Protein 3PL8 (pdb70)

B-factor: mean 14.86, std 7.84, range [4.76, 57.93]

InterPro domains:
  IPR007867 Glucose-methanol-choline oxidoreductase, C-terminal [PF05199] (546-602)
  IPR012814 Pyranose 2-oxidase [TIGR02462] (47-614)
  IPR036188 FAD/NAD(P)-binding domain superfamily [G3DSA:3.50.50.60] (44-354)
  IPR036188 FAD/NAD(P)-binding domain superfamily [G3DSA:3.50.50.60] (537-616)
  IPR036188 FAD/NAD(P)-binding domain superfamily [SSF51905] (43-612)
  IPR051473 Pyranose 2-oxidase-like [PTHR42784] (407-612)

Sequence (573 aa):
KYDVVIVGSGPIGCTYARELVGAGYKVAMFDIGEIDSGLKIGAHKKNTVEYQKNIDKFVNVIQGQLMSVSVPVNTLVVDTLSPTSWQASTFFVRNGSNPEQDPLRNLSGQAVTRVVGGMSTAWTCATPRFDREQRPLLVKDDADADDAEWDRLYTKAESYFQTGTDQFKESIRHNLVLNKLTEEYKGQRDFQQIPLAATRRSPTFVEWSSANTVFDLQNRPNTDAPEERFNLFPAVACERVVRNALNSEIESLHIHDLISGDRFEIKADVYVLTAGAVHNTQLLVNSGFGQLGRPNPANPPELLPSLGSYITEQSLVFCQTVMSTELIDSVKSDMTIRGTPGELTYSVTYTPGASTNKHPDWWNEKVKNHMMQHQEDPLPIPFEDPEPQVTTLFQPSHPWHTQIHRDAFSYGAVQQSIDSRLIVDWRFFGRTEPKEENKLWFSDKITDAYNMPQPTFDFRFPAGRTSKEAEDMMTDMCVMSAKIGGFLPGSLPQFMEPGLVLHLGGTHRMGFDEKEDNCCVNTDSRVFGFKNLFLGGCGNIPTAYGANPTLTAMSLAIKSCEYIKQNFTPSPF

Radius of gyration: 25.57 Å; Cα contacts (8 Å, |Δi|>4): 1309; chains: 1; bounding box: 67×76×64 Å

CATH classification: 3.30.1920.50

Nearest PDB structures (foldseek):
  3k4c-assembly1_A  TM=9.987E-01  e=0.000E+00  Trametes ochracea
  4mol-assembly1_A  TM=1.001E+00  e=0.000E+00  Trametes ochracea
  2f5v-assembly1_A  TM=9.980E-01  e=0.000E+00  Peniophora sp. SG
  3lsh-assembly1_B  TM=9.990E-01  e=0.000E+00  Trametes ochracea
  3fdy-assembly1_A  TM=9.974E-01  e=0.000E+00  Trametes ochracea

Structure (mmCIF, N/CA/C/O backbone):
data_3PL8
#
_entry.id   3PL8
#
_cell.length_a   101.550
_cell.length_b   101.550
_cell.length_c   127.160
_cell.angle_alpha   90.00
_cell.angle_beta   90.00
_cell.angle_gamma   90.00
#
_symmetry.space_group_name_H-M   'P 42 21 2'
#
loop_
_entity.id
_entity.type
_entity.pdbx_description
1 polymer 'Pyranose 2-oxidase'
2 non-polymer 'FLAVIN-ADENINE DINUCLEOTIDE'
3 non-polymer '2-(N-MORPHOLINO)-ETHANESULFONIC ACID'
4 non-polymer 3-deoxy-3-fluoro-beta-D-glucopyranose
5 water water
#
loop_
_atom_site.group_PDB
_atom_site.id
_atom_site.type_symbol
_atom_site.label_atom_id
_atom_site.label_alt_id
_atom_site.label_comp_id
_atom_site.label_asym_id
_atom_site.label_entity_id
_atom_site.label_seq_id
_atom_site.pdbx_PDB_ins_code
_atom_site.Cartn_x
_atom_site.Cartn_y
_atom_site.Cartn_z
_atom_site.occupancy
_atom_site.B_iso_or_equiv
_atom_site.auth_seq_id
_atom_site.auth_comp_id
_atom_site.auth_asym_id
_atom_site.auth_atom_id
_atom_site.pdbx_PDB_model_num
ATOM 1 N N . LYS A 1 46 ? 71.233 38.102 12.961 1.00 25.70 46 LYS A N 1
ATOM 2 C CA . LYS A 1 46 ? 72.467 38.944 12.903 1.00 23.51 46 LYS A CA 1
ATOM 3 C C . LYS A 1 46 ? 72.133 40.426 12.794 1.00 21.16 46 LYS A C 1
ATOM 4 O O . LYS A 1 46 ? 71.358 40.857 11.944 1.00 20.92 46 LYS A O 1
ATOM 10 N N . TYR A 1 47 ? 72.769 41.198 13.670 1.00 17.91 47 TYR A N 1
ATOM 11 C CA . TYR A 1 47 ? 72.596 42.632 13.804 1.00 15.22 47 TYR A CA 1
ATOM 12 C C . TYR A 1 47 ? 73.988 43.257 13.852 1.00 12.88 47 TYR A C 1
ATOM 13 O O . TYR A 1 47 ? 74.968 42.584 14.152 1.00 15.28 47 TYR A O 1
ATOM 22 N N . ASP A 1 48 ? 74.087 44.567 13.618 1.00 13.67 48 ASP A N 1
ATOM 23 C CA . ASP A 1 48 ? 75.358 45.276 13.813 1.00 11.85 48 ASP A CA 1
ATOM 24 C C . ASP A 1 48 ? 75.574 45.456 15.338 1.00 11.18 48 ASP A C 1
ATOM 25 O O . ASP A 1 48 ? 76.691 45.307 15.847 1.00 12.13 48 ASP A O 1
ATOM 30 N N . VAL A 1 49 ? 74.515 45.881 16.038 1.00 10.82 49 VAL A N 1
ATOM 31 C CA . VAL A 1 49 ? 74.639 46.223 17.489 1.00 11.99 49 VAL A CA 1
ATOM 32 C C . VAL A 1 49 ? 73.448 45.570 18.201 1.00 10.27 49 VAL A C 1
ATOM 33 O O . VAL A 1 49 ? 72.313 45.667 17.699 1.00 11.87 49 VAL A O 1
ATOM 37 N N . VAL A 1 50 ? 73.720 44.898 19.308 1.00 10.01 50 VAL A N 1
ATOM 38 C CA . VAL A 1 50 ? 72.654 44.426 20.237 1.00 9.79 50 VAL A CA 1
ATOM 39 C C . VAL A 1 50 ? 72.837 45.180 21.551 1.00 9.89 50 VAL A C 1
ATOM 40 O O . VAL A 1 50 ? 73.927 45.301 22.047 1.00 10.25 50 VAL A O 1
ATOM 44 N N . ILE A 1 51 ? 71.707 45.645 22.034 1.00 8.72 51 ILE A N 1
ATOM 45 C CA . ILE A 1 51 ? 71.635 46.368 23.308 1.00 8.86 51 ILE A CA 1
ATOM 46 C C . ILE A 1 51 ? 70.726 45.583 24.239 1.00 10.25 51 ILE A C 1
ATOM 47 O O . ILE A 1 51 ? 69.575 45.277 23.913 1.00 8.93 51 ILE A O 1
ATOM 52 N N . VAL A 1 52 ? 71.248 45.290 25.414 1.00 8.51 52 VAL A N 1
ATOM 53 C CA . VAL A 1 52 ? 70.472 44.619 26.457 1.00 7.78 52 VAL A CA 1
ATOM 54 C C . VAL A 1 52 ? 69.956 45.668 27.438 1.00 8.51 52 VAL A C 1
ATOM 55 O O . VAL A 1 52 ? 70.752 46.308 28.149 1.00 8.52 52 VAL A O 1
ATOM 59 N N . GLY A 1 53 ? 68.665 45.877 27.432 1.00 8.85 53 GLY A N 1
ATOM 60 C CA . GLY A 1 53 ? 67.974 46.870 28.287 1.00 9.34 53 GLY A CA 1
ATOM 61 C C . GLY A 1 53 ? 67.491 48.090 27.551 1.00 8.87 53 GLY A C 1
ATOM 62 O O . GLY A 1 53 ? 68.217 48.657 26.720 1.00 10.89 53 GLY A O 1
ATOM 63 N N . SER A 1 54 ? 66.258 48.513 27.868 1.00 9.02 54 SER A N 1
ATOM 64 C CA . SER A 1 54 ? 65.622 49.649 27.223 1.00 9.60 54 SER A CA 1
ATOM 65 C C . SER A 1 54 ? 65.385 50.807 28.189 1.00 8.85 54 SER A C 1
ATOM 66 O O . SER A 1 54 ? 64.493 51.636 27.967 1.00 10.28 54 SER A O 1
ATOM 69 N N . GLY A 1 55 ? 66.199 50.917 29.235 1.00 8.12 55 GLY A N 1
ATOM 70 C CA . GLY A 1 55 ? 66.209 52.121 30.037 1.00 7.60 55 GLY A CA 1
ATOM 71 C C . GLY A 1 55 ? 66.820 53.259 29.339 1.00 8.56 55 GLY A C 1
ATOM 72 O O . GLY A 1 55 ? 67.154 53.201 28.160 1.00 8.63 55 GLY A O 1
ATOM 73 N N . PRO A 1 56 ? 66.975 54.357 30.033 1.00 8.06 56 PRO A N 1
ATOM 74 C CA . PRO A 1 56 ? 67.485 55.578 29.412 1.00 8.24 56 PRO A CA 1
ATOM 75 C C . PRO A 1 56 ? 68.899 55.429 28.914 1.00 8.39 56 PRO A C 1
ATOM 76 O O . PRO A 1 56 ? 69.304 56.115 27.965 1.00 8.72 56 PRO A O 1
ATOM 80 N N . ILE A 1 57 ? 69.679 54.536 29.509 1.00 8.20 57 ILE A N 1
ATOM 81 C CA . ILE A 1 57 ? 71.088 54.374 29.027 1.00 8.39 57 ILE A CA 1
ATOM 82 C C . ILE A 1 57 ? 71.115 53.491 27.786 1.00 7.82 57 ILE A C 1
ATOM 83 O O . ILE A 1 57 ? 71.765 53.866 26.812 1.00 8.68 57 ILE A O 1
ATOM 88 N N . GLY A 1 58 ? 70.365 52.411 27.750 1.00 8.04 58 GLY A N 1
ATOM 89 C CA . GLY A 1 58 ? 70.246 51.672 26.495 1.00 8.53 58 GLY A CA 1
ATOM 90 C C . GLY A 1 58 ? 69.700 52.522 25.392 1.00 7.37 58 GLY A C 1
ATOM 91 O O . GLY A 1 58 ? 70.131 52.422 24.216 1.00 8.69 58 GLY A O 1
ATOM 92 N N . CYS A 1 59 ? 68.757 53.404 25.731 1.00 7.62 59 CYS A N 1
ATOM 93 C CA . CYS A 1 59 ? 68.158 54.267 24.712 1.00 8.76 59 CYS A CA 1
ATOM 94 C C . CYS A 1 59 ? 69.138 55.354 24.234 1.00 8.09 59 CYS A C 1
ATOM 95 O O . CYS A 1 59 ? 68.984 55.863 23.118 1.00 9.42 59 CYS A O 1
ATOM 98 N N . THR A 1 60 ? 70.176 55.688 25.038 1.00 7.84 60 THR A N 1
ATOM 99 C CA . THR A 1 60 ? 71.211 56.610 24.611 1.00 8.64 60 THR A CA 1
ATOM 100 C C . THR A 1 60 ? 72.028 55.919 23.507 1.00 9.02 60 THR A C 1
ATOM 101 O O . THR A 1 60 ? 72.287 56.493 22.439 1.00 10.10 60 THR A O 1
ATOM 105 N N . TYR A 1 61 ? 72.392 54.684 23.750 1.00 8.40 61 TYR A N 1
ATOM 106 C CA . TYR A 1 61 ? 73.079 53.915 22.757 1.00 9.18 61 TYR A CA 1
ATOM 107 C C . TYR A 1 61 ? 72.221 53.791 21.531 1.00 8.88 61 TYR A C 1
ATOM 108 O O . TYR A 1 61 ? 72.715 53.899 20.388 1.00 9.62 61 TYR A O 1
ATOM 117 N N . ALA A 1 62 ? 70.919 53.512 21.664 1.00 8.35 62 ALA A N 1
ATOM 118 C CA . ALA A 1 62 ? 70.080 53.377 20.480 1.00 9.20 62 ALA A CA 1
ATOM 119 C C . ALA A 1 62 ? 70.000 54.688 19.718 1.00 9.40 62 ALA A C 1
ATOM 120 O O . ALA A 1 62 ? 70.117 54.709 18.467 1.00 10.58 62 ALA A O 1
ATOM 122 N N . ARG A 1 63 ? 69.750 55.781 20.418 1.00 10.09 63 ARG A N 1
ATOM 123 C CA . ARG A 1 63 ? 69.682 57.057 19.759 1.00 11.81 63 ARG A CA 1
ATOM 124 C C . ARG A 1 63 ? 70.907 57.361 18.915 1.00 12.03 63 ARG A C 1
ATOM 125 O O . ARG A 1 63 ? 70.821 57.685 17.707 1.00 12.98 63 ARG A O 1
ATOM 133 N N . GLU A 1 64 ? 72.074 57.152 19.500 1.00 11.19 64 GLU A N 1
ATOM 134 C CA . GLU A 1 64 ? 73.312 57.473 18.829 1.00 11.45 64 GLU A CA 1
ATOM 135 C C . GLU A 1 64 ? 73.594 56.514 17.670 1.00 11.05 64 GLU A C 1
ATOM 136 O O . GLU A 1 64 ? 74.035 56.952 16.571 1.00 12.69 64 GLU A O 1
ATOM 142 N N . LEU A 1 65 ? 73.378 55.229 17.858 1.00 10.22 65 LEU A N 1
ATOM 143 C CA . LEU A 1 65 ? 73.800 54.229 16.896 1.00 10.89 65 LEU A CA 1
ATOM 144 C C . LEU A 1 65 ? 72.768 54.006 15.803 1.00 11.53 65 LEU A C 1
ATOM 145 O O . LEU A 1 65 ? 73.112 53.790 14.655 1.00 12.29 65 LEU A O 1
ATOM 150 N N . VAL A 1 66 ? 71.495 54.000 16.143 1.00 12.14 66 VAL A N 1
ATOM 151 C CA . VAL A 1 66 ? 70.447 53.967 15.125 1.00 10.42 66 VAL A CA 1
ATOM 152 C C . VAL A 1 66 ? 70.607 55.181 14.201 1.00 12.51 66 VAL A C 1
ATOM 153 O O . VAL A 1 66 ? 70.485 55.050 12.961 1.00 14.53 66 VAL A O 1
ATOM 157 N N . GLY A 1 67 ? 70.834 56.342 14.768 1.00 13.84 67 GLY A N 1
ATOM 158 C CA . GLY A 1 67 ? 70.958 57.527 13.958 1.00 14.31 67 GLY A CA 1
ATOM 159 C C . GLY A 1 67 ? 72.202 57.515 13.112 1.00 15.43 67 GLY A C 1
ATOM 160 O O . GLY A 1 67 ? 72.208 58.127 12.059 1.00 17.82 67 GLY A O 1
ATOM 161 N N . ALA A 1 68 ? 73.252 56.811 13.521 1.00 14.40 68 ALA A N 1
ATOM 162 C CA . ALA A 1 68 ? 74.488 56.694 12.737 1.00 15.14 68 ALA A CA 1
ATOM 163 C C . ALA A 1 68 ? 74.456 55.583 11.647 1.00 14.27 68 ALA A C 1
ATOM 164 O O . ALA A 1 68 ? 75.452 55.300 10.938 1.00 16.15 68 ALA A O 1
ATOM 166 N N . GLY A 1 69 ? 73.315 54.964 11.510 1.00 13.70 69 GLY A N 1
ATOM 167 C CA . GLY A 1 69 ? 73.043 53.955 10.527 1.00 13.24 69 GLY A CA 1
ATOM 168 C C . GLY A 1 69 ? 73.319 52.493 10.784 1.00 14.58 69 GLY A C 1
ATOM 169 O O . GLY A 1 69 ? 73.259 51.698 9.830 1.00 15.82 69 GLY A O 1
ATOM 170 N N . TYR A 1 70 ? 73.539 52.128 12.061 1.00 12.61 70 TYR A N 1
ATOM 171 C CA . TYR A 1 70 ? 73.727 50.743 12.425 1.00 12.73 70 TYR A CA 1
ATOM 172 C C . TYR A 1 70 ? 72.394 50.013 12.455 1.00 11.86 70 TYR A C 1
ATOM 173 O O . TYR A 1 70 ? 71.343 50.567 12.831 1.00 12.89 70 TYR A O 1
ATOM 182 N N . LYS A 1 71 ? 72.450 48.732 12.166 1.00 11.31 71 LYS A N 1
ATOM 183 C CA . LYS A 1 71 ? 71.295 47.836 12.343 1.00 11.70 71 LYS A CA 1
ATOM 184 C C . LYS A 1 71 ? 71.298 47.395 13.806 1.00 11.33 71 LYS A C 1
ATOM 185 O O . LYS A 1 71 ? 72.156 46.617 14.203 1.00 11.32 71 LYS A O 1
ATOM 191 N N . VAL A 1 72 ? 70.294 47.859 14.538 1.00 11.54 72 VAL A N 1
ATOM 192 C CA . VAL A 1 72 ? 70.285 47.712 16.009 1.00 10.58 72 VAL A CA 1
ATOM 193 C C . VAL A 1 72 ? 69.131 46.847 16.433 1.00 10.57 72 VAL A C 1
ATOM 194 O O . VAL A 1 72 ? 68.027 47.044 15.927 1.00 11.98 72 VAL A O 1
ATOM 198 N N . ALA A 1 73 ? 69.397 45.914 17.372 1.00 10.78 73 ALA A N 1
ATOM 199 C CA . ALA A 1 73 ? 68.363 45.160 18.125 1.00 11.15 73 ALA A CA 1
ATOM 200 C C . ALA A 1 73 ? 68.531 45.536 19.587 1.00 9.98 73 ALA A C 1
ATOM 201 O O . ALA A 1 73 ? 69.645 45.659 20.065 1.00 11.63 73 ALA A O 1
ATOM 203 N N . MET A 1 74 ? 67.402 45.750 20.231 1.00 9.48 74 MET A N 1
ATOM 204 C CA . MET A 1 74 ? 67.354 45.906 21.678 1.00 9.03 74 MET A CA 1
ATOM 205 C C . MET A 1 74 ? 66.429 44.885 22.288 1.00 9.90 74 MET A C 1
ATOM 206 O O . MET A 1 74 ? 65.327 44.670 21.776 1.00 10.24 74 MET A O 1
ATOM 211 N N . PHE A 1 75 ? 66.906 44.243 23.338 1.00 10.19 75 PHE A N 1
ATOM 212 C CA . PHE A 1 75 ? 66.132 43.260 24.088 1.00 9.75 75 PHE A CA 1
ATOM 213 C C . PHE A 1 75 ? 65.820 43.766 25.483 1.00 10.64 75 PHE A C 1
ATOM 214 O O . PHE A 1 75 ? 66.681 44.404 26.089 1.00 12.04 75 PHE A O 1
ATOM 222 N N . ASP A 1 76 ? 64.604 43.547 25.965 1.00 9.57 76 ASP A N 1
ATOM 223 C CA . ASP A 1 76 ? 64.312 43.856 27.358 1.00 8.82 76 ASP A CA 1
ATOM 224 C C . ASP A 1 76 ? 63.531 42.685 27.900 1.00 8.72 76 ASP A C 1
ATOM 225 O O . ASP A 1 76 ? 62.644 42.168 27.248 1.00 9.32 76 ASP A O 1
ATOM 230 N N . ILE A 1 77 ? 63.865 42.354 29.158 1.00 8.31 77 ILE A N 1
ATOM 231 C CA . ILE A 1 77 ? 63.215 41.284 29.848 1.00 8.44 77 ILE A CA 1
ATOM 232 C C . ILE A 1 77 ? 61.765 41.639 30.205 1.00 9.18 77 ILE A C 1
ATOM 233 O O . ILE A 1 77 ? 60.922 40.748 30.356 1.00 10.14 77 ILE A O 1
ATOM 238 N N . GLY A 1 78 ? 61.482 42.930 30.305 1.00 8.74 78 GLY A N 1
ATOM 239 C CA . GLY A 1 78 ? 60.163 43.414 30.569 1.00 9.86 78 GLY A CA 1
ATOM 240 C C . GLY A 1 78 ? 59.389 43.767 29.354 1.00 8.88 78 GLY A C 1
ATOM 241 O O . GLY A 1 78 ? 59.800 43.565 28.219 1.00 8.96 78 GLY A O 1
ATOM 242 N N . GLU A 1 79 ? 58.185 44.305 29.591 1.00 9.07 79 GLU A N 1
ATOM 243 C CA . GLU A 1 79 ? 57.194 44.465 28.534 1.00 9.58 79 GLU A CA 1
ATOM 244 C C . GLU A 1 79 ? 56.786 45.921 28.369 1.00 9.77 79 GLU A C 1
ATOM 245 O O . GLU A 1 79 ? 57.077 46.785 29.243 1.00 10.17 79 GLU A O 1
ATOM 251 N N . ILE A 1 80 ? 56.190 46.212 27.210 1.00 10.66 80 ILE A N 1
ATOM 252 C CA . ILE A 1 80 ? 55.683 47.551 26.947 1.00 12.42 80 ILE A CA 1
ATOM 253 C C . ILE A 1 80 ? 54.534 47.825 27.927 1.00 15.64 80 ILE A C 1
ATOM 254 O O . ILE A 1 80 ? 53.596 47.102 27.815 1.00 19.19 80 ILE A O 1
ATOM 259 N N . ASP A 1 81 ? 54.655 48.967 28.646 1.00 18.98 81 ASP A N 1
ATOM 260 C CA . ASP A 1 81 ? 53.916 49.479 29.827 1.00 19.25 81 ASP A CA 1
ATOM 261 C C . ASP A 1 81 ? 53.566 50.918 30.021 1.00 19.53 81 ASP A C 1
ATOM 262 O O . ASP A 1 81 ? 53.114 51.292 31.143 1.00 21.61 81 ASP A O 1
ATOM 267 N N . SER A 1 82 ? 53.754 51.722 29.011 1.00 20.64 82 SER A N 1
ATOM 268 C CA . SER A 1 82 ? 53.497 53.135 29.148 1.00 19.24 82 SER A CA 1
ATOM 269 C C . SER A 1 82 ? 52.503 53.734 28.173 1.00 20.78 82 SER A C 1
ATOM 270 O O . SER A 1 82 ? 52.473 54.968 28.041 1.00 24.23 82 SER A O 1
ATOM 273 N N . GLY A 1 83 ? 51.689 52.929 27.506 1.00 20.22 83 GLY A N 1
ATOM 274 C CA . GLY A 1 83 ? 50.794 53.466 26.493 1.00 19.66 83 GLY A CA 1
ATOM 275 C C . GLY A 1 83 ? 51.445 53.443 25.122 1.00 18.20 83 GLY A C 1
ATOM 276 O O . GLY A 1 83 ? 52.375 52.715 24.909 1.00 18.88 83 GLY A O 1
ATOM 277 N N . LEU A 1 84 ? 50.963 54.285 24.216 1.00 18.31 84 LEU A N 1
ATOM 278 C CA . LEU A 1 84 ? 51.472 54.217 22.838 1.00 17.83 84 LEU A CA 1
ATOM 279 C C . LEU A 1 84 ? 52.863 54.804 22.685 1.00 15.17 84 LEU A C 1
ATOM 280 O O . LEU A 1 84 ? 53.520 54.518 21.708 1.00 15.58 84 LEU A O 1
ATOM 285 N N . LYS A 1 85 ? 53.279 55.683 23.565 1.00 12.46 85 LYS A N 1
ATOM 286 C CA . LYS A 1 85 ? 54.630 56.163 23.543 1.00 12.09 85 LYS A CA 1
ATOM 287 C C . LYS A 1 85 ? 55.456 55.162 24.320 1.00 11.11 85 LYS A C 1
ATOM 288 O O . LYS A 1 85 ? 55.381 55.105 25.559 1.00 10.83 85 LYS A O 1
ATOM 294 N N . ILE A 1 86 ? 56.257 54.375 23.654 1.00 9.72 86 ILE A N 1
ATOM 295 C CA . ILE A 1 86 ? 56.917 53.216 24.238 1.00 10.28 86 ILE A CA 1
ATOM 296 C C . ILE A 1 86 ? 58.008 53.729 25.189 1.00 9.51 86 ILE A C 1
ATOM 297 O O . ILE A 1 86 ? 58.832 54.571 24.797 1.00 10.09 86 ILE A O 1
ATOM 302 N N . GLY A 1 87 ? 58.033 53.216 26.413 1.00 10.01 87 GLY A N 1
ATOM 303 C CA . GLY A 1 87 ? 59.116 53.569 27.311 1.00 8.96 87 GLY A CA 1
ATOM 304 C C . GLY A 1 87 ? 58.930 54.950 27.917 1.00 9.08 87 GLY A C 1
ATOM 305 O O . GLY A 1 87 ? 59.875 55.444 28.542 1.00 10.95 87 GLY A O 1
ATOM 306 N N . ALA A 1 88 ? 57.727 55.550 27.816 1.00 8.62 88 ALA A N 1
ATOM 307 C CA . ALA A 1 88 ? 57.485 56.906 28.311 1.00 9.32 88 ALA A CA 1
ATOM 308 C C . ALA A 1 88 ? 57.194 56.921 29.829 1.00 7.78 88 ALA A C 1
ATOM 309 O O . ALA A 1 88 ? 57.000 55.897 30.477 1.00 9.94 88 ALA A O 1
ATOM 311 N N . HIS A 1 89 ? 57.188 58.122 30.399 1.00 8.12 89 HIS A N 1
ATOM 312 C CA . HIS A 1 89 ? 56.989 58.284 31.823 1.00 7.11 89 HIS A CA 1
ATOM 313 C C . HIS A 1 89 ? 55.543 58.049 32.178 1.00 8.53 89 HIS A C 1
ATOM 314 O O . HIS A 1 89 ? 54.647 58.668 31.598 1.00 9.16 89 HIS A O 1
ATOM 321 N N . LYS A 1 90 ? 55.321 57.140 33.118 1.00 7.56 90 LYS A N 1
ATOM 322 C CA . LYS A 1 90 ? 53.971 56.790 33.488 1.00 8.32 90 LYS A CA 1
ATOM 323 C C . LYS A 1 90 ? 53.211 57.902 34.225 1.00 7.48 90 LYS A C 1
ATOM 324 O O . LYS A 1 90 ? 51.979 57.815 34.361 1.00 9.02 90 LYS A O 1
ATOM 330 N N . LYS A 1 91 ? 53.917 58.944 34.671 1.00 7.43 91 LYS A N 1
ATOM 331 C CA . LYS A 1 91 ? 53.267 60.083 35.326 1.00 10.17 91 LYS A CA 1
ATOM 332 C C . LYS A 1 91 ? 52.671 61.011 34.320 1.00 8.51 91 LYS A C 1
ATOM 333 O O . LYS A 1 91 ? 51.960 61.936 34.742 1.00 9.55 91 LYS A O 1
ATOM 339 N N . ASN A 1 92 ? 52.872 60.781 33.020 1.00 8.64 92 ASN A N 1
ATOM 340 C CA . ASN A 1 92 ? 52.400 61.730 32.020 1.00 9.70 92 ASN A CA 1
ATOM 341 C C . ASN A 1 92 ? 50.982 61.450 31.611 1.00 9.70 92 ASN A C 1
ATOM 342 O O . ASN A 1 92 ? 50.659 61.361 30.440 1.00 11.95 92 ASN A O 1
ATOM 347 N N . THR A 1 93 ? 50.140 61.169 32.555 1.00 10.93 93 THR A N 1
ATOM 348 C CA . THR A 1 93 ? 48.711 61.029 32.256 1.00 9.53 93 THR A CA 1
ATOM 349 C C . THR A 1 93 ? 47.988 62.143 32.990 1.00 10.12 93 THR A C 1
ATOM 350 O O . THR A 1 93 ? 48.400 62.599 34.068 1.00 9.71 93 THR A O 1
ATOM 354 N N . VAL A 1 94 ? 46.895 62.589 32.381 1.00 10.38 94 VAL A N 1
ATOM 355 C CA . VAL A 1 94 ? 46.084 63.627 32.998 1.00 11.35 94 VAL A CA 1
ATOM 356 C C . VAL A 1 94 ? 45.621 63.191 34.388 1.00 11.51 94 VAL A C 1
ATOM 357 O O . VAL A 1 94 ? 45.654 63.924 35.348 1.00 11.19 94 VAL A O 1
ATOM 361 N N . GLU A 1 95 ? 45.250 61.918 34.510 1.00 10.85 95 GLU A N 1
ATOM 362 C CA . GLU A 1 95 ? 44.760 61.439 35.732 1.00 12.27 95 GLU A CA 1
ATOM 363 C C . GLU A 1 95 ? 45.844 61.411 36.829 1.00 10.93 95 GLU A C 1
ATOM 364 O O . GLU A 1 95 ? 45.577 61.794 37.983 1.00 11.25 95 GLU A O 1
ATOM 370 N N . TYR A 1 96 ? 47.090 61.018 36.547 1.00 10.25 96 TYR A N 1
ATOM 371 C CA . TYR A 1 96 ? 48.066 61.038 37.609 1.00 11.73 96 TYR A CA 1
ATOM 372 C C . TYR A 1 96 ? 48.399 62.424 38.015 1.00 11.89 96 TYR A C 1
ATOM 373 O O . TYR A 1 96 ? 48.629 62.688 39.224 1.00 14.34 96 TYR A O 1
ATOM 382 N N . GLN A 1 97 ? 48.454 63.367 37.076 1.00 11.33 97 GLN A N 1
ATOM 383 C CA . GLN A 1 97 ? 48.813 64.711 37.492 1.00 12.83 97 GLN A CA 1
ATOM 384 C C . GLN A 1 97 ? 47.674 65.452 38.144 1.00 12.58 97 GLN A C 1
ATOM 385 O O . GLN A 1 97 ? 47.896 66.444 38.836 1.00 15.33 97 GLN A O 1
ATOM 391 N N . LYS A 1 98 ? 46.468 64.929 38.086 1.00 12.57 98 LYS A N 1
ATOM 392 C CA . LYS A 1 98 ? 45.413 65.410 38.982 1.00 13.57 98 LYS A CA 1
ATOM 393 C C . LYS A 1 98 ? 45.349 64.677 40.333 1.00 14.13 98 LYS A C 1
ATOM 394 O O . LYS A 1 98 ? 44.582 65.075 41.234 1.00 17.00 98 LYS A O 1
ATOM 400 N N . ASN A 1 99 ? 46.097 63.584 40.452 1.00 12.84 99 ASN A N 1
ATOM 401 C CA . ASN A 1 99 ? 46.068 62.766 41.637 1.00 15.27 99 ASN A CA 1
ATOM 402 C C . ASN A 1 99 ? 47.462 62.282 41.989 1.00 15.80 99 ASN A C 1
ATOM 403 O O . ASN A 1 99 ? 47.737 61.090 42.022 1.00 15.48 99 ASN A O 1
ATOM 408 N N . ILE A 1 100 ? 48.391 63.208 42.149 1.00 16.13 100 ILE A N 1
ATOM 409 C CA . ILE A 1 100 ? 49.770 62.848 42.157 1.00 17.24 100 ILE A CA 1
ATOM 410 C C . ILE A 1 100 ? 50.159 61.944 43.309 1.00 16.79 100 ILE A C 1
ATOM 411 O O . ILE A 1 100 ? 51.120 61.180 43.213 1.00 17.24 100 ILE A O 1
ATOM 416 N N . ASP A 1 101 ? 49.408 62.031 44.387 1.00 16.64 101 ASP A N 1
ATOM 417 C CA . ASP A 1 101 ? 49.690 61.203 45.587 1.00 16.63 101 ASP A CA 1
ATOM 418 C C . ASP A 1 101 ? 49.424 59.713 45.337 1.00 15.03 101 ASP A C 1
ATOM 419 O O . ASP A 1 101 ? 49.788 58.848 46.124 1.00 17.14 101 ASP A O 1
ATOM 424 N N . LYS A 1 102 ? 48.833 59.386 44.216 1.00 12.66 102 LYS A N 1
ATOM 425 C CA . LYS A 1 102 ? 48.582 58.026 43.853 1.00 11.69 102 LYS A CA 1
ATOM 426 C C . LYS A 1 102 ? 49.785 57.406 43.102 1.00 9.57 102 LYS A C 1
ATOM 427 O O . LYS A 1 102 ? 49.874 56.205 43.026 1.00 10.48 102 LYS A O 1
ATOM 433 N N . PHE A 1 103 ? 50.680 58.245 42.577 1.00 9.82 103 PHE A N 1
ATOM 434 C CA . PHE A 1 103 ? 51.743 57.735 41.702 1.00 9.29 103 PHE A CA 1
ATOM 435 C C . PHE A 1 103 ? 52.737 56.856 42.483 1.00 8.34 103 PHE A C 1
ATOM 436 O O . PHE A 1 103 ? 53.363 55.958 41.936 1.00 9.73 103 PHE A O 1
ATOM 444 N N . VAL A 1 104 ? 52.828 57.001 43.799 1.00 8.17 104 VAL A N 1
ATOM 445 C CA . VAL A 1 104 ? 53.668 56.120 44.613 1.00 7.55 104 VAL A CA 1
ATOM 446 C C . VAL A 1 104 ? 53.354 54.662 44.340 1.00 7.80 104 VAL A C 1
ATOM 447 O O . VAL A 1 104 ? 54.206 53.802 44.370 1.00 8.43 104 VAL A O 1
ATOM 451 N N . ASN A 1 105 ? 52.077 54.370 44.094 1.00 8.15 105 ASN A N 1
ATOM 452 C CA . ASN A 1 105 ? 51.681 52.998 43.781 1.00 9.39 105 ASN A CA 1
ATOM 453 C C . ASN A 1 105 ? 52.278 52.462 42.510 1.00 9.32 105 ASN A C 1
ATOM 454 O O . ASN A 1 105 ? 52.605 51.310 42.438 1.00 10.14 105 ASN A O 1
ATOM 459 N N . VAL A 1 106 ? 52.424 53.314 41.511 1.00 10.18 106 VAL A N 1
ATOM 460 C CA . VAL A 1 106 ? 53.081 52.885 40.315 1.00 11.14 106 VAL A CA 1
ATOM 461 C C . VAL A 1 106 ? 54.531 52.510 40.585 1.00 10.81 106 VAL A C 1
ATOM 462 O O . VAL A 1 106 ? 55.068 51.487 40.129 1.00 12.41 106 VAL A O 1
ATOM 466 N N . ILE A 1 107 ? 55.206 53.330 41.349 1.00 10.51 107 ILE A N 1
ATOM 467 C CA . ILE A 1 107 ? 56.592 53.121 41.686 1.00 9.39 107 ILE A CA 1
ATOM 468 C C . ILE A 1 107 ? 56.725 51.800 42.444 1.00 9.93 107 ILE A C 1
ATOM 469 O O . ILE A 1 107 ? 57.572 50.939 42.104 1.00 11.52 107 ILE A O 1
ATOM 474 N N . GLN A 1 108 ? 55.900 51.615 43.479 1.00 9.51 108 GLN A N 1
ATOM 475 C CA . GLN A 1 108 ? 55.998 50.393 44.299 1.00 9.97 108 GLN A CA 1
ATOM 476 C C . GLN A 1 108 ? 55.659 49.162 43.509 1.00 10.06 108 GLN A C 1
ATOM 477 O O . GLN A 1 108 ? 56.235 48.129 43.757 1.00 11.21 108 GLN A O 1
ATOM 483 N N . GLY A 1 109 ? 54.719 49.271 42.582 1.00 11.30 109 GLY A N 1
ATOM 484 C CA . GLY A 1 109 ? 54.300 48.114 41.802 1.00 12.02 109 GLY A CA 1
ATOM 485 C C . GLY A 1 109 ? 55.330 47.606 40.833 1.00 13.14 109 GLY A C 1
ATOM 486 O O . GLY A 1 109 ? 55.210 46.524 40.337 1.00 16.07 109 GLY A O 1
ATOM 487 N N . GLN A 1 110 ? 56.349 48.375 40.579 1.00 11.47 110 GLN A N 1
ATOM 488 C CA . GLN A 1 110 ? 57.390 47.919 39.626 1.00 12.10 110 GLN A CA 1
ATOM 489 C C . GLN A 1 110 ? 58.757 47.834 40.210 1.00 12.31 110 GLN A C 1
ATOM 490 O O . GLN A 1 110 ? 59.720 47.668 39.442 1.00 18.12 110 GLN A O 1
ATOM 496 N N . LEU A 1 111 ? 58.908 48.016 41.537 1.00 8.74 111 LEU A N 1
ATOM 497 C CA . LEU A 1 111 ? 60.205 47.860 42.224 1.00 9.15 111 LEU A CA 1
ATOM 498 C C . LEU A 1 111 ? 60.241 46.517 42.921 1.00 9.77 111 LEU A C 1
ATOM 499 O O . LEU A 1 111 ? 59.552 46.333 43.936 1.00 12.84 111 LEU A O 1
ATOM 504 N N . MET A 1 112 ? 61.044 45.595 42.437 1.00 7.75 112 MET A N 1
ATOM 505 C CA . MET A 1 112 ? 61.162 44.261 42.993 1.00 10.01 112 MET A CA 1
ATOM 506 C C . MET A 1 112 ? 62.451 44.177 43.813 1.00 8.39 112 MET A C 1
ATOM 507 O O . MET A 1 112 ? 63.516 44.423 43.295 1.00 9.80 112 MET A O 1
ATOM 512 N N . SER A 1 113 ? 62.355 43.812 45.072 1.00 8.70 113 SER A N 1
ATOM 513 C CA . SER A 1 113 ? 63.531 43.788 45.924 1.00 9.50 113 SER A CA 1
ATOM 514 C C . SER A 1 113 ? 64.613 42.865 45.370 1.00 9.01 113 SER A C 1
ATOM 515 O O . SER A 1 113 ? 64.321 41.748 45.020 1.00 11.15 113 SER A O 1
ATOM 518 N N . VAL A 1 114 ? 65.858 43.279 45.473 1.00 8.61 114 VAL A N 1
ATOM 519 C CA . VAL A 1 114 ? 66.980 42.507 44.981 1.00 8.23 114 VAL A CA 1
ATOM 520 C C . VAL A 1 114 ? 67.310 41.306 45.803 1.00 8.48 114 VAL A C 1
ATOM 521 O O . VAL A 1 114 ? 67.467 40.192 45.251 1.00 8.48 114 VAL A O 1
ATOM 525 N N . SER A 1 115 ? 67.413 41.502 47.116 1.00 8.77 115 SER A N 1
ATOM 526 C CA . SER A 1 115 ? 67.827 40.428 48.038 1.00 8.18 115 SER A CA 1
ATOM 527 C C . SER A 1 115 ? 67.145 40.558 49.369 1.00 7.26 115 SER A C 1
ATOM 528 O O . SER A 1 115 ? 67.343 41.552 50.056 1.00 8.26 115 SER A O 1
ATOM 531 N N . VAL A 1 116 ? 66.278 39.589 49.665 1.00 8.23 116 VAL A N 1
ATOM 532 C CA . VAL A 1 116 ? 65.470 39.596 50.869 1.00 8.60 116 VAL A CA 1
ATOM 533 C C . VAL A 1 116 ? 65.953 38.500 51.778 1.00 7.84 116 VAL A C 1
ATOM 534 O O . VAL A 1 116 ? 65.901 37.330 51.408 1.00 8.52 116 VAL A O 1
ATOM 538 N N . PRO A 1 117 ? 66.455 38.818 52.981 1.00 8.60 117 PRO A N 1
ATOM 539 C CA . PRO A 1 117 ? 66.982 37.753 53.870 1.00 8.92 117 PRO A CA 1
ATOM 540 C C . PRO A 1 117 ? 65.829 36.902 54.400 1.00 7.71 117 PRO A C 1
ATOM 541 O O . PRO A 1 117 ? 64.663 37.263 54.334 1.00 9.47 117 PRO A O 1
ATOM 545 N N . VAL A 1 118 ? 66.170 35.725 54.851 1.00 9.30 118 VAL A N 1
ATOM 546 C CA . VAL A 1 118 ? 65.209 34.827 55.485 1.00 8.46 118 VAL A CA 1
ATOM 547 C C . VAL A 1 118 ? 64.550 35.535 56.654 1.00 9.29 118 VAL A C 1
ATOM 548 O O . VAL A 1 118 ? 65.216 36.145 57.494 1.00 9.81 118 VAL A O 1
ATOM 552 N N . ASN A 1 119 ? 63.226 35.443 56.691 1.00 8.60 119 ASN A N 1
ATOM 553 C CA . ASN A 1 119 ? 62.417 36.094 57.723 1.00 10.48 119 ASN A CA 1
ATOM 554 C C . ASN A 1 119 ? 62.400 35.288 59.004 1.00 9.48 119 ASN A C 1
ATOM 555 O O . ASN A 1 119 ? 62.268 34.074 58.977 1.00 11.06 119 ASN A O 1
ATOM 560 N N . THR A 1 120 ? 62.537 35.982 60.132 1.00 9.77 120 THR A N 1
ATOM 561 C CA . THR A 1 120 ? 62.563 35.324 61.435 1.00 10.78 120 THR A CA 1
ATOM 562 C C . THR A 1 120 ? 61.562 35.957 62.402 1.00 10.15 120 THR A C 1
ATOM 563 O O . THR A 1 120 ? 61.725 35.832 63.635 1.00 11.11 120 THR A O 1
ATOM 567 N N . LEU A 1 121 ? 60.526 36.587 61.871 1.00 11.20 121 LEU A N 1
ATOM 568 C CA . LEU A 1 121 ? 59.487 37.112 62.721 1.00 12.54 121 LEU A CA 1
ATOM 569 C C . LEU A 1 121 ? 58.717 35.981 63.357 1.00 11.05 121 LEU A C 1
ATOM 570 O O . LEU A 1 121 ? 58.337 35.019 62.716 1.00 13.36 121 LEU A O 1
ATOM 575 N N . VAL A 1 122 ? 58.405 36.146 64.634 1.00 12.08 122 VAL A N 1
ATOM 576 C CA . VAL A 1 122 ? 57.666 35.116 65.380 1.00 11.87 122 VAL A CA 1
ATOM 577 C C . VAL A 1 122 ? 56.189 35.467 65.331 1.00 11.36 122 VAL A C 1
ATOM 578 O O . VAL A 1 122 ? 55.785 36.554 65.728 1.00 13.38 122 VAL A O 1
ATOM 582 N N . VAL A 1 123 ? 55.372 34.605 64.791 1.00 10.99 123 VAL A N 1
ATOM 583 C CA . VAL A 1 123 ? 53.926 34.734 64.920 1.00 11.11 123 VAL A CA 1
ATOM 584 C C . VAL A 1 123 ? 53.459 33.573 65.823 1.00 12.06 123 VAL A C 1
ATOM 585 O O . VAL A 1 123 ? 53.527 32.418 65.458 1.00 15.44 123 VAL A O 1
ATOM 589 N N . ASP A 1 124 ? 53.031 33.902 67.015 1.00 12.65 124 ASP A N 1
ATOM 590 C CA . ASP A 1 124 ? 52.648 32.855 67.970 1.00 11.69 124 ASP A CA 1
ATOM 591 C C . ASP A 1 124 ? 51.191 32.928 68.335 1.00 11.85 124 ASP A C 1
ATOM 592 O O . ASP A 1 124 ? 50.793 32.277 69.291 1.00 14.10 124 ASP A O 1
ATOM 597 N N . THR A 1 125 ? 50.389 33.644 67.542 1.00 11.20 125 THR A N 1
ATOM 598 C CA . THR A 1 125 ? 48.944 33.703 67.706 1.00 9.31 125 THR A CA 1
ATOM 599 C C . THR A 1 125 ? 48.156 32.966 66.642 1.00 8.90 125 THR A C 1
ATOM 600 O O . THR A 1 125 ? 46.971 33.207 66.490 1.00 10.45 125 THR A O 1
ATOM 604 N N . LEU A 1 126 ? 48.758 32.016 65.965 1.00 9.81 126 LEU A N 1
ATOM 605 C CA . LEU A 1 126 ? 48.025 31.149 65.095 1.00 10.08 126 LEU A CA 1
ATOM 606 C C . LEU A 1 126 ? 47.147 30.220 65.885 1.00 7.58 126 LEU A C 1
ATOM 607 O O . LEU A 1 126 ? 47.427 29.876 67.056 1.00 10.11 126 LEU A O 1
ATOM 612 N N . SER A 1 127 ? 46.041 29.774 65.293 1.00 8.48 127 SER A N 1
ATOM 613 C CA . SER A 1 127 ? 45.292 28.711 65.918 1.00 8.01 127 SER A CA 1
ATOM 614 C C . SER A 1 127 ? 46.111 27.447 66.052 1.00 7.37 127 SER A C 1
ATOM 615 O O . SER A 1 127 ? 46.898 27.099 65.134 1.00 8.42 127 SER A O 1
ATOM 618 N N . PRO A 1 128 ? 45.890 26.704 67.135 1.00 8.21 128 PRO A N 1
ATOM 619 C CA . PRO A 1 128 ? 46.535 25.405 67.285 1.00 9.28 128 PRO A CA 1
ATOM 620 C C . PRO A 1 128 ? 46.335 24.449 66.061 1.00 9.60 128 PRO A C 1
ATOM 621 O O . PRO A 1 128 ? 47.112 23.531 65.897 1.00 10.51 128 PRO A O 1
ATOM 625 N N . THR A 1 129 ? 45.272 24.615 65.282 1.00 8.59 129 THR A N 1
ATOM 626 C CA . THR A 1 129 ? 45.047 23.714 64.158 1.00 9.93 129 THR A CA 1
ATOM 627 C C . THR A 1 129 ? 45.872 24.025 62.918 1.00 9.93 129 THR A C 1
ATOM 628 O O . THR A 1 129 ? 46.026 23.170 62.106 1.00 9.09 129 THR A O 1
ATOM 632 N N . SER A 1 130 ? 46.392 25.240 62.821 1.00 8.45 130 SER A N 1
ATOM 633 C CA . SER A 1 130 ? 47.132 25.677 61.666 1.00 8.15 130 SER A CA 1
ATOM 634 C C . SER A 1 130 ? 48.500 25.029 61.606 1.00 8.97 130 SER A C 1
ATOM 635 O O . SER A 1 130 ? 49.195 24.947 62.615 1.00 9.93 130 SER A O 1
ATOM 638 N N . TRP A 1 131 ? 48.933 24.685 60.394 1.00 8.02 131 TRP A N 1
ATOM 639 C CA . TRP A 1 131 ? 50.241 24.147 60.202 1.00 8.18 131 TRP A CA 1
ATOM 640 C C . TRP A 1 131 ? 51.258 25.193 60.526 1.00 10.18 131 TRP A C 1
ATOM 641 O O . TRP A 1 131 ? 51.173 26.332 60.098 1.00 12.13 131 TRP A O 1
ATOM 652 N N . GLN A 1 132 ? 52.330 24.720 61.175 1.00 12.28 132 GLN A N 1
ATOM 653 C CA . GLN A 1 132 ? 53.532 25.477 61.216 1.00 14.91 132 GLN A CA 1
ATOM 654 C C . GLN A 1 132 ? 54.833 24.706 61.217 1.00 16.82 132 GLN A C 1
ATOM 655 O O . GLN A 1 132 ? 54.919 23.718 61.836 1.00 17.00 132 GLN A O 1
ATOM 661 N N . ALA A 1 133 ? 55.849 25.197 60.524 1.00 16.72 133 ALA A N 1
ATOM 662 C CA . ALA A 1 133 ? 57.186 24.636 60.599 1.00 15.92 133 ALA A CA 1
ATOM 663 C C . ALA A 1 133 ? 57.827 24.923 61.985 1.00 16.96 133 ALA A C 1
ATOM 664 O O . ALA A 1 133 ? 57.453 25.784 62.765 1.00 16.35 133 ALA A O 1
ATOM 666 N N . SER A 1 134 ? 58.774 24.128 62.293 1.00 15.38 134 SER A N 1
ATOM 667 C CA . SER A 1 134 ? 59.523 24.278 63.520 1.00 13.48 134 SER A CA 1
ATOM 668 C C . SER A 1 134 ? 60.781 25.109 63.389 1.00 11.74 134 SER A C 1
ATOM 669 O O . SER A 1 134 ? 61.486 25.242 64.365 1.00 12.98 134 SER A O 1
ATOM 672 N N . THR A 1 135 ? 61.050 25.658 62.202 1.00 10.32 135 THR A N 1
ATOM 673 C CA . THR A 1 135 ? 62.184 26.497 61.932 1.00 11.65 135 THR A CA 1
ATOM 674 C C . THR A 1 135 ? 61.793 27.668 61.038 1.00 10.74 135 THR A C 1
ATOM 675 O O . THR A 1 135 ? 60.716 27.663 60.437 1.00 11.71 135 THR A O 1
ATOM 679 N N . PHE A 1 136 ? 62.726 28.604 60.917 1.00 10.56 136 PHE A N 1
ATOM 680 C CA . PHE A 1 136 ? 62.597 29.708 60.005 1.00 11.71 136 PHE A CA 1
ATOM 681 C C . PHE A 1 136 ? 63.195 29.303 58.665 1.00 11.72 136 PHE A C 1
ATOM 682 O O . PHE A 1 136 ? 64.306 29.704 58.337 1.00 12.72 136 PHE A O 1
ATOM 690 N N . PHE A 1 137 ? 62.474 28.491 57.931 1.00 10.96 137 PHE A N 1
ATOM 691 C CA . PHE A 1 137 ? 62.981 27.898 56.690 1.00 10.78 137 PHE A CA 1
ATOM 692 C C . PHE A 1 137 ? 62.891 28.882 55.534 1.00 10.48 137 PHE A C 1
ATOM 693 O O . PHE A 1 137 ? 62.312 29.973 55.635 1.00 10.70 137 PHE A O 1
ATOM 701 N N . VAL A 1 138 ? 63.516 28.539 54.410 1.00 12.35 138 VAL A N 1
ATOM 702 C CA . VAL A 1 138 ? 63.606 29.483 53.303 1.00 13.94 138 VAL A CA 1
ATOM 703 C C . VAL A 1 138 ? 62.299 29.523 52.600 1.00 14.60 138 VAL A C 1
ATOM 704 O O . VAL A 1 138 ? 61.810 28.548 52.082 1.00 17.50 138 VAL A O 1
ATOM 708 N N . ARG A 1 139 ? 61.645 30.646 52.637 1.00 14.30 139 ARG A N 1
ATOM 709 C CA . ARG A 1 139 ? 60.364 30.724 52.072 1.00 15.53 139 ARG A CA 1
ATOM 710 C C . ARG A 1 139 ? 60.099 32.088 51.462 1.00 14.18 139 ARG A C 1
ATOM 711 O O . ARG A 1 139 ? 60.882 33.031 51.638 1.00 15.25 139 ARG A O 1
ATOM 719 N N . ASN A 1 140 ? 59.030 32.124 50.676 1.00 14.08 140 ASN A N 1
ATOM 720 C CA . ASN A 1 140 ? 58.515 33.311 50.053 1.00 14.79 140 ASN A CA 1
ATOM 721 C C . ASN A 1 140 ? 59.585 34.072 49.205 1.00 14.70 140 ASN A C 1
ATOM 722 O O . ASN A 1 140 ? 59.540 35.309 49.165 1.00 18.94 140 ASN A O 1
ATOM 727 N N . GLY A 1 141 ? 60.515 33.350 48.580 1.00 16.25 141 GLY A N 1
ATOM 728 C CA . GLY A 1 141 ? 61.500 33.944 47.668 1.00 16.02 141 GLY A CA 1
ATOM 729 C C . GLY A 1 141 ? 62.742 34.560 48.373 1.00 16.05 141 GLY A C 1
ATOM 730 O O . GLY A 1 141 ? 63.519 35.251 47.783 1.00 17.32 141 GLY A O 1
ATOM 731 N N . SER A 1 142 ? 62.868 34.327 49.660 1.00 12.83 142 SER A N 1
ATOM 732 C CA . SER A 1 142 ? 63.983 34.860 50.409 1.00 11.46 142 SER A CA 1
ATOM 733 C C . SER A 1 142 ? 65.280 34.173 50.011 1.00 11.12 142 SER A C 1
ATOM 734 O O . SER A 1 142 ? 65.319 33.076 49.418 1.00 10.85 142 SER A O 1
ATOM 737 N N . ASN A 1 143 ? 66.354 34.907 50.263 1.00 9.16 143 ASN A N 1
ATOM 738 C CA . ASN A 1 143 ? 67.718 34.579 49.843 1.00 8.72 143 ASN A CA 1
ATOM 739 C C . ASN A 1 143 ? 68.503 34.110 51.022 1.00 9.13 143 ASN A C 1
ATOM 740 O O . ASN A 1 143 ? 68.919 34.905 51.869 1.00 9.87 143 ASN A O 1
ATOM 745 N N . PRO A 1 144 ? 68.735 32.770 51.146 1.00 9.83 144 PRO A N 1
ATOM 746 C CA . PRO A 1 144 ? 69.410 32.327 52.357 1.00 10.04 144 PRO A CA 1
ATOM 747 C C . PRO A 1 144 ? 70.905 32.678 52.391 1.00 9.17 144 PRO A C 1
ATOM 748 O O . PRO A 1 144 ? 71.529 32.526 53.426 1.00 11.03 144 PRO A O 1
ATOM 752 N N . GLU A 1 145 ? 71.453 33.190 51.295 1.00 9.10 145 GLU A N 1
ATOM 753 C CA . GLU A 1 145 ? 72.810 33.638 51.276 1.00 9.32 145 GLU A CA 1
ATOM 754 C C . GLU A 1 145 ? 72.981 34.976 52.017 1.00 9.76 145 GLU A C 1
ATOM 755 O O . GLU A 1 145 ? 74.087 35.352 52.346 1.00 11.30 145 GLU A O 1
ATOM 761 N N . GLN A 1 146 ? 71.910 35.748 52.111 1.00 9.14 146 GLN A N 1
ATOM 762 C CA . GLN A 1 146 ? 72.006 37.137 52.497 1.00 7.95 146 GLN A CA 1
ATOM 763 C C . GLN A 1 146 ? 72.077 37.310 54.034 1.00 8.72 146 GLN A C 1
ATOM 764 O O . GLN A 1 146 ? 71.158 36.960 54.767 1.00 10.41 146 GLN A O 1
ATOM 770 N N . ASP A 1 147 ? 73.140 37.933 54.511 1.00 8.80 147 ASP A N 1
ATOM 771 C CA . ASP A 1 147 ? 73.221 38.378 55.896 1.00 9.10 147 ASP A CA 1
ATOM 772 C C . ASP A 1 147 ? 72.285 39.593 56.033 1.00 10.25 147 ASP A C 1
ATOM 773 O O . ASP A 1 147 ? 72.493 40.612 55.345 1.00 9.00 147 ASP A O 1
ATOM 778 N N . PRO A 1 148 ? 71.277 39.523 56.918 1.00 9.37 148 PRO A N 1
ATOM 779 C CA . PRO A 1 148 ? 70.392 40.635 57.015 1.00 9.29 148 PRO A CA 1
ATOM 780 C C . PRO A 1 148 ? 71.020 41.908 57.522 1.00 9.28 148 PRO A C 1
ATOM 781 O O . PRO A 1 148 ? 70.453 42.972 57.328 1.00 11.52 148 PRO A O 1
ATOM 785 N N . LEU A 1 149 ? 72.169 41.814 58.142 1.00 10.85 149 LEU A N 1
ATOM 786 C CA . LEU A 1 149 ? 72.835 42.945 58.756 1.00 10.49 149 LEU A CA 1
ATOM 787 C C . LEU A 1 149 ? 73.911 43.547 57.818 1.00 10.70 149 LEU A C 1
ATOM 788 O O . LEU A 1 149 ? 74.555 44.505 58.217 1.00 12.30 149 LEU A O 1
ATOM 793 N N . ARG A 1 150 ? 74.099 42.972 56.634 1.00 9.67 150 ARG A N 1
ATOM 794 C CA . ARG A 1 150 ? 75.055 43.532 55.668 1.00 10.03 150 ARG A CA 1
ATOM 795 C C . ARG A 1 150 ? 74.404 43.653 54.310 1.00 8.84 150 ARG A C 1
ATOM 796 O O . ARG A 1 150 ? 74.984 43.353 53.277 1.00 8.69 150 ARG A O 1
ATOM 804 N N . ASN A 1 151 ? 73.168 44.086 54.261 1.00 8.46 151 ASN A N 1
ATOM 805 C CA . ASN A 1 151 ? 72.371 44.145 53.014 1.00 8.25 151 ASN A CA 1
ATOM 806 C C . ASN A 1 151 ? 72.169 45.580 52.554 1.00 8.53 151 ASN A C 1
ATOM 807 O O . ASN A 1 151 ? 72.383 46.525 53.292 1.00 9.40 151 ASN A O 1
ATOM 812 N N . LEU A 1 152 ? 71.712 45.693 51.293 1.00 8.40 152 LEU A N 1
ATOM 813 C CA . LEU A 1 152 ? 71.044 46.889 50.814 1.00 7.81 152 LEU A CA 1
ATOM 814 C C . LEU A 1 152 ? 69.583 46.465 50.664 1.00 6.53 152 LEU A C 1
ATOM 815 O O . LEU A 1 152 ? 69.123 46.172 49.560 1.00 7.72 152 LEU A O 1
ATOM 820 N N . SER A 1 153 ? 68.886 46.428 51.787 1.00 8.12 153 SER A N 1
ATOM 821 C CA . SER A 1 153 ? 67.511 45.906 51.749 1.00 7.71 153 SER A CA 1
ATOM 822 C C . SER A 1 153 ? 66.577 46.686 50.872 1.00 7.02 153 SER A C 1
ATOM 823 O O . SER A 1 153 ? 65.600 46.142 50.387 1.00 8.96 153 SER A O 1
ATOM 826 N N . GLY A 1 154 ? 66.836 47.969 50.673 1.00 7.35 154 GLY A N 1
ATOM 827 C CA . GLY A 1 154 ? 65.998 48.812 49.829 1.00 7.35 154 GLY A CA 1
ATOM 828 C C . GLY A 1 154 ? 66.270 48.705 48.372 1.00 7.46 154 GLY A C 1
ATOM 829 O O . GLY A 1 154 ? 65.510 49.200 47.555 1.00 9.05 154 GLY A O 1
ATOM 830 N N . GLN A 1 155 ? 67.396 48.106 47.993 1.00 7.48 155 GLN A N 1
ATOM 831 C CA . GLN A 1 155 ? 67.669 47.970 46.584 1.00 7.44 155 GLN A CA 1
ATOM 832 C C . GLN A 1 155 ? 66.616 47.128 45.922 1.00 8.60 155 GLN A C 1
ATOM 833 O O . GLN A 1 155 ? 66.178 46.106 46.433 1.00 8.58 155 GLN A O 1
ATOM 839 N N . ALA A 1 156 ? 66.233 47.575 44.725 1.00 7.62 156 ALA A N 1
ATOM 840 C CA . ALA A 1 156 ? 65.178 46.977 43.927 1.00 7.56 156 ALA A CA 1
ATOM 841 C C . ALA A 1 156 ? 65.460 47.228 42.453 1.00 8.47 156 ALA A C 1
ATOM 842 O O . ALA A 1 156 ? 66.203 48.125 42.118 1.00 8.35 156 ALA A O 1
ATOM 844 N N . VAL A 1 157 ? 64.834 46.454 41.605 1.00 7.49 157 VAL A N 1
ATOM 845 C CA . VAL A 1 157 ? 64.960 46.585 40.165 1.00 8.36 157 VAL A CA 1
ATOM 846 C C . VAL A 1 157 ? 63.584 46.697 39.518 1.00 8.61 157 VAL A C 1
ATOM 847 O O . VAL A 1 157 ? 62.595 46.211 40.079 1.00 9.35 157 VAL A O 1
ATOM 851 N N . THR A 1 158 ? 63.557 47.262 38.308 1.00 10.20 158 THR A N 1
ATOM 852 C CA . THR A 1 158 ? 62.353 47.400 37.493 1.00 10.71 158 THR A CA 1
ATOM 853 C C . THR A 1 158 ? 62.529 46.683 36.183 1.00 10.98 158 THR A C 1
ATOM 854 O O . THR A 1 158 ? 63.539 46.906 35.502 1.00 14.34 158 THR A O 1
ATOM 858 N N . ARG A 1 159 ? 61.586 45.812 35.847 1.00 8.68 159 ARG A N 1
ATOM 859 C CA . ARG A 1 159 ? 61.629 45.081 34.598 1.00 9.11 159 ARG A CA 1
ATOM 860 C C . ARG A 1 159 ? 60.453 45.490 33.772 1.00 7.76 159 ARG A C 1
ATOM 861 O O . ARG A 1 159 ? 59.403 44.879 33.836 1.00 9.29 159 ARG A O 1
ATOM 869 N N . VAL A 1 160 ? 60.643 46.531 32.965 1.00 9.84 160 VAL A N 1
ATOM 870 C CA . VAL A 1 160 ? 59.588 47.136 32.119 1.00 10.39 160 VAL A CA 1
ATOM 871 C C . VAL A 1 160 ? 60.313 47.865 31.019 1.00 9.32 160 VAL A C 1
ATOM 872 O O . VAL A 1 160 ? 61.443 48.327 31.210 1.00 9.48 160 VAL A O 1
ATOM 876 N N . VAL A 1 161 ? 59.671 47.992 29.864 1.00 7.79 161 VAL A N 1
ATOM 877 C CA . VAL A 1 161 ? 60.309 48.729 28.755 1.00 9.37 161 VAL A CA 1
ATOM 878 C C . VAL A 1 161 ? 60.432 50.187 29.248 1.00 7.61 161 VAL A C 1
ATOM 879 O O . VAL A 1 161 ? 59.476 50.807 29.719 1.00 8.37 161 VAL A O 1
ATOM 883 N N . GLY A 1 162 ? 61.612 50.778 29.095 1.00 8.07 162 GLY A N 1
ATOM 884 C CA . GLY A 1 162 ? 61.944 52.082 29.625 1.00 7.80 162 GLY A CA 1
ATOM 885 C C . GLY A 1 162 ? 62.613 52.046 30.976 1.00 7.57 162 GLY A C 1
ATOM 886 O O . GLY A 1 162 ? 63.074 53.085 31.488 1.00 8.30 162 GLY A O 1
ATOM 887 N N . GLY A 1 163 ? 62.715 50.887 31.581 1.00 6.68 163 GLY A N 1
ATOM 888 C CA . GLY A 1 163 ? 63.317 50.741 32.852 1.00 7.65 163 GLY A CA 1
ATOM 889 C C . GLY A 1 163 ? 62.787 51.649 33.896 1.00 7.47 163 GLY A C 1
ATOM 890 O O . GLY A 1 163 ? 61.594 51.960 33.970 1.00 7.82 163 GLY A O 1
ATOM 891 N N . MET A 1 164 ? 63.679 52.085 34.769 1.00 7.25 164 MET A N 1
ATOM 892 C CA . MET A 1 164 ? 63.252 52.936 35.901 1.00 6.71 164 MET A CA 1
ATOM 893 C C . MET A 1 164 ? 62.853 54.324 35.453 1.00 7.30 164 MET A C 1
ATOM 894 O O . MET A 1 164 ? 62.209 55.073 36.198 1.00 8.26 164 MET A O 1
ATOM 899 N N . SER A 1 165 ? 63.124 54.704 34.203 1.00 7.73 165 SER A N 1
ATOM 900 C CA . SER A 1 165 ? 62.779 56.023 33.728 1.00 6.63 165 SER A CA 1
ATOM 901 C C . SER A 1 165 ? 61.291 56.118 33.473 1.00 7.43 165 SER A C 1
ATOM 902 O O . SER A 1 165 ? 60.804 57.193 33.153 1.00 8.91 165 SER A O 1
ATOM 905 N N . THR A 1 166 ? 60.548 55.025 33.586 1.00 7.12 166 THR A N 1
ATOM 906 C CA . THR A 1 166 ? 59.112 55.099 33.494 1.00 7.74 166 THR A CA 1
ATOM 907 C C . THR A 1 166 ? 58.509 55.675 34.778 1.00 7.23 166 THR A C 1
ATOM 908 O O . THR A 1 166 ? 57.307 55.973 34.801 1.00 8.59 166 THR A O 1
ATOM 912 N N . ALA A 1 167 ? 59.291 55.780 35.837 1.00 6.73 167 ALA A N 1
ATOM 913 C CA . ALA A 1 167 ? 58.798 56.185 37.150 1.00 7.92 167 ALA A CA 1
ATOM 914 C C . ALA A 1 167 ? 59.667 57.254 37.849 1.00 8.39 167 ALA A C 1
ATOM 915 O O . ALA A 1 167 ? 59.258 57.735 38.890 1.00 10.12 167 ALA A O 1
ATOM 917 N N . TRP A 1 168 ? 60.828 57.595 37.330 1.00 7.89 168 TRP A N 1
ATOM 918 C CA . TRP A 1 168 ? 61.785 58.408 38.057 1.00 7.63 168 TRP A CA 1
ATOM 919 C C . TRP A 1 168 ? 61.414 59.846 38.292 1.00 7.97 168 TRP A C 1
ATOM 920 O O . TRP A 1 168 ? 60.479 60.386 37.716 1.00 8.23 168 TRP A O 1
ATOM 931 N N . THR A 1 169 ? 62.179 60.505 39.137 1.00 7.43 169 THR A N 1
ATOM 932 C CA . THR A 1 169 ? 61.922 61.877 39.560 1.00 7.73 169 THR A CA 1
ATOM 933 C C . THR A 1 169 ? 62.397 62.902 38.572 1.00 8.63 169 THR A C 1
ATOM 934 O O . THR A 1 169 ? 62.000 64.045 38.639 1.00 9.48 169 THR A O 1
ATOM 938 N N . CYS A 1 170 ? 63.293 62.513 37.692 1.00 7.55 170 CYS A N 1
ATOM 939 C CA . CYS A 1 170 ? 63.783 63.359 36.569 1.00 6.96 170 CYS A CA 1
ATOM 940 C C . CYS A 1 170 ? 64.796 64.406 36.985 1.00 7.01 170 CYS A C 1
ATOM 941 O O . CYS A 1 170 ? 65.085 65.294 36.228 1.00 7.56 170 CYS A O 1
ATOM 944 N N . ALA A 1 171 ? 65.368 64.267 38.156 1.00 6.66 171 ALA A N 1
ATOM 945 C CA . ALA A 1 171 ? 66.448 65.141 38.622 1.00 7.17 171 ALA A CA 1
ATOM 946 C C . ALA A 1 171 ? 67.745 64.781 37.922 1.00 7.35 171 ALA A C 1
ATOM 947 O O . ALA A 1 171 ? 68.224 63.678 38.010 1.00 8.81 171 ALA A O 1
ATOM 949 N N . THR A 1 172 ? 68.316 65.767 37.246 1.00 6.75 172 THR A N 1
ATOM 950 C CA . THR A 1 172 ? 69.512 65.545 36.377 1.00 6.56 172 THR A CA 1
ATOM 951 C C . THR A 1 172 ? 70.586 66.607 36.605 1.00 7.54 172 THR A C 1
ATOM 952 O O . THR A 1 172 ? 70.885 67.391 35.728 1.00 8.28 172 THR A O 1
ATOM 956 N N . PRO A 1 173 ? 71.149 66.661 37.817 1.00 7.49 173 PRO A N 1
ATOM 957 C CA . PRO A 1 173 ? 72.291 67.532 38.057 1.00 7.81 173 PRO A CA 1
ATOM 958 C C . PRO A 1 173 ? 73.591 66.995 37.437 1.00 8.44 173 PRO A C 1
ATOM 959 O O . PRO A 1 173 ? 73.748 65.800 37.326 1.00 8.75 173 PRO A O 1
ATOM 963 N N . ARG A 1 174 ? 74.486 67.899 37.103 1.00 9.05 174 ARG A N 1
ATOM 964 C CA . ARG A 1 174 ? 75.862 67.523 36.813 1.00 8.78 174 ARG A CA 1
ATOM 965 C C . ARG A 1 174 ? 76.640 67.250 38.086 1.00 9.66 174 ARG A C 1
ATOM 966 O O . ARG A 1 174 ? 76.350 67.832 39.162 1.00 12.11 174 ARG A O 1
ATOM 974 N N . PHE A 1 175 ? 77.669 66.404 37.989 1.00 8.79 175 PHE A N 1
ATOM 975 C CA . PHE A 1 175 ? 78.612 66.262 39.042 1.00 9.23 175 PHE A CA 1
ATOM 976 C C . PHE A 1 175 ? 79.692 67.346 38.926 1.00 10.23 175 PHE A C 1
ATOM 977 O O . PHE A 1 175 ? 80.192 67.581 37.823 1.00 11.08 175 PHE A O 1
ATOM 985 N N . ASP A 1 176 ? 80.100 67.879 40.062 1.00 12.18 176 ASP A N 1
ATOM 986 C CA . ASP A 1 176 ? 81.292 68.696 40.111 1.00 12.46 176 ASP A CA 1
ATOM 987 C C . ASP A 1 176 ? 82.540 67.803 40.119 1.00 12.58 176 ASP A C 1
ATOM 988 O O . ASP A 1 176 ? 82.454 66.595 40.227 1.00 12.00 176 ASP A O 1
ATOM 993 N N . ARG A 1 177 ? 83.727 68.424 40.048 1.00 12.14 177 ARG A N 1
ATOM 994 C CA . ARG A 1 177 ? 84.955 67.671 39.958 1.00 12.75 177 ARG A CA 1
ATOM 995 C C . ARG A 1 177 ? 85.086 66.648 41.084 1.00 12.05 177 ARG A C 1
ATOM 996 O O . ARG A 1 177 ? 85.534 65.509 40.840 1.00 12.81 177 ARG A O 1
ATOM 1004 N N . GLU A 1 178 ? 84.734 67.048 42.300 1.00 12.84 178 GLU A N 1
ATOM 1005 C CA . GLU A 1 178 ? 85.001 66.218 43.435 1.00 13.98 178 GLU A CA 1
ATOM 1006 C C . GLU A 1 178 ? 84.235 64.862 43.383 1.00 11.90 178 GLU A C 1
ATOM 1007 O O . GLU A 1 178 ? 84.680 63.892 44.018 1.00 14.51 178 GLU A O 1
ATOM 1013 N N . GLN A 1 179 ? 83.112 64.812 42.649 1.00 11.10 179 GLN A N 1
ATOM 1014 C CA . GLN A 1 179 ? 82.261 63.624 42.571 1.00 10.49 179 GLN A CA 1
ATOM 1015 C C . GLN A 1 179 ? 82.471 62.797 41.321 1.00 11.75 179 GLN A C 1
ATOM 1016 O O . GLN A 1 179 ? 81.875 61.745 41.152 1.00 11.76 179 GLN A O 1
ATOM 1022 N N . ARG A 1 180 ? 83.258 63.303 40.384 1.00 13.23 180 ARG A N 1
ATOM 1023 C CA . ARG A 1 180 ? 83.225 62.881 38.999 1.00 15.13 180 ARG A CA 1
ATOM 1024 C C . ARG A 1 180 ? 84.471 62.096 38.622 1.00 14.12 180 ARG A C 1
ATOM 1025 O O . ARG A 1 180 ? 85.554 62.495 38.968 1.00 14.94 180 ARG A O 1
ATOM 1033 N N . PRO A 1 181 ? 84.333 61.001 37.869 1.00 15.07 181 PRO A N 1
ATOM 1034 C CA . PRO A 1 181 ? 85.552 60.315 37.398 1.00 15.59 181 PRO A CA 1
ATOM 1035 C C . PRO A 1 181 ? 86.281 61.143 36.362 1.00 14.45 181 PRO A C 1
ATOM 1036 O O . PRO A 1 181 ? 85.661 61.966 35.627 1.00 11.36 181 PRO A O 1
ATOM 1040 N N . LEU A 1 182 ? 87.582 60.969 36.326 1.00 15.70 182 LEU A N 1
ATOM 1041 C CA . LEU A 1 182 ? 88.340 61.635 35.279 1.00 15.25 182 LEU A CA 1
ATOM 1042 C C . LEU A 1 182 ? 88.149 60.969 33.942 1.00 13.93 182 LEU A C 1
ATOM 1043 O O . LEU A 1 182 ? 88.172 59.755 33.796 1.00 15.05 182 LEU A O 1
ATOM 1048 N N . LEU A 1 183 ? 88.055 61.819 32.972 1.00 12.81 183 LEU A N 1
ATOM 1049 C CA . LEU A 1 183 ? 88.131 61.415 31.583 1.00 14.07 183 LEU A CA 1
ATOM 1050 C C . LEU A 1 183 ? 89.439 61.803 30.898 1.00 17.16 183 LEU A C 1
ATOM 1051 O O . LEU A 1 183 ? 89.818 61.191 29.909 1.00 18.44 183 LEU A O 1
ATOM 1056 N N . VAL A 1 184 ? 90.080 62.808 31.424 1.00 18.43 184 VAL A N 1
ATOM 1057 C CA . VAL A 1 184 ? 91.395 63.262 30.940 1.00 19.68 184 VAL A CA 1
ATOM 1058 C C . VAL A 1 184 ? 92.308 63.289 32.141 1.00 22.68 184 VAL A C 1
ATOM 1059 O O . VAL A 1 184 ? 91.984 63.905 33.177 1.00 23.35 184 VAL A O 1
ATOM 1063 N N . LYS A 1 185 ? 93.496 62.686 32.022 1.00 25.52 185 LYS A N 1
ATOM 1064 C CA . LYS A 1 185 ? 94.366 62.721 33.180 1.00 27.69 185 LYS A CA 1
ATOM 1065 C C . LYS A 1 185 ? 95.320 63.913 33.164 1.00 27.97 185 LYS A C 1
ATOM 1066 O O . LYS A 1 185 ? 95.684 64.454 32.102 1.00 28.03 185 LYS A O 1
ATOM 1072 N N . ASP A 1 186 ? 95.593 64.414 34.358 1.00 28.46 186 ASP A N 1
ATOM 1073 C CA . ASP A 1 186 ? 96.571 65.456 34.531 1.00 29.51 186 ASP A CA 1
ATOM 1074 C C . ASP A 1 186 ? 96.329 66.677 33.650 1.00 28.91 186 ASP A C 1
ATOM 1075 O O . ASP A 1 186 ? 97.255 67.246 33.104 1.00 28.93 186 ASP A O 1
ATOM 1080 N N . ASP A 1 187 ? 95.064 67.111 33.556 1.00 26.70 187 ASP A N 1
ATOM 1081 C CA . ASP A 1 187 ? 94.710 68.340 32.849 1.00 25.16 187 ASP A CA 1
ATOM 1082 C C . ASP A 1 187 ? 93.262 68.600 33.223 1.00 23.30 187 ASP A C 1
ATOM 1083 O O . ASP A 1 187 ? 92.306 68.230 32.500 1.00 22.00 187 ASP A O 1
ATOM 1088 N N . ALA A 1 188 ? 93.108 69.251 34.351 1.00 21.55 188 ALA A N 1
ATOM 1089 C CA . ALA A 1 188 ? 91.776 69.467 34.908 1.00 21.36 188 ALA A CA 1
ATOM 1090 C C . ALA A 1 188 ? 90.898 70.346 34.027 1.00 20.34 188 ALA A C 1
ATOM 1091 O O . ALA A 1 188 ? 89.693 70.131 33.926 1.00 19.72 188 ALA A O 1
ATOM 1093 N N . ASP A 1 189 ? 91.464 71.330 33.387 1.00 20.79 189 ASP A N 1
ATOM 1094 C CA . ASP A 1 189 ? 90.671 72.151 32.489 1.00 22.12 189 ASP A CA 1
ATOM 1095 C C . ASP A 1 189 ? 90.164 71.391 31.257 1.00 19.99 189 ASP A C 1
ATOM 1096 O O . ASP A 1 189 ? 89.003 71.586 30.823 1.00 19.90 189 ASP A O 1
ATOM 1101 N N . ALA A 1 190 ? 90.978 70.504 30.701 1.00 18.00 190 ALA A N 1
ATOM 1102 C CA . ALA A 1 190 ? 90.571 69.672 29.601 1.00 16.95 190 ALA A CA 1
ATOM 1103 C C . ALA A 1 190 ? 89.512 68.661 30.060 1.00 14.13 190 ALA A C 1
ATOM 1104 O O . ALA A 1 190 ? 88.578 68.349 29.310 1.00 15.18 190 ALA A O 1
ATOM 1106 N N . ASP A 1 191 ? 89.725 68.078 31.233 1.00 14.30 191 ASP A N 1
ATOM 1107 C CA . ASP A 1 191 ? 88.708 67.184 31.795 1.00 12.95 191 ASP A CA 1
ATOM 1108 C C . ASP A 1 191 ? 87.360 67.910 31.916 1.00 13.44 191 ASP A C 1
ATOM 1109 O O . ASP A 1 191 ? 86.326 67.386 31.499 1.00 11.80 191 ASP A O 1
ATOM 1114 N N . ASP A 1 192 ? 87.388 69.118 32.441 1.00 12.70 192 ASP A N 1
ATOM 1115 C CA . ASP A 1 192 ? 86.189 69.940 32.585 1.00 12.80 192 ASP A CA 1
ATOM 1116 C C . ASP A 1 192 ? 85.513 70.154 31.239 1.00 14.55 192 ASP A C 1
ATOM 1117 O O . ASP A 1 192 ? 84.273 70.136 31.081 1.00 12.80 192 ASP A O 1
ATOM 1122 N N . ALA A 1 193 ? 86.320 70.456 30.242 1.00 13.56 193 ALA A N 1
ATOM 1123 C CA . ALA A 1 193 ? 85.791 70.735 28.917 1.00 14.36 193 ALA A CA 1
ATOM 1124 C C . ALA A 1 193 ? 85.109 69.519 28.310 1.00 14.01 193 ALA A C 1
ATOM 1125 O O . ALA A 1 193 ? 84.060 69.643 27.605 1.00 12.41 193 ALA A O 1
ATOM 1127 N N . GLU A 1 194 ? 85.730 68.360 28.477 1.00 12.76 194 GLU A N 1
ATOM 1128 C CA . GLU A 1 194 ? 85.130 67.136 27.962 1.00 12.63 194 GLU A CA 1
ATOM 1129 C C . GLU A 1 194 ? 83.805 66.827 28.636 1.00 11.99 194 GLU A C 1
ATOM 1130 O O . GLU A 1 194 ? 82.839 66.507 28.004 1.00 12.09 194 GLU A O 1
ATOM 1136 N N . TRP A 1 195 ? 83.772 66.935 29.949 1.00 10.42 195 TRP A N 1
ATOM 1137 C CA . TRP A 1 195 ? 82.504 66.690 30.685 1.00 9.50 195 TRP A CA 1
ATOM 1138 C C . TRP A 1 195 ? 81.463 67.718 30.267 1.00 10.44 195 TRP A C 1
ATOM 1139 O O . TRP A 1 195 ? 80.331 67.399 30.125 1.00 10.37 195 TRP A O 1
ATOM 1150 N N . ASP A 1 196 ? 81.872 68.966 30.040 1.00 10.71 196 ASP A N 1
ATOM 1151 C CA . ASP A 1 196 ? 80.900 69.985 29.636 1.00 11.42 196 ASP A CA 1
ATOM 1152 C C . ASP A 1 196 ? 80.280 69.606 28.307 1.00 10.80 196 ASP A C 1
ATOM 1153 O O . ASP A 1 196 ? 79.089 69.684 28.108 1.00 10.89 196 ASP A O 1
ATOM 1158 N N . ARG A 1 197 ? 81.089 69.155 27.378 1.00 10.69 197 ARG A N 1
ATOM 1159 C CA . ARG A 1 197 ? 80.582 68.785 26.074 1.00 11.56 197 ARG A CA 1
ATOM 1160 C C . ARG A 1 197 ? 79.577 67.640 26.205 1.00 10.45 197 ARG A C 1
ATOM 1161 O O . ARG A 1 197 ? 78.509 67.636 25.587 1.00 10.80 197 ARG A O 1
ATOM 1169 N N . LEU A 1 198 ? 79.940 66.643 27.006 1.00 9.07 198 LEU A N 1
ATOM 1170 C CA . LEU A 1 198 ? 79.126 65.423 27.097 1.00 8.75 198 LEU A CA 1
ATOM 1171 C C . LEU A 1 198 ? 77.828 65.732 27.867 1.00 9.01 198 LEU A C 1
ATOM 1172 O O . LEU A 1 198 ? 76.744 65.337 27.456 1.00 9.99 198 LEU A O 1
ATOM 1177 N N . TYR A 1 199 ? 77.959 66.432 28.984 1.00 8.45 199 TYR A N 1
ATOM 1178 C CA . TYR A 1 199 ? 76.744 66.801 29.751 1.00 8.29 199 TYR A CA 1
ATOM 1179 C C . TYR A 1 199 ? 75.811 67.691 28.972 1.00 9.48 199 TYR A C 1
ATOM 1180 O O . TYR A 1 199 ? 74.610 67.555 29.081 1.00 9.55 199 TYR A O 1
ATOM 1189 N N . THR A 1 200 ? 76.356 68.579 28.145 1.00 9.31 200 THR A N 1
ATOM 1190 C CA . THR A 1 200 ? 75.481 69.447 27.356 1.00 8.89 200 THR A CA 1
ATOM 1191 C C . THR A 1 200 ? 74.632 68.592 26.414 1.00 9.57 200 THR A C 1
ATOM 1192 O O . THR A 1 200 ? 73.436 68.801 26.214 1.00 10.38 200 THR A O 1
ATOM 1196 N N . LYS A 1 201 ? 75.252 67.614 25.778 1.00 10.65 201 LYS A N 1
ATOM 1197 C CA . LYS A 1 201 ? 74.524 66.752 24.895 1.00 9.93 201 LYS A CA 1
ATOM 1198 C C . LYS A 1 201 ? 73.507 65.889 25.644 1.00 10.08 201 LYS A C 1
ATOM 1199 O O . LYS A 1 201 ? 72.385 65.736 25.207 1.00 10.47 201 LYS A O 1
ATOM 1205 N N . ALA A 1 202 ? 73.906 65.381 26.813 1.00 9.68 202 ALA A N 1
ATOM 1206 C CA . ALA A 1 202 ? 72.998 64.541 27.608 1.00 8.44 202 ALA A CA 1
ATOM 1207 C C . ALA A 1 202 ? 71.786 65.354 28.044 1.00 8.01 202 ALA A C 1
ATOM 1208 O O . ALA A 1 202 ? 70.639 64.871 28.020 1.00 8.77 202 ALA A O 1
ATOM 1210 N N . GLU A 1 203 ? 72.028 66.610 28.438 1.00 7.69 203 GLU A N 1
ATOM 1211 C CA . GLU A 1 203 ? 70.921 67.491 28.834 1.00 8.70 203 GLU A CA 1
ATOM 1212 C C . GLU A 1 203 ? 69.992 67.733 27.654 1.00 9.17 203 GLU A C 1
ATOM 1213 O O . GLU A 1 203 ? 68.754 67.819 27.834 1.00 10.54 203 GLU A O 1
ATOM 1219 N N . SER A 1 204 ? 70.514 67.858 26.434 1.00 9.63 204 SER A N 1
ATOM 1220 C CA . SER A 1 204 ? 69.618 67.964 25.262 1.00 10.93 204 SER A CA 1
ATOM 1221 C C . SER A 1 204 ? 68.780 66.699 25.031 1.00 10.49 204 SER A C 1
ATOM 1222 O O . SER A 1 204 ? 67.589 66.774 24.732 1.00 12.95 204 SER A O 1
ATOM 1225 N N . TYR A 1 205 ? 69.354 65.528 25.214 1.00 9.42 205 TYR A N 1
ATOM 1226 C CA . TYR A 1 205 ? 68.643 64.296 25.046 1.00 9.41 205 TYR A CA 1
ATOM 1227 C C . TYR A 1 205 ? 67.540 64.124 26.096 1.00 9.49 205 TYR A C 1
ATOM 1228 O O . TYR A 1 205 ? 66.441 63.686 25.747 1.00 10.58 205 TYR A O 1
ATOM 1237 N N . PHE A 1 206 ? 67.804 64.468 27.327 1.00 10.15 206 PHE A N 1
ATOM 1238 C CA . PHE A 1 206 ? 66.796 64.368 28.356 1.00 9.92 206 PHE A CA 1
ATOM 1239 C C . PHE A 1 206 ? 65.842 65.555 28.394 1.00 9.63 206 PHE A C 1
ATOM 1240 O O . PHE A 1 206 ? 64.869 65.545 29.164 1.00 9.54 206 PHE A O 1
ATOM 1248 N N . GLN A 1 207 ? 66.140 66.647 27.678 1.00 9.67 207 GLN A N 1
ATOM 1249 C CA . GLN A 1 207 ? 65.374 67.911 27.787 1.00 10.45 207 GLN A CA 1
ATOM 1250 C C . GLN A 1 207 ? 65.435 68.468 29.210 1.00 9.04 207 GLN A C 1
ATOM 1251 O O . GLN A 1 207 ? 64.443 68.924 29.777 1.00 10.93 207 GLN A O 1
ATOM 1257 N N . THR A 1 208 ? 66.625 68.439 29.792 1.00 8.98 208 THR A N 1
ATOM 1258 C CA . THR A 1 208 ? 66.823 69.053 31.073 1.00 8.93 208 THR A CA 1
ATOM 1259 C C . THR A 1 208 ? 66.672 70.559 30.981 1.00 10.26 208 THR A C 1
ATOM 1260 O O . THR A 1 208 ? 67.152 71.182 30.031 1.00 13.06 208 THR A O 1
ATOM 1264 N N . GLY A 1 209 ? 66.006 71.114 31.992 1.00 9.25 209 GLY A N 1
ATOM 1265 C CA . GLY A 1 209 ? 65.867 72.536 32.194 1.00 9.25 209 GLY A CA 1
ATOM 1266 C C . GLY A 1 209 ? 65.821 72.920 33.648 1.00 8.71 209 GLY A C 1
ATOM 1267 O O . GLY A 1 209 ? 65.718 72.097 34.547 1.00 9.71 209 GLY A O 1
ATOM 1268 N N . THR A 1 210 ? 65.897 74.227 33.897 1.00 8.69 210 THR A N 1
ATOM 1269 C CA . THR A 1 210 ? 65.961 74.738 35.254 1.00 9.59 210 THR A CA 1
ATOM 1270 C C . THR A 1 210 ? 64.959 75.836 35.551 1.00 10.27 210 THR A C 1
ATOM 1271 O O . THR A 1 210 ? 65.085 76.486 36.541 1.00 11.27 210 THR A O 1
ATOM 1275 N N . ASP A 1 211 ? 63.908 75.930 34.756 1.00 11.25 211 ASP A N 1
ATOM 1276 C CA . ASP A 1 211 ? 62.877 76.971 34.829 1.00 12.57 211 ASP A CA 1
ATOM 1277 C C . ASP A 1 211 ? 61.456 76.546 34.800 1.00 9.41 211 ASP A C 1
ATOM 1278 O O . ASP A 1 211 ? 60.546 77.386 34.839 1.00 10.34 211 ASP A O 1
ATOM 1283 N N . GLN A 1 212 ? 61.187 75.253 34.784 1.00 10.04 212 GLN A N 1
ATOM 1284 C CA . GLN A 1 212 ? 59.797 74.767 34.645 1.00 9.47 212 GLN A CA 1
ATOM 1285 C C . GLN A 1 212 ? 58.922 75.112 35.841 1.00 9.04 212 GLN A C 1
ATOM 1286 O O . GLN A 1 212 ? 57.696 75.044 35.742 1.00 10.09 212 GLN A O 1
ATOM 1292 N N . PHE A 1 213 ? 59.512 75.405 37.008 1.00 8.50 213 PHE A N 1
ATOM 1293 C CA . PHE A 1 213 ? 58.771 75.710 38.211 1.00 8.78 213 PHE A CA 1
ATOM 1294 C C . PHE A 1 213 ? 58.823 77.173 38.586 1.00 8.54 213 PHE A C 1
ATOM 1295 O O . PHE A 1 213 ? 58.452 77.541 39.724 1.00 9.36 213 PHE A O 1
ATOM 1303 N N . LYS A 1 214 ? 59.286 78.038 37.685 1.00 9.67 214 LYS A N 1
ATOM 1304 C CA . LYS A 1 214 ? 59.521 79.426 38.028 1.00 10.61 214 LYS A CA 1
ATOM 1305 C C . LYS A 1 214 ? 58.277 80.203 38.387 1.00 10.63 214 LYS A C 1
ATOM 1306 O O . LYS A 1 214 ? 58.393 81.194 39.111 1.00 11.74 214 LYS A O 1
ATOM 1312 N N . GLU A 1 215 ? 57.098 79.740 37.997 1.00 10.50 215 GLU A N 1
ATOM 1313 C CA . GLU A 1 215 ? 55.864 80.429 38.344 1.00 13.42 215 GLU A CA 1
ATOM 1314 C C . GLU A 1 215 ? 55.158 79.866 39.578 1.00 12.90 215 GLU A C 1
ATOM 1315 O O . GLU A 1 215 ? 54.053 80.288 39.897 1.00 17.50 215 GLU A O 1
ATOM 1321 N N . SER A 1 216 ? 55.802 78.984 40.326 1.00 11.44 216 SER A N 1
ATOM 1322 C CA . SER A 1 216 ? 55.236 78.463 41.551 1.00 10.76 216 SER A CA 1
ATOM 1323 C C . SER A 1 216 ? 55.482 79.383 42.744 1.00 10.43 216 SER A C 1
ATOM 1324 O O . SER A 1 216 ? 56.616 79.732 43.063 1.00 10.75 216 SER A O 1
ATOM 1327 N N . ILE A 1 217 ? 54.415 79.748 43.445 1.00 9.48 217 ILE A N 1
ATOM 1328 C CA . ILE A 1 217 ? 54.584 80.483 44.675 1.00 9.23 217 ILE A CA 1
ATOM 1329 C C . ILE A 1 217 ? 55.339 79.717 45.742 1.00 9.92 217 ILE A C 1
ATOM 1330 O O . ILE A 1 217 ? 56.268 80.214 46.340 1.00 10.86 217 ILE A O 1
ATOM 1335 N N . ARG A 1 218 ? 54.950 78.472 45.942 1.00 10.37 218 ARG A N 1
ATOM 1336 C CA . ARG A 1 218 ? 55.586 77.641 46.906 1.00 10.87 218 ARG A CA 1
ATOM 1337 C C . ARG A 1 218 ? 57.086 77.490 46.650 1.00 10.23 218 ARG A C 1
ATOM 1338 O O . ARG A 1 218 ? 57.920 77.565 47.553 1.00 9.47 218 ARG A O 1
ATOM 1346 N N . HIS A 1 219 ? 57.410 77.226 45.400 1.00 9.50 219 HIS A N 1
ATOM 1347 C CA . HIS A 1 219 ? 58.784 77.048 44.993 1.00 10.03 219 HIS A CA 1
ATOM 1348 C C . HIS A 1 219 ? 59.612 78.293 45.322 1.00 9.28 219 HIS A C 1
ATOM 1349 O O . HIS A 1 219 ? 60.668 78.214 45.912 1.00 8.51 219 HIS A O 1
ATOM 1356 N N . ASN A 1 220 ? 59.129 79.448 44.899 1.00 9.81 220 ASN A N 1
ATOM 1357 C CA . ASN A 1 220 ? 59.849 80.673 45.097 1.00 9.03 220 ASN A CA 1
ATOM 1358 C C . ASN A 1 220 ? 59.891 81.094 46.558 1.00 8.09 220 ASN A C 1
ATOM 1359 O O . ASN A 1 220 ? 60.892 81.652 47.024 1.00 9.16 220 ASN A O 1
ATOM 1364 N N . LEU A 1 221 ? 58.830 80.784 47.282 1.00 9.33 221 LEU A N 1
ATOM 1365 C CA . LEU A 1 221 ? 58.808 81.080 48.717 1.00 9.27 221 LEU A CA 1
ATOM 1366 C C . LEU A 1 221 ? 59.979 80.393 49.427 1.00 9.85 221 LEU A C 1
ATOM 1367 O O . LEU A 1 221 ? 60.710 81.001 50.184 1.00 10.48 221 LEU A O 1
ATOM 1372 N N . VAL A 1 222 ? 60.173 79.100 49.149 1.00 8.74 222 VAL A N 1
ATOM 1373 C CA . VAL A 1 222 ? 61.215 78.306 49.765 1.00 9.90 222 VAL A CA 1
ATOM 1374 C C . VAL A 1 222 ? 62.581 78.763 49.243 1.00 9.34 222 VAL A C 1
ATOM 1375 O O . VAL A 1 222 ? 63.517 78.996 49.981 1.00 9.60 222 VAL A O 1
ATOM 1379 N N . LEU A 1 223 ? 62.701 78.889 47.921 1.00 8.98 223 LEU A N 1
ATOM 1380 C CA . LEU A 1 223 ? 63.964 79.257 47.299 1.00 10.31 223 LEU A CA 1
ATOM 1381 C C . LEU A 1 223 ? 64.483 80.566 47.869 1.00 9.56 223 LEU A C 1
ATOM 1382 O O . LEU A 1 223 ? 65.675 80.681 48.240 1.00 11.59 223 LEU A O 1
ATOM 1387 N N . ASN A 1 224 ? 63.612 81.559 47.926 1.00 10.04 224 ASN A N 1
ATOM 1388 C CA . ASN A 1 224 ? 64.034 82.840 48.348 1.00 10.48 224 ASN A CA 1
ATOM 1389 C C . ASN A 1 224 ? 64.394 82.920 49.810 1.00 9.14 224 ASN A C 1
ATOM 1390 O O . ASN A 1 224 ? 65.326 83.616 50.235 1.00 11.24 224 ASN A O 1
ATOM 1395 N N . LYS A 1 225 ? 63.654 82.189 50.648 1.00 8.87 225 LYS A N 1
ATOM 1396 C CA . LYS A 1 225 ? 63.962 82.162 52.040 1.00 8.71 225 LYS A CA 1
ATOM 1397 C C . LYS A 1 225 ? 65.345 81.507 52.270 1.00 9.46 225 LYS A C 1
ATOM 1398 O O . LYS A 1 225 ? 66.131 82.045 53.074 1.00 9.92 225 LYS A O 1
ATOM 1404 N N . LEU A 1 226 ? 65.628 80.398 51.598 1.00 7.84 226 LEU A N 1
ATOM 1405 C CA . LEU A 1 226 ? 66.894 79.774 51.797 1.00 9.24 226 LEU A CA 1
ATOM 1406 C C . LEU A 1 226 ? 68.039 80.634 51.288 1.00 9.62 226 LEU A C 1
ATOM 1407 O O . LEU A 1 226 ? 69.105 80.740 51.930 1.00 9.34 226 LEU A O 1
ATOM 1412 N N . THR A 1 227 ? 67.818 81.310 50.172 1.00 10.69 227 THR A N 1
ATOM 1413 C CA . THR A 1 227 ? 68.850 82.192 49.638 1.00 10.84 227 THR A CA 1
ATOM 1414 C C . THR A 1 227 ? 69.142 83.278 50.637 1.00 10.86 227 THR A C 1
ATOM 1415 O O . THR A 1 227 ? 70.303 83.558 50.897 1.00 13.01 227 THR A O 1
ATOM 1419 N N . GLU A 1 228 ? 68.117 83.865 51.215 1.00 12.40 228 GLU A N 1
ATOM 1420 C CA . GLU A 1 228 ? 68.341 84.918 52.207 1.00 13.77 228 GLU A CA 1
ATOM 1421 C C . GLU A 1 228 ? 69.049 84.450 53.460 1.00 14.59 228 GLU A C 1
ATOM 1422 O O . GLU A 1 228 ? 69.980 85.074 53.901 1.00 17.18 228 GLU A O 1
ATOM 1428 N N . GLU A 1 229 ? 68.646 83.295 53.988 1.00 13.85 229 GLU A N 1
ATOM 1429 C CA . GLU A 1 229 ? 69.196 82.778 55.226 1.00 14.53 229 GLU A CA 1
ATOM 1430 C C . GLU A 1 229 ? 70.661 82.373 55.090 1.00 15.74 229 GLU A C 1
ATOM 1431 O O . GLU A 1 229 ? 71.385 82.398 56.118 1.00 18.24 229 GLU A O 1
ATOM 1437 N N . TYR A 1 230 ? 71.084 81.965 53.933 1.00 14.61 230 TYR A N 1
ATOM 1438 C CA . TYR A 1 230 ? 72.449 81.490 53.746 1.00 15.71 230 TYR A CA 1
ATOM 1439 C C . TYR A 1 230 ? 73.230 82.443 52.897 1.00 19.87 230 TYR A C 1
ATOM 1440 O O . TYR A 1 230 ? 74.140 81.943 52.100 1.00 21.76 230 TYR A O 1
ATOM 1449 N N . LYS A 1 231 ? 72.895 83.722 53.085 1.00 20.78 231 LYS A N 1
ATOM 1450 C CA . LYS A 1 231 ? 73.328 84.823 52.299 1.00 25.37 231 LYS A CA 1
ATOM 1451 C C . LYS A 1 231 ? 74.729 84.673 52.073 1.00 25.55 231 LYS A C 1
ATOM 1452 O O . LYS A 1 231 ? 75.573 84.812 52.956 1.00 28.99 231 LYS A O 1
ATOM 1458 N N . GLY A 1 232 ? 74.946 84.287 50.853 1.00 25.04 232 GLY A N 1
ATOM 1459 C CA . GLY A 1 232 ? 76.240 84.164 50.367 1.00 24.75 232 GLY A CA 1
ATOM 1460 C C . GLY A 1 232 ? 76.876 82.826 50.515 1.00 23.18 232 GLY A C 1
ATOM 1461 O O . GLY A 1 232 ? 77.565 82.430 49.569 1.00 24.86 232 GLY A O 1
ATOM 1462 N N . GLN A 1 233 ? 76.702 82.184 51.695 1.00 20.66 233 GLN A N 1
ATOM 1463 C CA . GLN A 1 233 ? 77.419 80.951 52.162 1.00 19.28 233 GLN A CA 1
ATOM 1464 C C . GLN A 1 233 ? 77.114 79.765 51.260 1.00 16.84 233 GLN A C 1
ATOM 1465 O O . GLN A 1 233 ? 77.958 78.922 51.049 1.00 15.59 233 GLN A O 1
ATOM 1471 N N . ARG A 1 234 ? 75.877 79.696 50.784 1.00 13.64 234 ARG A N 1
ATOM 1472 C CA . ARG A 1 234 ? 75.434 78.617 49.906 1.00 13.06 234 ARG A CA 1
ATOM 1473 C C . ARG A 1 234 ? 74.502 79.205 48.885 1.00 12.70 234 ARG A C 1
ATOM 1474 O O . ARG A 1 234 ? 73.790 80.189 49.161 1.00 14.90 234 ARG A O 1
ATOM 1482 N N . ASP A 1 235 ? 74.517 78.602 47.715 1.00 12.09 235 ASP A N 1
ATOM 1483 C CA . ASP A 1 235 ? 73.665 78.974 46.613 1.00 13.79 235 ASP A CA 1
ATOM 1484 C C . ASP A 1 235 ? 72.546 77.967 46.394 1.00 10.08 235 ASP A C 1
ATOM 1485 O O . ASP A 1 235 ? 72.780 76.752 46.451 1.00 10.76 235 ASP A O 1
ATOM 1490 N N . PHE A 1 236 ? 71.337 78.484 46.156 1.00 9.72 236 PHE A N 1
ATOM 1491 C CA . PHE A 1 236 ? 70.158 77.652 45.874 1.00 10.09 236 PHE A CA 1
ATOM 1492 C C . PHE A 1 236 ? 69.613 77.942 44.487 1.00 9.33 236 PHE A C 1
ATOM 1493 O O . PHE A 1 236 ? 69.765 79.076 43.963 1.00 11.67 236 PHE A O 1
ATOM 1501 N N . GLN A 1 237 ? 69.046 76.920 43.854 1.00 8.79 237 GLN A N 1
ATOM 1502 C CA . GLN A 1 237 ? 68.552 77.011 42.499 1.00 8.30 237 GLN A CA 1
ATOM 1503 C C . GLN A 1 237 ? 67.448 75.989 42.318 1.00 8.16 237 GLN A C 1
ATOM 1504 O O . GLN A 1 237 ? 67.235 75.173 43.184 1.00 8.79 237 GLN A O 1
ATOM 1510 N N . GLN A 1 238 ? 66.743 76.006 41.196 1.00 7.48 238 GLN A N 1
ATOM 1511 C CA . GLN A 1 238 ? 65.856 74.933 40.884 1.00 6.67 238 GLN A CA 1
ATOM 1512 C C . GLN A 1 238 ? 66.656 73.658 40.642 1.00 7.79 238 GLN A C 1
ATOM 1513 O O . GLN A 1 238 ? 67.721 73.678 39.991 1.00 8.79 238 GLN A O 1
ATOM 1519 N N . ILE A 1 239 ? 66.124 72.521 41.102 1.00 7.40 239 ILE A N 1
ATOM 1520 C CA . ILE A 1 239 ? 66.667 71.261 40.701 1.00 7.41 239 ILE A CA 1
ATOM 1521 C C . ILE A 1 239 ? 66.612 71.199 39.170 1.00 8.12 239 ILE A C 1
ATOM 1522 O O . ILE A 1 239 ? 65.572 71.438 38.568 1.00 8.25 239 ILE A O 1
ATOM 1527 N N . PRO A 1 240 ? 67.713 70.782 38.516 1.00 8.06 240 PRO A N 1
ATOM 1528 C CA . PRO A 1 240 ? 67.619 70.562 37.081 1.00 7.40 240 PRO A CA 1
ATOM 1529 C C . PRO A 1 240 ? 66.747 69.374 36.799 1.00 6.96 240 PRO A C 1
ATOM 1530 O O . PRO A 1 240 ? 66.988 68.290 37.361 1.00 8.15 240 PRO A O 1
ATOM 1534 N N . LEU A 1 241 ? 65.749 69.535 35.937 1.00 7.25 241 LEU A N 1
ATOM 1535 C CA . LEU A 1 241 ? 64.750 68.514 35.732 1.00 6.42 241 LEU A CA 1
ATOM 1536 C C . LEU A 1 241 ? 64.628 68.195 34.261 1.00 6.89 241 LEU A C 1
ATOM 1537 O O . LEU A 1 241 ? 64.520 69.098 33.432 1.00 8.31 241 LEU A O 1
ATOM 1542 N N . ALA A 1 242 ? 64.569 66.908 33.952 1.00 6.43 242 ALA A N 1
ATOM 1543 C CA . ALA A 1 242 ? 64.363 66.435 32.590 1.00 6.47 242 ALA A CA 1
ATOM 1544 C C . ALA A 1 242 ? 62.834 66.409 32.394 1.00 7.31 242 ALA A C 1
ATOM 1545 O O . ALA A 1 242 ? 62.127 65.443 32.771 1.00 7.21 242 ALA A O 1
ATOM 1547 N N . ALA A 1 243 ? 62.318 67.517 31.870 1.00 6.94 243 ALA A N 1
ATOM 1548 C CA . ALA A 1 243 ? 60.902 67.767 31.828 1.00 8.49 243 ALA A CA 1
ATOM 1549 C C . ALA A 1 243 ? 60.619 68.983 30.976 1.00 8.76 243 ALA A C 1
ATOM 1550 O O . ALA A 1 243 ? 61.424 69.908 30.904 1.00 9.82 243 ALA A O 1
ATOM 1552 N N . THR A 1 244 ? 59.422 68.998 30.418 1.00 9.76 244 THR A N 1
ATOM 1553 C CA . THR A 1 244 ? 58.956 70.160 29.650 1.00 10.06 244 THR A CA 1
ATOM 1554 C C . THR A 1 244 ? 57.553 70.466 30.121 1.00 10.82 244 THR A C 1
ATOM 1555 O O . THR A 1 244 ? 56.666 69.603 30.051 1.00 11.48 244 THR A O 1
ATOM 1559 N N . ARG A 1 245 ? 57.358 71.692 30.594 1.00 10.78 245 ARG A N 1
ATOM 1560 C CA . ARG A 1 245 ? 56.013 72.105 31.040 1.00 11.91 245 ARG A CA 1
ATOM 1561 C C . ARG A 1 245 ? 55.126 72.311 29.819 1.00 13.66 245 ARG A C 1
ATOM 1562 O O . ARG A 1 245 ? 55.533 72.954 28.844 1.00 16.51 245 ARG A O 1
ATOM 1570 N N . ARG A 1 246 ? 53.950 71.704 29.867 1.00 14.11 246 ARG A N 1
ATOM 1571 C CA . ARG A 1 246 ? 53.011 71.909 28.830 1.00 14.76 246 ARG A CA 1
ATOM 1572 C C . ARG A 1 246 ? 51.878 72.911 29.174 1.00 14.06 246 ARG A C 1
ATOM 1573 O O . ARG A 1 246 ? 51.327 73.517 28.260 1.00 16.69 246 ARG A O 1
ATOM 1581 N N . SER A 1 247 ? 51.546 73.063 30.433 1.00 13.20 247 SER A N 1
ATOM 1582 C CA . SER A 1 247 ? 50.531 74.017 30.853 1.00 14.66 247 SER A CA 1
ATOM 1583 C C . SER A 1 247 ? 50.813 74.248 32.352 1.00 13.35 247 SER A C 1
ATOM 1584 O O . SER A 1 247 ? 51.615 73.563 32.983 1.00 12.72 247 SER A O 1
ATOM 1587 N N . PRO A 1 248 ? 50.059 75.155 32.998 1.00 15.14 248 PRO A N 1
ATOM 1588 C CA . PRO A 1 248 ? 50.277 75.449 34.360 1.00 16.25 248 PRO A CA 1
ATOM 1589 C C . PRO A 1 248 ? 49.978 74.249 35.243 1.00 15.48 248 PRO A C 1
ATOM 1590 O O . PRO A 1 248 ? 50.395 74.245 36.438 1.00 17.46 248 PRO A O 1
ATOM 1594 N N . THR A 1 249 ? 49.252 73.252 34.708 1.00 14.68 249 THR A N 1
ATOM 1595 C CA . THR A 1 249 ? 48.894 72.075 35.511 1.00 15.88 249 THR A CA 1
ATOM 1596 C C . THR A 1 249 ? 49.404 70.754 34.943 1.00 15.34 249 THR A C 1
ATOM 1597 O O . THR A 1 249 ? 48.992 69.708 35.373 1.00 17.29 249 THR A O 1
ATOM 1601 N N . PHE A 1 250 ? 50.278 70.797 33.958 1.00 12.57 250 PHE A N 1
ATOM 1602 C CA . PHE A 1 250 ? 50.751 69.561 33.359 1.00 12.51 250 PHE A CA 1
ATOM 1603 C C . PHE A 1 250 ? 52.219 69.688 32.917 1.00 11.55 250 PHE A C 1
ATOM 1604 O O . PHE A 1 250 ? 52.574 70.604 32.191 1.00 10.84 250 PHE A O 1
ATOM 1612 N N . VAL A 1 251 ? 53.027 68.726 33.366 1.00 10.39 251 VAL A N 1
ATOM 1613 C CA . VAL A 1 251 ? 54.428 68.662 32.993 1.00 10.62 251 VAL A CA 1
ATOM 1614 C C . VAL A 1 251 ? 54.659 67.348 32.287 1.00 9.91 251 VAL A C 1
ATOM 1615 O O . VAL A 1 251 ? 54.272 66.274 32.818 1.00 11.25 251 VAL A O 1
ATOM 1619 N N . GLU A 1 252 ? 55.283 67.415 31.106 1.00 9.68 252 GLU A N 1
ATOM 1620 C CA . GLU A 1 252 ? 55.652 66.217 30.386 1.00 8.75 252 GLU A CA 1
ATOM 1621 C C . GLU A 1 252 ? 57.043 65.808 30.881 1.00 8.60 252 GLU A C 1
ATOM 1622 O O . GLU A 1 252 ? 58.067 66.371 30.486 1.00 9.61 252 GLU A O 1
ATOM 1628 N N . TRP A 1 253 ? 57.070 64.858 31.818 1.00 6.71 253 TRP A N 1
ATOM 1629 C CA . TRP A 1 253 ? 58.314 64.422 32.387 1.00 8.09 253 TRP A CA 1
ATOM 1630 C C . TRP A 1 253 ? 59.046 63.564 31.373 1.00 7.02 253 TRP A C 1
ATOM 1631 O O . TRP A 1 253 ? 58.432 62.753 30.672 1.00 7.44 253 TRP A O 1
ATOM 1642 N N . SER A 1 254 ? 60.353 63.684 31.350 1.00 7.30 254 SER A N 1
ATOM 1643 C CA . SER A 1 254 ? 61.172 62.904 30.390 1.00 7.59 254 SER A CA 1
ATOM 1644 C C . SER A 1 254 ? 61.373 61.474 30.842 1.00 8.05 254 SER A C 1
ATOM 1645 O O . SER A 1 254 ? 61.176 61.142 32.009 1.00 8.30 254 SER A O 1
ATOM 1648 N N . SER A 1 255 ? 61.851 60.655 29.916 1.00 7.53 255 SER A N 1
ATOM 1649 C CA . SER A 1 255 ? 62.039 59.252 30.132 1.00 8.23 255 SER A CA 1
ATOM 1650 C C . SER A 1 255 ? 62.946 58.704 29.016 1.00 8.26 255 SER A C 1
ATOM 1651 O O . SER A 1 255 ? 63.373 59.441 28.132 1.00 8.33 255 SER A O 1
ATOM 1654 N N . ALA A 1 256 ? 63.134 57.402 29.022 1.00 7.75 256 ALA A N 1
ATOM 1655 C CA . ALA A 1 256 ? 63.776 56.731 27.903 1.00 8.52 256 ALA A CA 1
ATOM 1656 C C . ALA A 1 256 ? 63.163 57.145 26.598 1.00 8.08 256 ALA A C 1
ATOM 1657 O O . ALA A 1 256 ? 63.885 57.367 25.638 1.00 8.77 256 ALA A O 1
ATOM 1659 N N . ASN A 1 257 ? 61.835 57.242 26.534 1.00 7.92 257 ASN A N 1
ATOM 1660 C CA . ASN A 1 257 ? 61.152 57.566 25.304 1.00 9.32 257 ASN A CA 1
ATOM 1661 C C . ASN A 1 257 ? 61.578 58.945 24.723 1.00 8.66 257 ASN A C 1
ATOM 1662 O O . ASN A 1 257 ? 61.647 59.165 23.496 1.00 9.55 257 ASN A O 1
ATOM 1667 N N . THR A 1 258 ? 61.923 59.852 25.594 1.00 9.05 258 THR A N 1
ATOM 1668 C CA . THR A 1 258 ? 62.363 61.158 25.164 1.00 8.84 258 THR A CA 1
ATOM 1669 C C . THR A 1 258 ? 63.720 61.072 24.484 1.00 8.63 258 THR A C 1
ATOM 1670 O O . THR A 1 258 ? 63.985 61.789 23.542 1.00 9.95 258 THR A O 1
ATOM 1674 N N . VAL A 1 259 ? 64.568 60.183 24.998 1.00 8.87 259 VAL A N 1
ATOM 1675 C CA . VAL A 1 259 ? 65.893 59.927 24.426 1.00 8.54 259 VAL A CA 1
ATOM 1676 C C . VAL A 1 259 ? 65.790 59.230 23.075 1.00 8.03 259 VAL A C 1
ATOM 1677 O O . VAL A 1 259 ? 66.424 59.647 22.122 1.00 10.81 259 VAL A O 1
ATOM 1681 N N . PHE A 1 260 ? 64.947 58.228 23.003 1.00 8.82 260 PHE A N 1
ATOM 1682 C CA . PHE A 1 260 ? 64.723 57.454 21.786 1.00 9.97 260 PHE A CA 1
ATOM 1683 C C . PHE A 1 260 ? 63.331 56.890 21.863 1.00 10.38 260 PHE A C 1
ATOM 1684 O O . PHE A 1 260 ? 62.977 56.199 22.804 1.00 9.93 260 PHE A O 1
ATOM 1692 N N . ASP A 1 261 ? 62.553 57.080 20.807 1.00 10.89 261 ASP A N 1
ATOM 1693 C CA . ASP A 1 261 ? 61.138 56.710 20.926 1.00 10.20 261 ASP A CA 1
ATOM 1694 C C . ASP A 1 261 ? 60.797 55.218 20.850 1.00 10.60 261 ASP A C 1
ATOM 1695 O O . ASP A 1 261 ? 59.629 54.841 21.056 1.00 11.71 261 ASP A O 1
ATOM 1700 N N . LEU A 1 262 ? 61.781 54.393 20.558 1.00 10.13 262 LEU A N 1
ATOM 1701 C CA . LEU A 1 262 ? 61.673 52.970 20.658 1.00 10.78 262 LEU A CA 1
ATOM 1702 C C . LEU A 1 262 ? 60.759 52.325 19.631 1.00 11.29 262 LEU A C 1
ATOM 1703 O O . LEU A 1 262 ? 60.481 51.128 19.722 1.00 12.37 262 LEU A O 1
ATOM 1708 N N . GLN A 1 263 ? 60.362 53.073 18.622 1.00 12.43 263 GLN A N 1
ATOM 1709 C CA . GLN A 1 263 ? 59.556 52.529 17.516 1.00 12.18 263 GLN A CA 1
ATOM 1710 C C . GLN A 1 263 ? 60.438 51.770 16.553 1.00 12.36 263 GLN A C 1
ATOM 1711 O O . GLN A 1 263 ? 61.568 52.183 16.268 1.00 11.91 263 GLN A O 1
ATOM 1717 N N . ASN A 1 264 ? 59.944 50.661 16.042 1.00 12.32 264 ASN A N 1
ATOM 1718 C CA . ASN A 1 264 ? 60.731 49.881 15.130 1.00 11.97 264 ASN A CA 1
ATOM 1719 C C . ASN A 1 264 ? 60.978 50.721 13.873 1.00 12.88 264 ASN A C 1
ATOM 1720 O O . ASN A 1 264 ? 60.114 51.534 13.441 1.00 15.97 264 ASN A O 1
ATOM 1725 N N . ARG A 1 265 ? 62.146 50.524 13.282 1.00 13.51 265 ARG A N 1
ATOM 1726 C CA . ARG A 1 265 ? 62.556 51.255 12.047 1.00 13.63 265 ARG A CA 1
ATOM 1727 C C . ARG A 1 265 ? 63.118 50.227 11.099 1.00 15.21 265 ARG A C 1
ATOM 1728 O O . ARG A 1 265 ? 63.715 49.274 11.519 1.00 14.33 265 ARG A O 1
ATOM 1736 N N . PRO A 1 266 ? 62.919 50.436 9.773 1.00 16.33 266 PRO A N 1
ATOM 1737 C CA . PRO A 1 266 ? 62.455 51.655 9.120 1.00 17.78 266 PRO A CA 1
ATOM 1738 C C . PRO A 1 266 ? 60.997 51.973 9.352 1.00 18.78 266 PRO A C 1
ATOM 1739 O O . PRO A 1 266 ? 60.183 51.066 9.538 1.00 19.91 266 PRO A O 1
ATOM 1743 N N . ASN A 1 267 ? 60.684 53.267 9.397 1.00 18.96 267 ASN A N 1
ATOM 1744 C CA . ASN A 1 267 ? 59.310 53.677 9.416 1.00 21.06 267 ASN A CA 1
ATOM 1745 C C . ASN A 1 267 ? 59.207 54.970 8.625 1.00 22.31 267 ASN A C 1
ATOM 1746 O O . ASN A 1 267 ? 60.212 55.505 8.127 1.00 22.12 267 ASN A O 1
ATOM 1751 N N . THR A 1 268 ? 57.999 55.490 8.507 1.00 24.22 268 THR A N 1
ATOM 1752 C CA . THR A 1 268 ? 57.793 56.689 7.713 1.00 26.69 268 THR A CA 1
ATOM 1753 C C . THR A 1 268 ? 58.617 57.881 8.081 1.00 27.32 268 THR A C 1
ATOM 1754 O O . THR A 1 268 ? 59.048 58.620 7.178 1.00 27.90 268 THR A O 1
ATOM 1758 N N . ASP A 1 269 ? 58.875 58.104 9.363 1.00 28.01 269 ASP A N 1
ATOM 1759 C CA . ASP A 1 269 ? 59.642 59.287 9.742 1.00 28.87 269 ASP A CA 1
ATOM 1760 C C . ASP A 1 269 ? 61.163 59.023 9.766 1.00 27.88 269 ASP A C 1
ATOM 1761 O O . ASP A 1 269 ? 61.955 59.959 9.772 1.00 28.42 269 ASP A O 1
ATOM 1766 N N . ALA A 1 270 ? 61.556 57.741 9.730 1.00 25.75 270 ALA A N 1
ATOM 1767 C CA . ALA A 1 270 ? 62.970 57.385 9.634 1.00 24.37 270 ALA A CA 1
ATOM 1768 C C . ALA A 1 270 ? 63.179 56.226 8.659 1.00 22.45 270 ALA A C 1
ATOM 1769 O O . ALA A 1 270 ? 63.421 55.091 9.033 1.00 22.12 270 ALA A O 1
ATOM 1771 N N . PRO A 1 271 ? 63.068 56.492 7.358 1.00 23.51 271 PRO A N 1
ATOM 1772 C CA . PRO A 1 271 ? 62.957 55.407 6.418 1.00 23.06 271 PRO A CA 1
ATOM 1773 C C . PRO A 1 271 ? 64.274 54.693 6.131 1.00 21.51 271 PRO A C 1
ATOM 1774 O O . PRO A 1 271 ? 64.273 53.605 5.576 1.00 23.30 271 PRO A O 1
ATOM 1778 N N . GLU A 1 272 ? 65.390 55.278 6.553 1.00 21.43 272 GLU A N 1
ATOM 1779 C CA . GLU A 1 272 ? 66.710 54.668 6.320 1.00 21.82 272 GLU A CA 1
ATOM 1780 C C . GLU A 1 272 ? 67.384 54.118 7.596 1.00 20.23 272 GLU A C 1
ATOM 1781 O O . GLU A 1 272 ? 68.539 53.786 7.571 1.00 20.92 272 GLU A O 1
ATOM 1787 N N . GLU A 1 273 ? 66.645 54.126 8.692 1.00 17.58 273 GLU A N 1
ATOM 1788 C CA . GLU A 1 273 ? 67.122 53.650 10.014 1.00 15.98 273 GLU A CA 1
ATOM 1789 C C . GLU A 1 273 ? 66.629 52.227 10.251 1.00 14.98 273 GLU A C 1
ATOM 1790 O O . GLU A 1 273 ? 65.609 51.793 9.713 1.00 14.80 273 GLU A O 1
ATOM 1796 N N . ARG A 1 274 ? 67.374 51.485 11.062 1.00 13.43 274 ARG A N 1
ATOM 1797 C CA . ARG A 1 274 ? 67.058 50.103 11.342 1.00 13.60 274 ARG A CA 1
ATOM 1798 C C . ARG A 1 274 ? 67.143 49.831 12.852 1.00 12.45 274 ARG A C 1
ATOM 1799 O O . ARG A 1 274 ? 68.215 49.868 13.462 1.00 12.75 274 ARG A O 1
ATOM 1807 N N . PHE A 1 275 ? 66.011 49.548 13.452 1.00 11.51 275 PHE A N 1
ATOM 1808 C CA . PHE A 1 275 ? 65.920 49.267 14.897 1.00 11.10 275 PHE A CA 1
ATOM 1809 C C . PHE A 1 275 ? 64.764 48.301 15.126 1.00 11.44 275 PHE A C 1
ATOM 1810 O O . PHE A 1 275 ? 63.682 48.479 14.593 1.00 11.52 275 PHE A O 1
ATOM 1818 N N . ASN A 1 276 ? 64.968 47.295 15.964 1.00 11.20 276 ASN A N 1
ATOM 1819 C CA . ASN A 1 276 ? 63.896 46.482 16.458 1.00 11.42 276 ASN A CA 1
ATOM 1820 C C . ASN A 1 276 ? 64.063 46.353 17.975 1.00 11.23 276 ASN A C 1
ATOM 1821 O O . ASN A 1 276 ? 65.173 46.037 18.464 1.00 12.37 276 ASN A O 1
ATOM 1826 N N . LEU A 1 277 ? 62.932 46.467 18.681 1.00 11.44 277 LEU A N 1
ATOM 1827 C CA . LEU A 1 277 ? 62.837 46.231 20.105 1.00 11.48 277 LEU A CA 1
ATOM 1828 C C . LEU A 1 277 ? 62.115 44.910 20.286 1.00 11.47 277 LEU A C 1
ATOM 1829 O O . LEU A 1 277 ? 61.071 44.667 19.674 1.00 12.57 277 LEU A O 1
ATOM 1834 N N . PHE A 1 278 ? 62.688 44.047 21.097 1.00 9.52 278 PHE A N 1
ATOM 1835 C CA . PHE A 1 278 ? 62.126 42.763 21.421 1.00 9.83 278 PHE A CA 1
ATOM 1836 C C . PHE A 1 278 ? 61.886 42.730 22.959 1.00 9.33 278 PHE A C 1
ATOM 1837 O O . PHE A 1 278 ? 62.776 42.389 23.739 1.00 10.33 278 PHE A O 1
ATOM 1845 N N . PRO A 1 279 ? 60.666 43.037 23.406 1.00 10.78 279 PRO A N 1
ATOM 1846 C CA . PRO A 1 279 ? 60.315 42.916 24.819 1.00 10.79 279 PRO A CA 1
ATOM 1847 C C . PRO A 1 279 ? 60.087 41.478 25.227 1.00 10.80 279 PRO A C 1
ATOM 1848 O O . PRO A 1 279 ? 59.929 40.588 24.372 1.00 11.60 279 PRO A O 1
ATOM 1852 N N . ALA A 1 280 ? 60.017 41.233 26.538 1.00 10.16 280 ALA A N 1
ATOM 1853 C CA . ALA A 1 280 ? 59.840 39.905 27.096 1.00 10.76 280 ALA A CA 1
ATOM 1854 C C . ALA A 1 280 ? 60.891 38.920 26.617 1.00 10.52 280 ALA A C 1
ATOM 1855 O O . ALA A 1 280 ? 60.599 37.761 26.373 1.00 11.34 280 ALA A O 1
ATOM 1857 N N . VAL A 1 281 ? 62.141 39.381 26.585 1.00 11.02 281 VAL A N 1
ATOM 1858 C CA . VAL A 1 281 ? 63.285 38.549 26.233 1.00 11.68 281 VAL A CA 1
ATOM 1859 C C . VAL A 1 281 ? 64.352 38.700 27.335 1.00 12.31 281 VAL A C 1
ATOM 1860 O O . VAL A 1 281 ? 64.925 39.791 27.520 1.00 12.08 281 VAL A O 1
ATOM 1864 N N . ALA A 1 282 ? 64.582 37.647 28.102 1.00 11.33 282 ALA A N 1
ATOM 1865 C CA . ALA A 1 282 ? 65.608 37.609 29.138 1.00 11.86 282 ALA A CA 1
ATOM 1866 C C . ALA A 1 282 ? 66.932 37.347 28.475 1.00 9.75 282 ALA A C 1
ATOM 1867 O O . ALA A 1 282 ? 67.139 36.268 27.929 1.00 13.87 282 ALA A O 1
ATOM 1869 N N . CYS A 1 283 ? 67.871 38.256 28.549 1.00 10.69 283 CYS A N 1
ATOM 1870 C CA . CYS A 1 283 ? 69.239 37.965 28.095 1.00 10.02 283 CYS A CA 1
ATOM 1871 C C . CYS A 1 283 ? 69.994 37.281 29.241 1.00 12.06 283 CYS A C 1
ATOM 1872 O O . CYS A 1 283 ? 70.006 37.749 30.383 1.00 12.41 283 CYS A O 1
ATOM 1875 N N . GLU A 1 284 ? 70.667 36.188 28.939 1.00 11.14 284 GLU A N 1
ATOM 1876 C CA . GLU A 1 284 ? 71.237 35.366 29.952 1.00 11.80 284 GLU A CA 1
ATOM 1877 C C . GLU A 1 284 ? 72.738 35.293 29.991 1.00 12.23 284 GLU A C 1
ATOM 1878 O O . GLU A 1 284 ? 73.304 35.214 31.085 1.00 13.48 284 GLU A O 1
ATOM 1884 N N . ARG A 1 285 ? 73.376 35.380 28.837 1.00 12.57 285 ARG A N 1
ATOM 1885 C CA . ARG A 1 285 ? 74.821 35.151 28.784 1.00 14.24 285 ARG A CA 1
ATOM 1886 C C . ARG A 1 285 ? 75.372 35.838 27.548 1.00 13.20 285 ARG A C 1
ATOM 1887 O O . ARG A 1 285 ? 74.733 35.840 26.509 1.00 14.92 285 ARG A O 1
ATOM 1895 N N . VAL A 1 286 ? 76.578 36.423 27.656 1.00 10.94 286 VAL A N 1
ATOM 1896 C CA . VAL A 1 286 ? 77.364 36.721 26.481 1.00 11.84 286 VAL A CA 1
ATOM 1897 C C . VAL A 1 286 ? 78.430 35.652 26.342 1.00 12.52 286 VAL A C 1
ATOM 1898 O O . VAL A 1 286 ? 78.983 35.206 27.317 1.00 14.12 286 VAL A O 1
ATOM 1902 N N . VAL A 1 287 ? 78.662 35.177 25.137 1.00 11.57 287 VAL A N 1
ATOM 1903 C CA . VAL A 1 287 ? 79.616 34.123 24.908 1.00 11.08 287 VAL A CA 1
ATOM 1904 C C . VAL A 1 287 ? 80.994 34.709 24.540 1.00 10.33 287 VAL A C 1
ATOM 1905 O O . VAL A 1 287 ? 81.122 35.385 23.559 1.00 11.44 287 VAL A O 1
ATOM 1909 N N . ARG A 1 288 ? 81.981 34.376 25.343 1.00 10.54 288 ARG A N 1
ATOM 1910 C CA . ARG A 1 288 ? 83.366 34.798 25.076 1.00 10.80 288 ARG A CA 1
ATOM 1911 C C . ARG A 1 288 ? 84.059 33.867 24.097 1.00 11.16 288 ARG A C 1
ATOM 1912 O O . ARG A 1 288 ? 83.877 32.663 24.173 1.00 11.97 288 ARG A O 1
ATOM 1920 N N . ASN A 1 289 ? 84.863 34.390 23.203 1.00 9.90 289 ASN A N 1
ATOM 1921 C CA . ASN A 1 289 ? 85.783 33.530 22.497 1.00 9.58 289 ASN A CA 1
ATOM 1922 C C . ASN A 1 289 ? 86.892 33.010 23.436 1.00 9.91 289 ASN A C 1
ATOM 1923 O O . ASN A 1 289 ? 86.995 33.407 24.585 1.00 10.95 289 ASN A O 1
ATOM 1928 N N . ALA A 1 290 ? 87.662 32.024 22.997 1.00 10.63 290 ALA A N 1
ATOM 1929 C CA . ALA A 1 290 ? 88.631 31.381 23.882 1.00 11.59 290 ALA A CA 1
ATOM 1930 C C . ALA A 1 290 ? 89.745 32.343 24.236 1.00 10.99 290 ALA A C 1
ATOM 1931 O O . ALA A 1 290 ? 90.306 32.227 25.314 1.00 11.83 290 ALA A O 1
ATOM 1933 N N . LEU A 1 291 ? 90.008 33.304 23.342 1.00 11.07 291 LEU A N 1
ATOM 1934 C CA . LEU A 1 291 ? 91.019 34.319 23.606 1.00 12.18 291 LEU A CA 1
ATOM 1935 C C . LEU A 1 291 ? 90.591 35.308 24.670 1.00 11.31 291 LEU A C 1
ATOM 1936 O O . LEU A 1 291 ? 91.412 36.141 25.133 1.00 13.51 291 LEU A O 1
ATOM 1941 N N . ASN A 1 292 ? 89.305 35.328 25.022 1.00 10.82 292 ASN A N 1
ATOM 1942 C CA . ASN A 1 292 ? 88.821 36.422 25.868 1.00 11.98 292 ASN A CA 1
ATOM 1943 C C . ASN A 1 292 ? 89.115 37.782 25.301 1.00 11.88 292 ASN A C 1
ATOM 1944 O O . ASN A 1 292 ? 89.530 38.697 26.006 1.00 13.60 292 ASN A O 1
ATOM 1949 N N . SER A 1 293 ? 88.951 37.869 24.005 1.00 10.02 293 SER A N 1
ATOM 1950 C CA . SER A 1 293 ? 89.116 39.126 23.269 1.00 11.33 293 SER A CA 1
ATOM 1951 C C . SER A 1 293 ? 87.898 39.619 22.535 1.00 11.10 293 SER A C 1
ATOM 1952 O O . SER A 1 293 ? 87.923 40.743 22.020 1.00 13.13 293 SER A O 1
ATOM 1955 N N . GLU A 1 294 ? 86.836 38.837 22.459 1.00 10.60 294 GLU A N 1
ATOM 1956 C CA . GLU A 1 294 ? 85.668 39.184 21.692 1.00 11.72 294 GLU A CA 1
ATOM 1957 C C . GLU A 1 294 ? 84.472 38.411 22.209 1.00 11.11 294 GLU A C 1
ATOM 1958 O O . GLU A 1 294 ? 84.603 37.282 22.662 1.00 13.32 294 GLU A O 1
ATOM 1964 N N . ILE A 1 295 ? 83.308 39.011 22.142 1.00 10.94 295 ILE A N 1
ATOM 1965 C CA . ILE A 1 295 ? 82.077 38.333 22.392 1.00 9.80 295 ILE A CA 1
ATOM 1966 C C . ILE A 1 295 ? 81.535 37.878 21.020 1.00 10.98 295 ILE A C 1
ATOM 1967 O O . ILE A 1 295 ? 81.549 38.599 20.016 1.00 11.45 295 ILE A O 1
ATOM 1972 N N . GLU A 1 296 ? 81.069 36.617 21.008 1.00 11.58 296 GLU A N 1
ATOM 1973 C CA . GLU A 1 296 ? 80.609 35.947 19.779 1.00 12.33 296 GLU A CA 1
ATOM 1974 C C . GLU A 1 296 ? 79.122 35.763 19.662 1.00 11.72 296 GLU A C 1
ATOM 1975 O O . GLU A 1 296 ? 78.643 35.498 18.558 1.00 13.10 296 GLU A O 1
ATOM 1981 N N . SER A 1 297 ? 78.377 35.844 20.774 1.00 12.53 297 SER A N 1
ATOM 1982 C CA . SER A 1 297 ? 76.920 35.755 20.670 1.00 12.46 297 SER A CA 1
ATOM 1983 C C . SER A 1 297 ? 76.334 36.187 22.011 1.00 10.51 297 SER A C 1
ATOM 1984 O O . SER A 1 297 ? 77.017 36.255 23.083 1.00 11.93 297 SER A O 1
ATOM 1987 N N . LEU A 1 298 ? 75.033 36.455 21.951 1.00 11.41 298 LEU A N 1
ATOM 1988 C CA . LEU A 1 298 ? 74.210 36.724 23.127 1.00 12.07 298 LEU A CA 1
ATOM 1989 C C . LEU A 1 298 ? 73.150 35.612 23.211 1.00 12.00 298 LEU A C 1
ATOM 1990 O O . LEU A 1 298 ? 72.369 35.460 22.283 1.00 12.98 298 LEU A O 1
ATOM 1995 N N . HIS A 1 299 ? 73.100 34.915 24.362 1.00 12.04 299 HIS A N 1
ATOM 1996 C CA . HIS A 1 299 ? 72.113 33.892 24.584 1.00 12.17 299 HIS A CA 1
ATOM 1997 C C . HIS A 1 299 ? 70.886 34.535 25.229 1.00 11.99 299 HIS A C 1
ATOM 1998 O O . HIS A 1 299 ? 70.990 35.200 26.263 1.00 13.06 299 HIS A O 1
ATOM 2005 N N . ILE A 1 300 ? 69.738 34.307 24.629 1.00 13.13 300 ILE A N 1
ATOM 2006 C CA . ILE A 1 300 ? 68.479 34.876 25.062 1.00 13.28 300 ILE A CA 1
ATOM 2007 C C . ILE A 1 300 ? 67.429 33.799 25.341 1.00 12.72 300 ILE A C 1
ATOM 2008 O O . ILE A 1 300 ? 67.459 32.673 24.814 1.00 13.55 300 ILE A O 1
ATOM 2013 N N . HIS A 1 301 ? 66.436 34.171 26.117 1.00 12.12 301 HIS A N 1
ATOM 2014 C CA . HIS A 1 301 ? 65.309 33.314 26.447 1.00 12.78 301 HIS A CA 1
ATOM 2015 C C . HIS A 1 301 ? 64.054 34.108 26.156 1.00 13.24 301 HIS A C 1
ATOM 2016 O O . HIS A 1 301 ? 63.795 35.123 26.834 1.00 13.01 301 HIS A O 1
ATOM 2023 N N . ASP A 1 302 ? 63.283 33.696 25.150 1.00 13.92 302 ASP A N 1
ATOM 2024 C CA . ASP A 1 302 ? 62.038 34.384 24.869 1.00 15.12 302 ASP A CA 1
ATOM 2025 C C . ASP A 1 302 ? 60.994 33.925 25.857 1.00 14.99 302 ASP A C 1
ATOM 2026 O O . ASP A 1 302 ? 60.639 32.733 25.922 1.00 17.88 302 ASP A O 1
ATOM 2031 N N . LEU A 1 303 ? 60.488 34.845 26.665 1.00 14.38 303 LEU A N 1
ATOM 2032 C CA . LEU A 1 303 ? 59.651 34.480 27.783 1.00 15.71 303 LEU A CA 1
ATOM 2033 C C . LEU A 1 303 ? 58.216 34.120 27.371 1.00 18.88 303 LEU A C 1
ATOM 2034 O O . LEU A 1 303 ? 57.505 33.555 28.184 1.00 21.31 303 LEU A O 1
ATOM 2039 N N . ILE A 1 304 ? 57.786 34.521 26.207 1.00 21.15 304 ILE A N 1
ATOM 2040 C CA . ILE A 1 304 ? 56.427 34.218 25.765 1.00 23.13 304 ILE A CA 1
ATOM 2041 C C . ILE A 1 304 ? 56.436 32.786 25.180 1.00 24.99 304 ILE A C 1
ATOM 2042 O O . ILE A 1 304 ? 55.682 31.944 25.661 1.00 25.17 304 ILE A O 1
ATOM 2047 N N . SER A 1 305 ? 57.285 32.528 24.171 1.00 24.92 305 SER A N 1
ATOM 2048 C CA . SER A 1 305 ? 57.359 31.196 23.530 1.00 26.06 305 SER A CA 1
ATOM 2049 C C . SER A 1 305 ? 58.121 30.170 24.365 1.00 26.61 305 SER A C 1
ATOM 2050 O O . SER A 1 305 ? 57.990 28.946 24.153 1.00 28.07 305 SER A O 1
ATOM 2053 N N . GLY A 1 306 ? 58.936 30.646 25.311 1.00 25.60 306 GLY A N 1
ATOM 2054 C CA . GLY A 1 306 ? 59.693 29.789 26.149 1.00 26.04 306 GLY A CA 1
ATOM 2055 C C . GLY A 1 306 ? 60.992 29.324 25.510 1.00 25.50 306 GLY A C 1
ATOM 2056 O O . GLY A 1 306 ? 61.805 28.688 26.172 1.00 27.18 306 GLY A O 1
ATOM 2057 N N . ASP A 1 307 ? 61.231 29.693 24.270 1.00 24.55 307 ASP A N 1
ATOM 2058 C CA . ASP A 1 307 ? 62.369 29.192 23.588 1.00 26.52 307 ASP A CA 1
ATOM 2059 C C . ASP A 1 307 ? 63.665 29.973 23.851 1.00 24.91 307 ASP A C 1
ATOM 2060 O O . ASP A 1 307 ? 63.636 31.208 24.034 1.00 23.07 307 ASP A O 1
ATOM 2065 N N . ARG A 1 308 ? 64.792 29.269 23.780 1.00 23.50 308 ARG A N 1
ATOM 2066 C CA . ARG A 1 308 ? 66.092 29.892 23.910 1.00 23.95 308 ARG A CA 1
ATOM 2067 C C . ARG A 1 308 ? 66.763 29.983 22.548 1.00 24.48 308 ARG A C 1
ATOM 2068 O O . ARG A 1 308 ? 66.678 29.022 21.708 1.00 24.97 308 ARG A O 1
ATOM 2076 N N . PHE A 1 309 ? 67.389 31.134 22.283 1.00 24.27 309 PHE A N 1
ATOM 2077 C CA . PHE A 1 309 ? 68.115 31.393 21.046 1.00 25.66 309 PHE A CA 1
ATOM 2078 C C . PHE A 1 309 ? 69.468 32.060 21.283 1.00 23.99 309 PHE A C 1
ATOM 2079 O O . PHE A 1 309 ? 69.757 32.535 22.358 1.00 20.94 309 PHE A O 1
ATOM 2087 N N . GLU A 1 310 ? 70.288 32.110 20.245 1.00 24.17 310 GLU A N 1
ATOM 2088 C CA . GLU A 1 310 ? 71.546 32.843 20.205 1.00 24.82 310 GLU A CA 1
ATOM 2089 C C . GLU A 1 310 ? 71.323 34.046 19.256 1.00 23.29 310 GLU A C 1
ATOM 2090 O O . GLU A 1 310 ? 70.560 33.957 18.265 1.00 24.29 310 GLU A O 1
ATOM 2096 N N . ILE A 1 311 ? 71.953 35.187 19.541 1.00 18.80 311 ILE A N 1
ATOM 2097 C CA . ILE A 1 311 ? 71.845 36.353 18.653 1.00 17.79 311 ILE A CA 1
ATOM 2098 C C . ILE A 1 311 ? 73.263 36.773 18.366 1.00 16.36 311 ILE A C 1
ATOM 2099 O O . ILE A 1 311 ? 74.054 36.866 19.278 1.00 14.94 311 ILE A O 1
ATOM 2104 N N . LYS A 1 312 ? 73.578 37.045 17.097 1.00 16.84 312 LYS A N 1
ATOM 2105 C CA . LYS A 1 312 ? 74.880 37.500 16.683 1.00 15.41 312 LYS A CA 1
ATOM 2106 C C . LYS A 1 312 ? 74.876 38.965 16.380 1.00 15.05 312 LYS A C 1
ATOM 2107 O O . LYS A 1 312 ? 73.933 39.460 15.764 1.00 15.52 312 LYS A O 1
ATOM 2113 N N . ALA A 1 313 ? 75.893 39.660 16.867 1.00 13.41 313 ALA A N 1
ATOM 2114 C CA . ALA A 1 313 ? 76.125 41.062 16.527 1.00 13.29 313 ALA A CA 1
ATOM 2115 C C . ALA A 1 313 ? 77.588 41.380 16.390 1.00 13.42 313 ALA A C 1
ATOM 2116 O O . ALA A 1 313 ? 78.436 40.607 16.810 1.00 14.42 313 ALA A O 1
ATOM 2118 N N . ASP A 1 314 ? 77.893 42.515 15.769 1.00 12.50 314 ASP A N 1
ATOM 2119 C CA . ASP A 1 314 ? 79.251 43.012 15.793 1.00 12.71 314 ASP A CA 1
ATOM 2120 C C . ASP A 1 314 ? 79.658 43.616 17.129 1.00 11.12 314 ASP A C 1
ATOM 2121 O O . ASP A 1 314 ? 80.834 43.521 17.549 1.00 12.53 314 ASP A O 1
ATOM 2126 N N . VAL A 1 315 ? 78.697 44.294 17.787 1.00 11.40 315 VAL A N 1
ATOM 2127 C CA . VAL A 1 315 ? 78.956 45.066 19.021 1.00 10.14 315 VAL A CA 1
ATOM 2128 C C . VAL A 1 315 ? 77.847 44.672 19.977 1.00 8.76 315 VAL A C 1
ATOM 2129 O O . VAL A 1 315 ? 76.669 44.615 19.621 1.00 9.89 315 VAL A O 1
ATOM 2133 N N . TYR A 1 316 ? 78.233 44.435 21.236 1.00 9.09 316 TYR A N 1
ATOM 2134 C CA . TYR A 1 316 ? 77.322 44.071 22.306 1.00 9.54 316 TYR A CA 1
ATOM 2135 C C . TYR A 1 316 ? 77.397 45.148 23.374 1.00 8.27 316 TYR A C 1
ATOM 2136 O O . TYR A 1 316 ? 78.446 45.448 23.895 1.00 9.50 316 TYR A O 1
ATOM 2145 N N . VAL A 1 317 ? 76.214 45.633 23.769 1.00 7.96 317 VAL A N 1
ATOM 2146 C CA . VAL A 1 317 ? 76.092 46.709 24.730 1.00 9.19 317 VAL A CA 1
ATOM 2147 C C . VAL A 1 317 ? 75.196 46.221 25.878 1.00 7.48 317 VAL A C 1
ATOM 2148 O O . VAL A 1 317 ? 74.059 45.845 25.644 1.00 8.66 317 VAL A O 1
ATOM 2152 N N . LEU A 1 318 ? 75.691 46.226 27.117 1.00 7.77 318 LEU A N 1
ATOM 2153 C CA . LEU A 1 318 ? 74.899 45.798 28.281 1.00 7.98 318 LEU A CA 1
ATOM 2154 C C . LEU A 1 318 ? 74.495 47.046 29.055 1.00 6.91 318 LEU A C 1
ATOM 2155 O O . LEU A 1 318 ? 75.341 47.711 29.662 1.00 7.13 318 LEU A O 1
ATOM 2160 N N . THR A 1 319 ? 73.187 47.275 29.085 1.00 7.06 319 THR A N 1
ATOM 2161 C CA . THR A 1 319 ? 72.578 48.405 29.780 1.00 6.88 319 THR A CA 1
ATOM 2162 C C . THR A 1 319 ? 71.384 47.905 30.584 1.00 6.89 319 THR A C 1
ATOM 2163 O O . THR A 1 319 ? 70.275 48.435 30.516 1.00 7.62 319 THR A O 1
ATOM 2167 N N . ALA A 1 320 ? 71.626 46.830 31.367 1.00 6.86 320 ALA A N 1
ATOM 2168 C CA . ALA A 1 320 ? 70.567 46.192 32.154 1.00 7.31 320 ALA A CA 1
ATOM 2169 C C . ALA A 1 320 ? 70.466 46.711 33.573 1.00 8.00 320 ALA A C 1
ATOM 2170 O O . ALA A 1 320 ? 69.708 46.137 34.380 1.00 8.41 320 ALA A O 1
ATOM 2172 N N . GLY A 1 321 ? 71.175 47.774 33.843 1.00 7.76 321 GLY A N 1
ATOM 2173 C CA . GLY A 1 321 ? 71.178 48.291 35.199 1.00 7.62 321 GLY A CA 1
ATOM 2174 C C . GLY A 1 321 ? 72.365 47.797 36.029 1.00 8.22 321 GLY A C 1
ATOM 2175 O O . GLY A 1 321 ? 73.029 46.830 35.667 1.00 8.74 321 GLY A O 1
ATOM 2176 N N . ALA A 1 322 ? 72.666 48.496 37.105 1.00 7.46 322 ALA A N 1
ATOM 2177 C CA . ALA A 1 322 ? 73.863 48.185 37.857 1.00 9.53 322 ALA A CA 1
ATOM 2178 C C . ALA A 1 322 ? 73.856 46.821 38.467 1.00 9.00 322 ALA A C 1
ATOM 2179 O O . ALA A 1 322 ? 74.934 46.262 38.625 1.00 11.80 322 ALA A O 1
ATOM 2181 N N . VAL A 1 323 ? 72.714 46.272 38.863 1.00 8.06 323 VAL A N 1
ATOM 2182 C CA . VAL A 1 323 ? 72.649 44.904 39.333 1.00 7.43 323 VAL A CA 1
ATOM 2183 C C . VAL A 1 323 ? 72.718 43.880 38.231 1.00 8.31 323 VAL A C 1
ATOM 2184 O O . VAL A 1 323 ? 73.500 42.940 38.267 1.00 8.90 323 VAL A O 1
ATOM 2188 N N . HIS A 1 324 ? 71.840 44.048 37.255 1.00 7.25 324 HIS A N 1
ATOM 2189 C CA . HIS A 1 324 ? 71.646 43.011 36.246 1.00 7.45 324 HIS A CA 1
ATOM 2190 C C . HIS A 1 324 ? 72.766 42.968 35.205 1.00 7.09 324 HIS A C 1
ATOM 2191 O O . HIS A 1 324 ? 73.018 41.918 34.670 1.00 8.46 324 HIS A O 1
ATOM 2198 N N . ASN A 1 325 ? 73.480 44.078 34.979 1.00 7.18 325 ASN A N 1
ATOM 2199 C CA . ASN A 1 325 ? 74.708 44.013 34.127 1.00 7.23 325 ASN A CA 1
ATOM 2200 C C . ASN A 1 325 ? 75.673 43.062 34.773 1.00 7.59 325 ASN A C 1
ATOM 2201 O O . ASN A 1 325 ? 76.304 42.224 34.165 1.00 9.21 325 ASN A O 1
ATOM 2206 N N . THR A 1 326 ? 75.821 43.225 36.093 1.00 7.77 326 THR A N 1
ATOM 2207 C CA . THR A 1 326 ? 76.816 42.439 36.857 1.00 8.08 326 THR A CA 1
ATOM 2208 C C . THR A 1 326 ? 76.404 40.981 36.819 1.00 8.01 326 THR A C 1
ATOM 2209 O O . THR A 1 326 ? 77.211 40.086 36.641 1.00 8.55 326 THR A O 1
ATOM 2213 N N . GLN A 1 327 ? 75.105 40.715 36.985 1.00 6.98 327 GLN A N 1
ATOM 2214 C CA . GLN A 1 327 ? 74.591 39.324 36.975 1.00 6.43 327 GLN A CA 1
ATOM 2215 C C . GLN A 1 327 ? 74.872 38.686 35.627 1.00 8.33 327 GLN A C 1
ATOM 2216 O O . GLN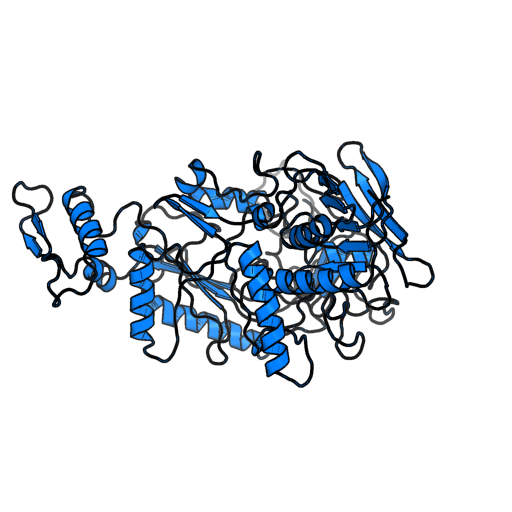 A 1 327 ? 75.284 37.541 35.545 1.00 8.76 327 GLN A O 1
ATOM 2222 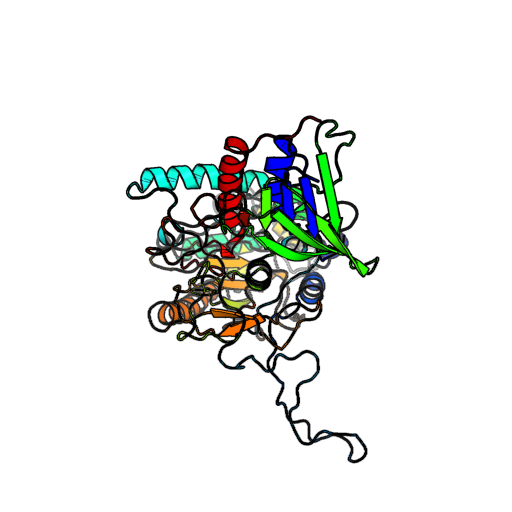N N . LEU A 1 328 ? 74.586 39.385 34.565 1.00 8.06 328 LEU A N 1
ATOM 2223 C CA . LEU A 1 328 ? 74.788 38.834 33.245 1.00 8.36 328 LEU A CA 1
ATOM 2224 C C . LEU A 1 328 ? 76.275 38.505 33.017 1.00 8.11 328 LEU A C 1
ATOM 2225 O O . LEU A 1 328 ? 76.625 37.443 32.506 1.00 9.51 328 LEU A O 1
ATOM 2230 N N . LEU A 1 329 ? 77.168 39.405 33.392 1.00 8.17 329 LEU A N 1
ATOM 2231 C CA . LEU A 1 329 ? 78.579 39.191 33.255 1.00 8.05 329 LEU A CA 1
ATOM 2232 C C . LEU A 1 329 ? 79.044 38.001 34.102 1.00 8.61 329 LEU A C 1
ATOM 2233 O O . LEU A 1 329 ? 79.808 37.169 33.559 1.00 9.61 329 LEU A O 1
ATOM 2238 N N . VAL A 1 330 ? 78.612 37.914 35.357 1.00 8.40 330 VAL A N 1
ATOM 2239 C CA . VAL A 1 330 ? 79.063 36.807 36.162 1.00 9.52 330 VAL A CA 1
ATOM 2240 C C . VAL A 1 330 ? 78.523 35.489 35.590 1.00 9.74 330 VAL A C 1
ATOM 2241 O O . VAL A 1 330 ? 79.198 34.476 35.636 1.00 10.96 330 VAL A O 1
ATOM 2245 N N . ASN A 1 331 ? 77.306 35.512 35.047 1.00 9.01 331 ASN A N 1
ATOM 2246 C CA . ASN A 1 331 ? 76.734 34.307 34.456 1.00 9.86 331 ASN A CA 1
ATOM 2247 C C . ASN A 1 331 ? 77.497 33.905 33.156 1.00 11.13 331 ASN A C 1
ATOM 2248 O O . ASN A 1 331 ? 77.229 32.876 32.560 1.00 12.91 331 ASN A O 1
ATOM 2253 N N . SER A 1 332 ? 78.355 34.799 32.676 1.00 11.39 332 SER A N 1
ATOM 2254 C CA . SER A 1 332 ? 79.033 34.636 31.421 1.00 11.17 332 SER A CA 1
ATOM 2255 C C . SER A 1 332 ? 80.501 34.302 31.637 1.00 12.20 332 SER A C 1
ATOM 2256 O O . SER A 1 332 ? 81.249 34.269 30.670 1.00 14.28 332 SER A O 1
ATOM 2259 N N . GLY A 1 333 ? 80.934 34.188 32.879 1.00 11.37 333 GLY A N 1
ATOM 2260 C CA . GLY A 1 333 ? 82.287 33.825 33.199 1.00 11.96 333 GLY A CA 1
ATOM 2261 C C . GLY A 1 333 ? 83.253 34.939 33.575 1.00 10.94 333 GLY A C 1
ATOM 2262 O O . GLY A 1 333 ? 84.456 34.735 33.660 1.00 13.90 333 GLY A O 1
ATOM 2263 N N . PHE A 1 334 ? 82.730 36.154 33.737 1.00 9.99 334 PHE A N 1
ATOM 2264 C CA . PHE A 1 334 ? 83.498 37.255 34.243 1.00 11.04 334 PHE A CA 1
ATOM 2265 C C . PHE A 1 334 ? 83.437 37.298 35.781 1.00 12.45 334 PHE A C 1
ATOM 2266 O O . PHE A 1 334 ? 82.444 36.871 36.383 1.00 12.20 334 PHE A O 1
ATOM 2274 N N . GLY A 1 335 ? 84.455 37.851 36.447 1.00 12.58 335 GLY A N 1
ATOM 2275 C CA . GLY A 1 335 ? 84.435 37.869 37.907 1.00 13.55 335 GLY A CA 1
ATOM 2276 C C . GLY A 1 335 ? 84.353 36.472 38.462 1.00 14.81 335 GLY A C 1
ATOM 2277 O O . GLY A 1 335 ? 84.887 35.507 37.931 1.00 15.08 335 GLY A O 1
ATOM 2278 N N . GLN A 1 336 ? 83.707 36.358 39.626 1.00 16.53 336 GLN A N 1
ATOM 2279 C CA . GLN A 1 336 ? 83.695 35.083 40.351 1.00 17.82 336 GLN A CA 1
ATOM 2280 C C . GLN A 1 336 ? 82.241 34.796 40.769 1.00 17.13 336 GLN A C 1
ATOM 2281 O O . GLN A 1 336 ? 81.620 35.625 41.365 1.00 18.73 336 GLN A O 1
ATOM 2287 N N . LEU A 1 337 ? 81.728 33.636 40.430 1.00 15.21 337 LEU A N 1
ATOM 2288 C CA . LEU A 1 337 ? 80.444 33.148 40.877 1.00 16.41 337 LEU A CA 1
ATOM 2289 C C . LEU A 1 337 ? 80.536 32.603 42.273 1.00 15.89 337 LEU A C 1
ATOM 2290 O O . LEU A 1 337 ? 81.496 31.988 42.649 1.00 16.55 337 LEU A O 1
ATOM 2295 N N . GLY A 1 338 ? 79.533 32.877 43.074 1.00 14.59 338 GLY A N 1
ATOM 2296 C CA . GLY A 1 338 ? 79.447 32.328 44.357 1.00 12.47 338 GLY A CA 1
ATOM 2297 C C . GLY A 1 338 ? 80.023 33.247 45.425 1.00 12.55 338 GLY A C 1
ATOM 2298 O O . GLY A 1 338 ? 80.462 34.372 45.141 1.00 13.62 338 GLY A O 1
ATOM 2299 N N . ARG A 1 339 ? 80.033 32.781 46.687 1.00 14.38 339 ARG A N 1
ATOM 2300 C CA . ARG A 1 339 ? 80.453 33.558 47.820 1.00 17.01 339 ARG A CA 1
ATOM 2301 C C . ARG A 1 339 ? 81.901 33.931 47.573 1.00 15.57 339 ARG A C 1
ATOM 2302 O O . ARG A 1 339 ? 82.720 33.094 47.189 1.00 18.15 339 ARG A O 1
ATOM 2310 N N . PRO A 1 340 ? 82.277 35.162 47.794 1.00 17.64 340 PRO A N 1
ATOM 2311 C CA . PRO A 1 340 ? 83.654 35.535 47.534 1.00 20.19 340 PRO A CA 1
ATOM 2312 C C . PRO A 1 340 ? 84.680 34.636 48.236 1.00 23.77 340 PRO A C 1
ATOM 2313 O O . PRO A 1 340 ? 84.474 34.246 49.360 1.00 24.15 340 PRO A O 1
ATOM 2317 N N . ASN A 1 341 ? 85.772 34.367 47.533 1.00 26.96 341 ASN A N 1
ATOM 2318 C CA . ASN A 1 341 ? 86.814 33.464 48.014 1.00 30.10 341 ASN A CA 1
ATOM 2319 C C . ASN A 1 341 ? 88.131 33.858 47.395 1.00 32.28 341 ASN A C 1
ATOM 2320 O O . ASN A 1 341 ? 88.417 33.539 46.222 1.00 32.64 341 ASN A O 1
ATOM 2325 N N . PRO A 1 342 ? 88.904 34.614 48.160 1.00 35.53 342 PRO A N 1
ATOM 2326 C CA . PRO A 1 342 ? 90.280 35.002 47.880 1.00 37.39 342 PRO A CA 1
ATOM 2327 C C . PRO A 1 342 ? 91.290 33.857 47.671 1.00 39.06 342 PRO A C 1
ATOM 2328 O O . PRO A 1 342 ? 92.471 34.135 47.432 1.00 40.49 342 PRO A O 1
ATOM 2332 N N . ALA A 1 343 ? 90.870 32.602 47.788 1.00 39.97 343 ALA A N 1
ATOM 2333 C CA . ALA A 1 343 ? 91.759 31.469 47.473 1.00 41.03 343 ALA A CA 1
ATOM 2334 C C . ALA A 1 343 ? 91.396 30.904 46.106 1.00 41.63 343 ALA A C 1
ATOM 2335 O O . ALA A 1 343 ? 91.598 29.713 45.803 1.00 43.05 343 ALA A O 1
ATOM 2337 N N . ASN A 1 344 ? 90.831 31.763 45.276 1.00 41.38 344 ASN A N 1
ATOM 2338 C CA . ASN A 1 344 ? 90.311 31.331 43.999 1.00 41.69 344 ASN A CA 1
ATOM 2339 C C . ASN A 1 344 ? 90.021 32.568 43.184 1.00 40.70 344 ASN A C 1
ATOM 2340 O O . ASN A 1 344 ? 88.868 32.870 42.896 1.00 41.90 344 ASN A O 1
ATOM 2345 N N . PRO A 1 345 ? 91.068 33.317 42.846 1.00 39.05 345 PRO A N 1
ATOM 2346 C CA . PRO A 1 345 ? 90.751 34.645 42.310 1.00 37.81 345 PRO A CA 1
ATOM 2347 C C . PRO A 1 345 ? 90.332 34.528 40.848 1.00 35.44 345 PRO A C 1
ATOM 2348 O O . PRO A 1 345 ? 90.752 33.598 40.138 1.00 35.51 345 PRO A O 1
ATOM 2352 N N . PRO A 1 346 ? 89.444 35.414 40.414 1.00 32.44 346 PRO A N 1
ATOM 2353 C CA . PRO A 1 346 ? 88.840 35.293 39.108 1.00 30.78 346 PRO A CA 1
ATOM 2354 C C . PRO A 1 346 ? 89.859 35.404 37.991 1.00 27.72 346 PRO A C 1
ATOM 2355 O O . PRO A 1 346 ? 90.819 36.137 38.101 1.00 27.53 346 PRO A O 1
ATOM 2359 N N . GLU A 1 347 ? 89.602 34.772 36.870 1.00 26.72 347 GLU A N 1
ATOM 2360 C CA . GLU A 1 347 ? 90.504 34.938 35.755 1.00 25.69 347 GLU A CA 1
ATOM 2361 C C . GLU A 1 347 ? 90.255 36.267 34.987 1.00 22.45 347 GLU A C 1
ATOM 2362 O O . GLU A 1 347 ? 91.171 36.813 34.391 1.00 22.10 347 GLU A O 1
ATOM 2368 N N . LEU A 1 348 ? 89.027 36.759 35.002 1.00 15.33 348 LEU A N 1
ATOM 2369 C CA . LEU A 1 348 ? 88.655 37.951 34.242 1.00 13.80 348 LEU A CA 1
ATOM 2370 C C . LEU A 1 348 ? 87.952 38.935 35.165 1.00 13.47 348 LEU A C 1
ATOM 2371 O O . LEU A 1 348 ? 87.145 38.515 35.998 1.00 13.18 348 LEU A O 1
ATOM 2376 N N . LEU A 1 349 ? 88.269 40.197 35.008 1.00 11.99 349 LEU A N 1
ATOM 2377 C CA . LEU A 1 349 ? 87.587 41.308 35.698 1.00 12.87 349 LEU A CA 1
ATOM 2378 C C . LEU A 1 349 ? 87.507 41.073 37.199 1.00 12.78 349 LEU A C 1
ATOM 2379 O O . LEU A 1 349 ? 86.436 41.013 37.791 1.00 11.96 349 LEU A O 1
ATOM 2384 N N . PRO A 1 350 ? 88.656 40.962 37.845 1.00 13.01 350 PRO A N 1
ATOM 2385 C CA . PRO A 1 350 ? 88.597 40.670 39.258 1.00 13.73 350 PRO A CA 1
ATOM 2386 C C . PRO A 1 350 ? 87.914 41.732 40.122 1.00 12.35 350 PRO A C 1
ATOM 2387 O O . PRO A 1 350 ? 87.511 41.398 41.218 1.00 14.56 350 PRO A O 1
ATOM 2391 N N . SER A 1 351 ? 87.789 42.961 39.682 1.00 11.89 351 SER A N 1
ATOM 2392 C CA . SER A 1 351 ? 87.084 43.978 40.468 1.00 11.49 351 SER A CA 1
ATOM 2393 C C . SER A 1 351 ? 85.593 44.050 40.212 1.00 11.12 351 SER A C 1
ATOM 2394 O O . SER A 1 351 ? 84.918 44.867 40.796 1.00 12.01 351 SER A O 1
ATOM 2397 N N . LEU A 1 352 ? 85.071 43.201 39.367 1.00 9.46 352 LEU A N 1
ATOM 2398 C CA . LEU A 1 352 ? 83.628 43.173 39.050 1.00 9.10 352 LEU A CA 1
ATOM 2399 C C . LEU A 1 352 ? 82.869 42.868 40.314 1.00 10.05 352 LEU A C 1
ATOM 2400 O O . LEU A 1 352 ? 83.132 41.858 40.971 1.00 10.14 352 LEU A O 1
ATOM 2405 N N . GLY A 1 353 ? 81.880 43.682 40.616 1.00 8.96 353 GLY A N 1
ATOM 2406 C CA . GLY A 1 353 ? 81.077 43.464 41.843 1.00 9.55 353 GLY A CA 1
ATOM 2407 C C . GLY A 1 353 ? 81.719 43.853 43.133 1.00 9.68 353 GLY A C 1
ATOM 2408 O O . GLY A 1 353 ? 81.164 43.599 44.194 1.00 11.67 353 GLY A O 1
ATOM 2409 N N . SER A 1 354 ? 82.908 44.450 43.102 1.00 8.86 354 SER A N 1
ATOM 2410 C CA . SER A 1 354 ? 83.500 45.020 44.292 1.00 9.24 354 SER A CA 1
ATOM 2411 C C . SER A 1 354 ? 83.529 46.532 44.190 1.00 8.10 354 SER A C 1
ATOM 2412 O O . SER A 1 354 ? 83.334 47.065 43.106 1.00 8.79 354 SER A O 1
ATOM 2415 N N . TYR A 1 355 ? 83.824 47.212 45.287 1.00 7.97 355 TYR A N 1
ATOM 2416 C CA . TYR A 1 355 ? 83.868 48.670 45.335 1.00 8.26 355 TYR A CA 1
ATOM 2417 C C . TYR A 1 355 ? 82.499 49.267 45.085 1.00 9.02 355 TYR A C 1
ATOM 2418 O O . TYR A 1 355 ? 82.368 50.417 44.628 1.00 9.47 355 TYR A O 1
ATOM 2427 N N . ILE A 1 356 ? 81.454 48.536 45.373 1.00 7.93 356 ILE A N 1
ATOM 2428 C CA . ILE A 1 356 ? 80.125 49.053 45.137 1.00 8.02 356 ILE A CA 1
ATOM 2429 C C . ILE A 1 356 ? 79.854 50.223 46.055 1.00 7.88 356 ILE A C 1
ATOM 2430 O O . ILE A 1 356 ? 80.266 50.248 47.211 1.00 8.60 356 ILE A O 1
ATOM 2435 N N . THR A 1 357 ? 79.104 51.186 45.542 1.00 8.05 357 THR A N 1
ATOM 2436 C CA . THR A 1 357 ? 78.679 52.333 46.297 1.00 8.88 357 THR A CA 1
ATOM 2437 C C . THR A 1 357 ? 77.193 52.458 46.250 1.00 7.77 357 THR A C 1
ATOM 2438 O O . THR A 1 357 ? 76.571 52.162 45.254 1.00 10.50 357 THR A O 1
ATOM 2442 N N . GLU A 1 358 ? 76.637 52.861 47.396 1.00 8.30 358 GLU A N 1
ATOM 2443 C CA . GLU A 1 358 ? 75.281 53.289 47.475 1.00 8.91 358 GLU A CA 1
ATOM 2444 C C . GLU A 1 358 ? 75.275 54.484 48.411 1.00 9.16 358 GLU A C 1
ATOM 2445 O O . GLU A 1 358 ? 76.022 54.498 49.372 1.00 9.25 358 GLU A O 1
ATOM 2451 N N . GLN A 1 359 ? 74.421 55.439 48.125 1.00 9.04 359 GLN A N 1
ATOM 2452 C CA . GLN A 1 359 ? 74.326 56.674 48.906 1.00 8.89 359 GLN A CA 1
ATOM 2453 C C . GLN A 1 359 ? 73.533 56.523 50.127 1.00 8.21 359 GLN A C 1
ATOM 2454 O O . GLN A 1 359 ? 72.545 55.834 50.131 1.00 9.87 359 GLN A O 1
ATOM 2460 N N . SER A 1 360 ? 73.955 57.171 51.194 1.00 7.21 360 SER A N 1
ATOM 2461 C CA . SER A 1 360 ? 73.081 57.376 52.356 1.00 7.51 360 SER A CA 1
ATOM 2462 C C . SER A 1 360 ? 71.989 58.380 51.999 1.00 7.05 360 SER A C 1
ATOM 2463 O O . SER A 1 360 ? 72.280 59.361 51.314 1.00 8.16 360 SER A O 1
ATOM 2466 N N . LEU A 1 361 ? 70.782 58.171 52.501 1.00 6.39 361 LEU A N 1
ATOM 2467 C CA . LEU A 1 361 ? 69.648 59.056 52.220 1.00 6.56 361 LEU A CA 1
ATOM 2468 C C . LEU A 1 361 ? 69.000 59.374 53.550 1.00 6.10 361 LEU A C 1
ATOM 2469 O O . LEU A 1 361 ? 68.575 58.490 54.273 1.00 6.83 361 LEU A O 1
ATOM 2474 N N . VAL A 1 362 ? 68.864 60.669 53.804 1.00 6.19 362 VAL A N 1
ATOM 2475 C CA . VAL A 1 362 ? 68.070 61.142 54.939 1.00 5.39 362 VAL A CA 1
ATOM 2476 C C . VAL A 1 362 ? 66.873 61.935 54.393 1.00 5.90 362 VAL A C 1
ATOM 2477 O O . VAL A 1 362 ? 66.930 62.550 53.313 1.00 7.31 362 VAL A O 1
ATOM 2481 N N . PHE A 1 363 ? 65.770 61.861 55.150 1.00 5.87 363 PHE A N 1
ATOM 2482 C CA . PHE A 1 363 ? 64.453 62.390 54.704 1.00 6.24 363 PHE A CA 1
ATOM 2483 C C . PHE A 1 363 ? 63.691 62.957 55.853 1.00 6.22 363 PHE A C 1
ATOM 2484 O O . PHE A 1 363 ? 63.750 62.444 56.981 1.00 6.34 363 PHE A O 1
ATOM 2492 N N . CYS A 1 364 ? 62.971 64.029 55.581 1.00 5.85 364 CYS A N 1
ATOM 2493 C CA . CYS A 1 364 ? 61.883 64.468 56.418 1.00 6.03 364 CYS A CA 1
ATOM 2494 C C . CYS A 1 364 ? 60.898 65.243 55.619 1.00 5.86 364 CYS A C 1
ATOM 2495 O O . CYS A 1 364 ? 61.163 65.527 54.437 1.00 6.74 364 CYS A O 1
ATOM 2498 N N . GLN A 1 365 ? 59.750 65.583 56.178 1.00 5.85 365 GLN A N 1
ATOM 2499 C CA . GLN A 1 365 ? 58.884 66.611 55.607 1.00 6.27 365 GLN A CA 1
ATOM 2500 C C . GLN A 1 365 ? 58.667 67.680 56.631 1.00 5.58 365 GLN A C 1
ATOM 2501 O O . GLN A 1 365 ? 58.765 67.429 57.868 1.00 6.75 365 GLN A O 1
ATOM 2507 N N . THR A 1 366 ? 58.390 68.886 56.165 1.00 6.93 366 THR A N 1
ATOM 2508 C CA . THR A 1 366 ? 58.064 70.019 57.027 1.00 6.84 366 THR A CA 1
ATOM 2509 C C . THR A 1 366 ? 56.708 70.637 56.689 1.00 6.20 366 THR A C 1
ATOM 2510 O O . THR A 1 366 ? 56.196 70.487 55.559 1.00 7.45 366 THR A O 1
ATOM 2514 N N . VAL A 1 367 ? 56.185 71.382 57.640 1.00 6.84 367 VAL A N 1
ATOM 2515 C CA . VAL A 1 367 ? 54.969 72.172 57.510 1.00 7.17 367 VAL A CA 1
ATOM 2516 C C . VAL A 1 367 ? 55.377 73.632 57.542 1.00 7.48 367 VAL A C 1
ATOM 2517 O O . VAL A 1 367 ? 55.946 74.106 58.496 1.00 7.92 367 VAL A O 1
ATOM 2521 N N . MET A 1 368 ? 55.068 74.347 56.470 1.00 6.67 368 MET A N 1
ATOM 2522 C CA . MET A 1 368 ? 55.529 75.728 56.273 1.00 7.12 368 MET A CA 1
ATOM 2523 C C . MET A 1 368 ? 55.261 76.601 57.485 1.00 7.41 368 MET A C 1
ATOM 2524 O O . MET A 1 368 ? 54.157 76.591 58.047 1.00 7.40 368 MET A O 1
ATOM 2529 N N . SER A 1 369 ? 56.190 77.482 57.779 1.00 7.29 369 SER A N 1
ATOM 2530 C CA . SER A 1 369 ? 56.052 78.335 58.941 1.00 7.70 369 SER A CA 1
ATOM 2531 C C . SER A 1 369 ? 54.973 79.418 58.701 1.00 7.89 369 SER A C 1
ATOM 2532 O O . SER A 1 369 ? 54.689 79.873 57.583 1.00 7.68 369 SER A O 1
ATOM 2535 N N . THR A 1 370 ? 54.384 79.832 59.794 1.00 7.54 370 THR A N 1
ATOM 2536 C CA . THR A 1 370 ? 53.471 80.965 59.801 1.00 9.84 370 THR A CA 1
ATOM 2537 C C . THR A 1 370 ? 54.102 82.192 59.182 1.00 9.49 370 THR A C 1
ATOM 2538 O O . THR A 1 370 ? 53.465 82.883 58.415 1.00 10.09 370 THR A O 1
ATOM 2542 N N . GLU A 1 371 ? 55.371 82.468 59.492 1.00 9.36 371 GLU A N 1
ATOM 2543 C CA . GLU A 1 371 ? 56.011 83.672 59.003 1.00 12.32 371 GLU A CA 1
ATOM 2544 C C . GLU A 1 371 ? 56.049 83.603 57.442 1.00 10.38 371 GLU A C 1
ATOM 2545 O O . GLU A 1 371 ? 55.779 84.576 56.769 1.00 10.89 371 GLU A O 1
ATOM 2551 N N . LEU A 1 372 ? 56.353 82.460 56.854 1.00 9.67 372 LEU A N 1
ATOM 2552 C CA . LEU A 1 372 ? 56.447 82.311 55.422 1.00 9.37 372 LEU A CA 1
ATOM 2553 C C . LEU A 1 372 ? 55.076 82.443 54.796 1.00 9.51 372 LEU A C 1
ATOM 2554 O O . LEU A 1 372 ? 54.925 83.102 53.780 1.00 9.38 372 LEU A O 1
ATOM 2559 N N . ILE A 1 373 ? 54.075 81.793 55.378 1.00 8.19 373 ILE A N 1
ATOM 2560 C CA . ILE A 1 373 ? 52.720 81.884 54.816 1.00 8.94 373 ILE A CA 1
ATOM 2561 C C . ILE A 1 373 ? 52.244 83.360 54.829 1.00 11.59 373 ILE A C 1
ATOM 2562 O O . ILE A 1 373 ? 51.701 83.840 53.848 1.00 10.80 373 ILE A O 1
ATOM 2567 N N . ASP A 1 374 ? 52.475 84.064 55.930 1.00 9.84 374 ASP A N 1
ATOM 2568 C CA . ASP A 1 374 ? 52.081 85.443 56.022 1.00 11.38 374 ASP A CA 1
ATOM 2569 C C . ASP A 1 374 ? 52.805 86.256 54.970 1.00 11.51 374 ASP A C 1
ATOM 2570 O O . ASP A 1 374 ? 52.219 87.180 54.355 1.00 12.25 374 ASP A O 1
ATOM 2575 N N . SER A 1 375 ? 54.048 85.921 54.684 1.00 9.12 375 SER A N 1
ATOM 2576 C CA . SER A 1 375 ? 54.808 86.704 53.709 1.00 10.45 375 SER A CA 1
ATOM 2577 C C . SER A 1 375 ? 54.207 86.626 52.281 1.00 9.71 375 SER A C 1
ATOM 2578 O O . SER A 1 375 ? 54.363 87.577 51.541 1.00 11.76 375 SER A O 1
ATOM 2581 N N . VAL A 1 376 ? 53.476 85.569 51.925 1.00 9.76 376 VAL A N 1
ATOM 2582 C CA . VAL A 1 376 ? 52.911 85.412 50.605 1.00 10.10 376 VAL A CA 1
ATOM 2583 C C . VAL A 1 376 ? 52.004 86.593 50.295 1.00 10.85 376 VAL A C 1
ATOM 2584 O O . VAL A 1 376 ? 51.960 87.031 49.172 1.00 11.41 376 VAL A O 1
ATOM 2588 N N . LYS A 1 377 ? 51.297 87.061 51.317 1.00 11.78 377 LYS A N 1
ATOM 2589 C CA . LYS A 1 377 ? 50.265 88.061 51.199 1.00 13.31 377 LYS A CA 1
ATOM 2590 C C . LYS A 1 377 ? 50.704 89.385 51.773 1.00 13.85 377 LYS A C 1
ATOM 2591 O O . LYS A 1 377 ? 49.877 90.266 51.997 1.00 14.66 377 LYS A O 1
ATOM 2597 N N . SER A 1 378 ? 52.004 89.627 51.832 1.00 14.26 378 SER A N 1
ATOM 2598 C CA . SER A 1 378 ? 52.525 90.831 52.458 1.00 16.13 378 SER A CA 1
ATOM 2599 C C . SER A 1 378 ? 52.141 92.100 51.708 1.00 16.57 378 SER A C 1
ATOM 2600 O O . SER A 1 378 ? 52.080 93.153 52.384 1.00 20.75 378 SER A O 1
ATOM 2603 N N . ASP A 1 379 ? 51.981 92.032 50.362 1.00 16.84 379 ASP A N 1
ATOM 2604 C CA . ASP A 1 379 ? 51.639 93.201 49.552 1.00 17.17 379 ASP A CA 1
ATOM 2605 C C . ASP A 1 379 ? 50.128 93.519 49.582 1.00 18.32 379 ASP A C 1
ATOM 2606 O O . ASP A 1 379 ? 49.723 94.559 49.058 1.00 21.15 379 ASP A O 1
ATOM 2611 N N . MET A 1 380 ? 49.330 92.703 50.244 1.00 18.37 380 MET A N 1
ATOM 2612 C CA . MET A 1 380 ? 47.836 92.893 50.241 1.00 18.83 380 MET A CA 1
ATOM 2613 C C . MET A 1 380 ? 47.331 93.819 51.325 1.00 20.93 380 MET A C 1
ATOM 2614 O O . MET A 1 380 ? 47.782 93.776 52.428 1.00 21.73 380 MET A O 1
ATOM 2619 N N . THR A 1 381 ? 46.330 94.647 50.988 1.00 22.50 381 THR A N 1
ATOM 2620 C CA . THR A 1 381 ? 45.527 95.301 51.964 1.00 23.23 381 THR A CA 1
ATOM 2621 C C . THR A 1 381 ? 44.217 94.574 52.076 1.00 20.75 381 THR A C 1
ATOM 2622 O O . THR A 1 381 ? 43.551 94.288 51.077 1.00 21.06 381 THR A O 1
ATOM 2626 N N . ILE A 1 382 ? 43.831 94.269 53.278 1.00 22.89 382 ILE A N 1
ATOM 2627 C CA . ILE A 1 382 ? 42.640 93.524 53.528 1.00 24.70 382 ILE A CA 1
ATOM 2628 C C . ILE A 1 382 ? 41.697 94.341 54.351 1.00 25.02 382 ILE A C 1
ATOM 2629 O O . ILE A 1 382 ? 42.105 95.000 55.334 1.00 26.85 382 ILE A O 1
ATOM 2634 N N . ARG A 1 383 ? 40.450 94.397 53.883 1.00 24.11 383 ARG A N 1
ATOM 2635 C CA . ARG A 1 383 ? 39.403 95.136 54.531 1.00 24.59 383 ARG A CA 1
ATOM 2636 C C . ARG A 1 383 ? 38.255 94.170 54.670 1.00 23.79 383 ARG A C 1
ATOM 2637 O O . ARG A 1 383 ? 37.970 93.381 53.768 1.00 21.65 383 ARG A O 1
ATOM 2645 N N . GLY A 1 384 ? 37.549 94.244 55.788 1.00 25.47 384 GLY A N 1
ATOM 2646 C CA . GLY A 1 384 ? 36.398 93.417 56.063 1.00 25.52 384 GLY A CA 1
ATOM 2647 C C . GLY A 1 384 ? 36.829 92.045 56.516 1.00 26.39 384 GLY A C 1
ATOM 2648 O O . GLY A 1 384 ? 38.011 91.825 56.675 1.00 27.38 384 GLY A O 1
ATOM 2649 N N . THR A 1 385 ? 35.852 91.157 56.663 1.00 27.15 385 THR A N 1
ATOM 2650 C CA . THR A 1 385 ? 36.006 89.745 57.057 1.00 27.63 385 THR A CA 1
ATOM 2651 C C . THR A 1 385 ? 35.534 88.836 55.937 1.00 26.59 385 THR A C 1
ATOM 2652 O O . THR A 1 385 ? 34.565 89.123 55.234 1.00 25.90 385 THR A O 1
ATOM 2656 N N . PRO A 1 386 ? 36.302 87.794 55.691 1.00 25.31 386 PRO A N 1
ATOM 2657 C CA . PRO A 1 386 ? 35.976 86.876 54.617 1.00 24.64 386 PRO A CA 1
ATOM 2658 C C . PRO A 1 386 ? 34.545 86.442 54.675 1.00 24.56 386 PRO A C 1
ATOM 2659 O O . PRO A 1 386 ? 33.991 86.228 55.775 1.00 24.04 386 PRO A O 1
ATOM 2663 N N . GLY A 1 387 ? 33.947 86.323 53.500 1.00 24.64 387 GLY A N 1
ATOM 2664 C CA . GLY A 1 387 ? 32.566 85.939 53.369 1.00 25.85 387 GLY A CA 1
ATOM 2665 C C . GLY A 1 387 ? 31.568 87.077 53.511 1.00 26.02 387 GLY A C 1
ATOM 2666 O O . GLY A 1 387 ? 30.374 86.836 53.349 1.00 27.21 387 GLY A O 1
ATOM 2667 N N . GLU A 1 388 ? 32.009 88.286 53.821 1.00 25.29 388 GLU A N 1
ATOM 2668 C CA . GLU A 1 388 ? 31.045 89.421 53.916 1.00 26.21 388 GLU A CA 1
ATOM 2669 C C . GLU A 1 388 ? 31.101 90.278 52.653 1.00 25.73 388 GLU A C 1
ATOM 2670 O O . GLU A 1 388 ? 32.069 90.181 51.889 1.00 24.36 388 GLU A O 1
ATOM 2676 N N . LEU A 1 389 ? 30.102 91.165 52.522 1.00 24.63 389 LEU A N 1
ATOM 2677 C CA . LEU A 1 389 ? 29.871 91.943 51.307 1.00 24.37 389 LEU A CA 1
ATOM 2678 C C . LEU A 1 389 ? 30.999 92.889 51.074 1.00 22.98 389 LEU A C 1
ATOM 2679 O O . LEU A 1 389 ? 31.313 93.254 49.933 1.00 22.27 389 LEU A O 1
ATOM 2684 N N . THR A 1 390 ? 31.596 93.321 52.163 1.00 21.34 390 THR A N 1
ATOM 2685 C CA . THR A 1 390 ? 32.557 94.369 52.121 1.00 21.14 390 THR A CA 1
ATOM 2686 C C . THR A 1 390 ? 33.984 93.823 52.024 1.00 19.14 390 THR A C 1
ATOM 2687 O O . THR A 1 390 ? 34.919 94.586 51.896 1.00 19.48 390 THR A O 1
ATOM 2691 N N . TYR A 1 391 ? 34.145 92.507 52.032 1.00 17.02 391 TYR A N 1
ATOM 2692 C CA . TYR A 1 391 ? 35.527 91.966 52.016 1.00 15.52 391 TYR A CA 1
ATOM 2693 C C . TYR A 1 391 ? 36.246 92.335 50.742 1.00 14.12 391 TYR A C 1
ATOM 2694 O O . TYR A 1 391 ? 35.764 92.161 49.633 1.00 14.40 391 TYR A O 1
ATOM 2703 N N . SER A 1 392 ? 37.460 92.774 50.916 1.00 14.63 392 SER A N 1
ATOM 2704 C CA . SER A 1 392 ? 38.280 93.263 49.868 1.00 14.80 392 SER A CA 1
ATOM 2705 C C . SER A 1 392 ? 39.745 92.962 50.109 1.00 14.97 392 SER A C 1
ATOM 2706 O O . SER A 1 392 ? 40.253 93.287 51.170 1.00 16.99 392 SER A O 1
ATOM 2709 N N . VAL A 1 393 ? 40.361 92.351 49.108 1.00 14.45 393 VAL A N 1
ATOM 2710 C CA . VAL A 1 393 ? 41.786 92.084 49.140 1.00 14.65 393 VAL A CA 1
ATOM 2711 C C . VAL A 1 393 ? 42.341 92.761 47.939 1.00 14.20 393 VAL A C 1
ATOM 2712 O O . VAL A 1 393 ? 41.964 92.465 46.808 1.00 15.23 393 VAL A O 1
ATOM 2716 N N . THR A 1 394 ? 43.223 93.738 48.148 1.00 16.89 394 THR A N 1
ATOM 2717 C CA . THR A 1 394 ? 43.730 94.514 47.059 1.00 16.59 394 THR A CA 1
ATOM 2718 C C . THR A 1 394 ? 45.237 94.664 47.150 1.00 17.39 394 THR A C 1
ATOM 2719 O O . THR A 1 394 ? 45.773 94.563 48.226 1.00 17.85 394 THR A O 1
ATOM 2723 N N . TYR A 1 395 ? 45.863 94.918 46.030 1.00 16.50 395 TYR A N 1
ATOM 2724 C CA . TYR A 1 395 ? 47.267 95.313 46.056 1.00 19.15 395 TYR A CA 1
ATOM 2725 C C . TYR A 1 395 ? 47.406 96.443 45.136 1.00 21.99 395 TYR A C 1
ATOM 2726 O O . TYR A 1 395 ? 46.606 96.632 44.153 1.00 21.83 395 TYR A O 1
ATOM 2735 N N . THR A 1 396 ? 48.437 97.242 45.448 1.00 23.16 396 THR A N 1
ATOM 2736 C CA . THR A 1 396 ? 48.739 98.338 44.585 1.00 24.97 396 THR A CA 1
ATOM 2737 C C . THR A 1 396 ? 49.744 97.898 43.599 1.00 24.24 396 THR A C 1
ATOM 2738 O O . THR A 1 396 ? 50.923 97.679 43.926 1.00 23.16 396 THR A O 1
ATOM 2742 N N . PRO A 1 397 ? 49.304 97.700 42.395 1.00 21.98 397 PRO A N 1
ATOM 2743 C CA . PRO A 1 397 ? 50.301 97.195 41.550 1.00 22.26 397 PRO A CA 1
ATOM 2744 C C . PRO A 1 397 ? 51.396 98.249 41.261 1.00 24.67 397 PRO A C 1
ATOM 2745 O O . PRO A 1 397 ? 51.098 99.476 41.249 1.00 24.62 397 PRO A O 1
ATOM 2749 N N . GLY A 1 398 ? 52.637 97.762 41.093 1.00 25.58 398 GLY A N 1
ATOM 2750 C CA . GLY A 1 398 ? 53.854 98.562 40.872 1.00 24.51 398 GLY A CA 1
ATOM 2751 C C . GLY A 1 398 ? 54.333 99.395 42.049 1.00 26.07 398 GLY A C 1
ATOM 2752 O O . GLY A 1 398 ? 55.255 100.199 41.915 1.00 27.97 398 GLY A O 1
ATOM 2753 N N . ALA A 1 399 ? 53.703 99.318 43.191 1.00 25.93 399 ALA A N 1
ATOM 2754 C CA . ALA A 1 399 ? 54.228 100.036 44.339 1.00 29.39 399 ALA A CA 1
ATOM 2755 C C . ALA A 1 399 ? 55.579 99.441 44.697 1.00 31.05 399 ALA A C 1
ATOM 2756 O O . ALA A 1 399 ? 55.659 98.259 44.935 1.00 32.34 399 ALA A O 1
ATOM 2758 N N . SER A 1 400 ? 56.696 100.156 44.737 1.00 33.22 400 SER A N 1
ATOM 2759 C CA . SER A 1 400 ? 57.816 99.283 45.069 1.00 32.65 400 SER A CA 1
ATOM 2760 C C . SER A 1 400 ? 58.126 99.293 46.561 1.00 33.08 400 SER A C 1
ATOM 2761 O O . SER A 1 400 ? 59.206 98.894 46.946 1.00 33.97 400 SER A O 1
ATOM 2764 N N . THR A 1 401 ? 57.164 99.687 47.400 1.00 32.09 401 THR A N 1
ATOM 2765 C CA . THR A 1 401 ? 57.156 99.090 48.763 1.00 32.19 401 THR A CA 1
ATOM 2766 C C . THR A 1 401 ? 56.753 97.595 48.727 1.00 30.69 401 THR A C 1
ATOM 2767 O O . THR A 1 401 ? 56.820 96.894 49.766 1.00 30.14 401 THR A O 1
ATOM 2771 N N . ASN A 1 402 ? 56.318 97.123 47.557 1.00 28.21 402 ASN A N 1
ATOM 2772 C CA . ASN A 1 402 ? 55.864 95.717 47.402 1.00 26.15 402 ASN A CA 1
ATOM 2773 C C . ASN A 1 402 ? 57.012 94.738 47.323 1.00 26.18 402 ASN A C 1
ATOM 2774 O O . ASN A 1 402 ? 58.006 94.984 46.684 1.00 27.06 402 ASN A O 1
ATOM 2779 N N . LYS A 1 403 ? 56.822 93.582 47.897 1.00 24.63 403 LYS A N 1
ATOM 2780 C CA . LYS A 1 403 ? 57.887 92.540 47.887 1.00 23.59 403 LYS A CA 1
ATOM 2781 C C . LYS A 1 403 ? 57.850 91.588 46.680 1.00 22.18 403 LYS A C 1
ATOM 2782 O O . LYS A 1 403 ? 58.820 90.897 46.341 1.00 22.89 403 LYS A O 1
ATOM 2788 N N . HIS A 1 404 ? 56.703 91.446 46.045 1.00 18.93 404 HIS A N 1
ATOM 2789 C CA . HIS A 1 404 ? 56.547 90.463 45.040 1.00 17.79 404 HIS A CA 1
ATOM 2790 C C . HIS A 1 404 ? 56.184 91.041 43.706 1.00 18.89 404 HIS A C 1
ATOM 2791 O O . HIS A 1 404 ? 55.615 92.131 43.691 1.00 20.12 404 HIS A O 1
ATOM 2798 N N . PRO A 1 405 ? 56.384 90.280 42.660 1.00 18.82 405 PRO A N 1
ATOM 2799 C CA . PRO A 1 405 ? 55.975 90.789 41.367 1.00 21.16 405 PRO A CA 1
ATOM 2800 C C . PRO A 1 405 ? 54.460 90.886 41.299 1.00 21.21 405 PRO A C 1
ATOM 2801 O O . PRO A 1 405 ? 53.743 90.192 42.050 1.00 20.19 405 PRO A O 1
ATOM 2805 N N . ASP A 1 406 ? 53.993 91.675 40.333 1.00 21.19 406 ASP A N 1
ATOM 2806 C CA . ASP A 1 406 ? 52.543 91.801 40.099 1.00 21.52 406 ASP A CA 1
ATOM 2807 C C . ASP A 1 406 ? 51.874 90.414 39.806 1.00 21.51 406 ASP A C 1
ATOM 2808 O O . ASP A 1 406 ? 50.783 90.143 40.356 1.00 21.01 406 ASP A O 1
ATOM 2813 N N . TRP A 1 407 ? 52.450 89.504 39.000 1.00 19.50 407 TRP A N 1
ATOM 2814 C CA . TRP A 1 407 ? 51.867 88.183 38.695 1.00 20.16 407 TRP A CA 1
ATOM 2815 C C . TRP A 1 407 ? 51.568 87.341 39.976 1.00 17.51 407 TRP A C 1
ATOM 2816 O O . TRP A 1 407 ? 50.602 86.548 40.025 1.00 18.33 407 TRP A O 1
ATOM 2827 N N . TRP A 1 408 ? 52.505 87.382 40.893 1.00 16.81 408 TRP A N 1
ATOM 2828 C CA . TRP A 1 408 ? 52.323 86.705 42.182 1.00 14.50 408 TRP A CA 1
ATOM 2829 C C . TRP A 1 408 ? 51.166 87.319 42.908 1.00 13.28 408 TRP A C 1
ATOM 2830 O O . TRP A 1 408 ? 50.270 86.605 43.387 1.00 11.82 408 TRP A O 1
ATOM 2841 N N . ASN A 1 409 ? 51.199 88.616 43.100 1.00 13.64 409 ASN A N 1
ATOM 2842 C CA . ASN A 1 409 ? 50.132 89.291 43.807 1.00 13.61 409 ASN A CA 1
ATOM 2843 C C . ASN A 1 409 ? 48.764 89.073 43.107 1.00 13.20 409 ASN A C 1
ATOM 2844 O O . ASN A 1 409 ? 47.745 88.914 43.765 1.00 12.31 409 ASN A O 1
ATOM 2849 N N . GLU A 1 410 ? 48.708 89.027 41.801 1.00 13.84 410 GLU A N 1
ATOM 2850 C CA . GLU A 1 410 ? 47.438 88.762 41.154 1.00 14.97 410 GLU A CA 1
ATOM 2851 C C . GLU A 1 410 ? 46.892 87.363 41.483 1.00 13.84 410 GLU A C 1
ATOM 2852 O O . GLU A 1 410 ? 45.730 87.204 41.758 1.00 14.72 410 GLU A O 1
ATOM 2858 N N . LYS A 1 411 ? 47.759 86.356 41.507 1.00 13.84 411 LYS A N 1
ATOM 2859 C CA . LYS A 1 411 ? 47.381 85.008 41.870 1.00 12.80 411 LYS A CA 1
ATOM 2860 C C . LYS A 1 411 ? 46.863 84.974 43.273 1.00 11.67 411 LYS A C 1
ATOM 2861 O O . LYS A 1 411 ? 45.862 84.310 43.540 1.00 11.29 411 LYS A O 1
ATOM 2867 N N . VAL A 1 412 ? 47.576 85.609 44.188 1.00 10.46 412 VAL A N 1
ATOM 2868 C CA . VAL A 1 412 ? 47.161 85.588 45.559 1.00 10.06 412 VAL A CA 1
ATOM 2869 C C . VAL A 1 412 ? 45.823 86.317 45.789 1.00 10.57 412 VAL A C 1
ATOM 2870 O O . VAL A 1 412 ? 44.950 85.813 46.451 1.00 10.57 412 VAL A O 1
ATOM 2874 N N . LYS A 1 413 ? 45.728 87.517 45.234 1.00 10.73 413 LYS A N 1
ATOM 2875 C CA . LYS A 1 413 ? 44.492 88.300 45.356 1.00 12.29 413 LYS A CA 1
ATOM 2876 C C . LYS A 1 413 ? 43.301 87.468 44.845 1.00 12.11 413 LYS A C 1
ATOM 2877 O O . LYS A 1 413 ? 42.251 87.419 45.463 1.00 12.26 413 LYS A O 1
ATOM 2883 N N . ASN A 1 414 ? 43.422 86.904 43.667 1.00 12.18 414 ASN A N 1
ATOM 2884 C CA . ASN A 1 414 ? 42.330 86.182 43.117 1.00 12.86 414 ASN A CA 1
ATOM 2885 C C . ASN A 1 414 ? 41.977 84.948 43.930 1.00 12.02 414 ASN A C 1
ATOM 2886 O O . ASN A 1 414 ? 40.811 84.632 44.117 1.00 12.37 414 ASN A O 1
ATOM 2891 N N . HIS A 1 415 ? 42.977 84.225 44.429 1.00 11.30 415 HIS A N 1
ATOM 2892 C CA . HIS A 1 415 ? 42.680 83.101 45.312 1.00 10.53 415 HIS A CA 1
ATOM 2893 C C . HIS A 1 415 ? 41.928 83.547 46.576 1.00 10.24 415 HIS A C 1
ATOM 2894 O O . HIS A 1 415 ? 40.911 82.949 46.933 1.00 10.92 415 HIS A O 1
ATOM 2901 N N . MET A 1 416 ? 42.390 84.639 47.179 1.00 10.02 416 MET A N 1
ATOM 2902 C CA . MET A 1 416 ? 41.794 85.125 48.370 1.00 10.57 416 MET A CA 1
ATOM 2903 C C . MET A 1 416 ? 40.376 85.639 48.177 1.00 11.49 416 MET A C 1
ATOM 2904 O O . MET A 1 416 ? 39.536 85.469 49.086 1.00 12.61 416 MET A O 1
ATOM 2909 N N . MET A 1 417 ? 40.106 86.196 46.998 1.00 11.14 417 MET A N 1
ATOM 2910 C CA . MET A 1 417 ? 38.771 86.747 46.763 1.00 11.49 417 MET A CA 1
ATOM 2911 C C . MET A 1 417 ? 37.834 85.678 46.289 1.00 11.70 417 MET A C 1
ATOM 2912 O O . MET A 1 417 ? 36.642 85.749 46.571 1.00 13.95 417 MET A O 1
ATOM 2917 N N . GLN A 1 418 ? 38.325 84.720 45.517 1.00 12.16 418 GLN A N 1
ATOM 2918 C CA . GLN A 1 418 ? 37.464 83.719 44.944 1.00 13.56 418 GLN A CA 1
ATOM 2919 C C . GLN A 1 418 ? 37.197 82.555 45.873 1.00 13.29 418 GLN A C 1
ATOM 2920 O O . GLN A 1 418 ? 36.275 81.769 45.640 1.00 16.10 418 GLN A O 1
ATOM 2926 N N . HIS A 1 419 ? 38.030 82.380 46.898 1.00 13.01 419 HIS A N 1
ATOM 2927 C CA . HIS A 1 419 ? 37.907 81.272 47.829 1.00 11.70 419 HIS A CA 1
ATOM 2928 C C . HIS A 1 419 ? 38.013 81.799 49.227 1.00 12.40 419 HIS A C 1
ATOM 2929 O O . HIS A 1 419 ? 38.946 81.537 49.987 1.00 14.91 419 HIS A O 1
ATOM 2936 N N . GLN A 1 420 ? 36.998 82.540 49.604 1.00 13.27 420 GLN A N 1
ATOM 2937 C CA . GLN A 1 420 ? 36.976 83.173 50.896 1.00 14.41 420 GLN A CA 1
ATOM 2938 C C . GLN A 1 420 ? 36.847 82.248 52.078 1.00 15.24 420 GLN A C 1
ATOM 2939 O O . GLN A 1 420 ? 37.109 82.674 53.189 1.00 17.41 420 GLN A O 1
ATOM 2945 N N . GLU A 1 421 ? 36.451 81.008 51.848 1.00 15.07 421 GLU A N 1
ATOM 2946 C CA . GLU A 1 421 ? 36.386 80.001 52.904 1.00 16.51 421 GLU A CA 1
ATOM 2947 C C . GLU A 1 421 ? 37.742 79.304 53.131 1.00 15.26 421 GLU A C 1
ATOM 2948 O O . GLU A 1 421 ? 37.848 78.463 54.015 1.00 16.45 421 GLU A O 1
ATOM 2954 N N . ASP A 1 422 ? 38.740 79.635 52.323 1.00 12.87 422 ASP A N 1
ATOM 2955 C CA . ASP A 1 422 ? 40.056 79.030 52.446 1.00 11.36 422 ASP A CA 1
ATOM 2956 C C . ASP A 1 422 ? 40.977 79.927 53.231 1.00 11.29 422 ASP A C 1
ATOM 2957 O O . ASP A 1 422 ? 41.077 81.123 52.910 1.00 12.39 422 ASP A O 1
ATOM 2962 N N . PRO A 1 423 ? 41.685 79.393 54.209 1.00 10.72 423 PRO A N 1
ATOM 2963 C CA . PRO A 1 423 ? 42.473 80.258 55.044 1.00 11.03 423 PRO A CA 1
ATOM 2964 C C . PRO A 1 423 ? 43.898 80.540 54.533 1.00 9.97 423 PRO A C 1
ATOM 2965 O O . PRO A 1 423 ? 44.610 81.282 55.207 1.00 12.14 423 PRO A O 1
ATOM 2969 N N . LEU A 1 424 ? 44.314 79.934 53.426 1.00 11.00 424 LEU A N 1
ATOM 2970 C CA . LEU A 1 424 ? 45.674 80.126 52.968 1.00 11.44 424 LEU A CA 1
ATOM 2971 C C . LEU A 1 424 ? 45.721 81.032 51.792 1.00 11.78 424 LEU A C 1
ATOM 2972 O O . LEU A 1 424 ? 44.752 81.094 50.987 1.00 14.32 424 LEU A O 1
ATOM 2977 N N . PRO A 1 425 ? 46.847 81.735 51.586 1.00 11.13 425 PRO A N 1
ATOM 2978 C CA . PRO A 1 425 ? 46.955 82.646 50.441 1.00 11.03 425 PRO A CA 1
ATOM 2979 C C . PRO A 1 425 ? 47.528 81.991 49.196 1.00 12.81 425 PRO A C 1
ATOM 2980 O O . PRO A 1 425 ? 47.686 82.637 48.141 1.00 13.73 425 PRO A O 1
ATOM 2984 N N . ILE A 1 426 ? 47.888 80.707 49.297 1.00 10.97 426 ILE A N 1
ATOM 2985 C CA . ILE A 1 426 ? 48.479 80.019 48.143 1.00 10.98 426 ILE A CA 1
ATOM 2986 C C . ILE A 1 426 ? 47.377 79.367 47.270 1.00 11.29 426 ILE A C 1
ATOM 2987 O O . ILE A 1 426 ? 46.501 78.665 47.735 1.00 11.09 426 ILE A O 1
ATOM 2992 N N . PRO A 1 427 ? 47.441 79.637 45.960 1.00 10.34 427 PRO A N 1
ATOM 2993 C CA . PRO A 1 427 ? 46.420 79.089 45.064 1.00 11.62 427 PRO A CA 1
ATOM 2994 C C . PRO A 1 427 ? 46.378 77.563 45.117 1.00 11.67 427 PRO A C 1
ATOM 2995 O O . PRO A 1 427 ? 47.410 76.934 45.294 1.00 12.37 427 PRO A O 1
ATOM 2999 N N . PHE A 1 428 ? 45.233 76.970 44.869 1.00 12.84 428 PHE A N 1
ATOM 3000 C CA . PHE A 1 428 ? 45.094 75.555 44.951 1.00 14.78 428 PHE A CA 1
ATOM 3001 C C . PHE A 1 428 ? 45.954 74.776 43.986 1.00 16.70 428 PHE A C 1
ATOM 3002 O O . PHE A 1 428 ? 46.420 73.717 44.390 1.00 18.98 428 PHE A O 1
ATOM 3010 N N . GLU A 1 429 ? 46.150 75.262 42.787 1.00 17.04 429 GLU A N 1
ATOM 3011 C CA . GLU A 1 429 ? 46.906 74.449 41.770 1.00 18.04 429 GLU A CA 1
ATOM 3012 C C . GLU A 1 429 ? 48.379 74.890 41.716 1.00 17.08 429 GLU A C 1
ATOM 3013 O O . GLU A 1 429 ? 49.067 74.629 40.774 1.00 17.22 429 GLU A O 1
ATOM 3019 N N . ASP A 1 430 ? 48.860 75.523 42.781 1.00 14.45 430 ASP A N 1
ATOM 3020 C CA . ASP A 1 430 ? 50.240 76.034 42.716 1.00 13.03 430 ASP A CA 1
ATOM 3021 C C . ASP A 1 430 ? 51.183 74.833 42.654 1.00 12.27 430 ASP A C 1
ATOM 3022 O O . ASP A 1 430 ? 51.082 73.962 43.496 1.00 13.35 430 ASP A O 1
ATOM 3027 N N . PRO A 1 431 ? 52.127 74.827 41.700 1.00 13.05 431 PRO A N 1
ATOM 3028 C CA . PRO A 1 431 ? 53.047 73.676 41.647 1.00 13.17 431 PRO A CA 1
ATOM 3029 C C . PRO A 1 431 ? 53.977 73.543 42.828 1.00 12.50 431 PRO A C 1
ATOM 3030 O O . PRO A 1 431 ? 54.186 74.494 43.606 1.00 12.30 431 PRO A O 1
ATOM 3034 N N . GLU A 1 432 ? 54.526 72.351 42.992 1.00 12.38 432 GLU A N 1
ATOM 3035 C CA . GLU A 1 432 ? 55.415 72.083 44.139 1.00 11.47 432 GLU A CA 1
ATOM 3036 C C . GLU A 1 432 ? 56.799 72.762 44.085 1.00 9.72 432 GLU A C 1
ATOM 3037 O O . GLU A 1 432 ? 57.264 73.059 42.985 1.00 10.25 432 GLU A O 1
ATOM 3043 N N . PRO A 1 433 ? 57.417 72.956 45.256 1.00 9.59 433 PRO A N 1
ATOM 3044 C CA . PRO A 1 433 ? 58.824 73.389 45.214 1.00 8.76 433 PRO A CA 1
ATOM 3045 C C . PRO A 1 433 ? 59.713 72.346 44.550 1.00 7.96 433 PRO A C 1
ATOM 3046 O O . PRO A 1 433 ? 59.451 71.141 44.625 1.00 7.77 433 PRO A O 1
ATOM 3050 N N . GLN A 1 434 ? 60.803 72.848 43.938 1.00 7.58 434 GLN A N 1
ATOM 3051 C CA . GLN A 1 434 ? 61.828 72.023 43.283 1.00 6.06 434 GLN A CA 1
ATOM 3052 C C . GLN A 1 434 ? 63.197 72.674 43.479 1.00 6.34 434 GLN A C 1
ATOM 3053 O O . GLN A 1 434 ? 63.796 73.185 42.557 1.00 7.42 434 GLN A O 1
ATOM 3059 N N . VAL A 1 435 ? 63.698 72.660 44.704 1.00 6.35 435 VAL A N 1
ATOM 3060 C CA . VAL A 1 435 ? 64.844 73.429 45.112 1.00 7.26 435 VAL A CA 1
ATOM 3061 C C . VAL A 1 435 ? 66.033 72.565 45.529 1.00 7.22 435 VAL A C 1
ATOM 3062 O O . VAL A 1 435 ? 65.859 71.482 46.066 1.00 6.75 435 VAL A O 1
ATOM 3066 N N . THR A 1 436 ? 67.230 73.020 45.185 1.00 7.72 436 THR A N 1
ATOM 3067 C CA . THR A 1 436 ? 68.472 72.386 45.582 1.00 6.96 436 THR A CA 1
ATOM 3068 C C . THR A 1 436 ? 69.522 73.394 45.948 1.00 7.75 436 THR A C 1
ATOM 3069 O O . THR A 1 436 ? 69.572 74.480 45.377 1.00 7.76 436 THR A O 1
ATOM 3073 N N . THR A 1 437 ? 70.376 73.021 46.888 1.00 7.99 437 THR A N 1
ATOM 3074 C CA . THR A 1 437 ? 71.744 73.562 46.931 1.00 8.00 437 THR A CA 1
ATOM 3075 C C . THR A 1 437 ? 72.637 72.384 46.571 1.00 8.30 437 THR A C 1
ATOM 3076 O O . THR A 1 437 ? 72.666 71.368 47.298 1.00 8.99 437 THR A O 1
ATOM 3080 N N . LEU A 1 438 ? 73.350 72.490 45.431 1.00 8.74 438 LEU A N 1
ATOM 3081 C CA . LEU A 1 438 ? 74.188 71.403 44.989 1.00 8.14 438 LEU A CA 1
ATOM 3082 C C . LEU A 1 438 ? 75.421 71.148 45.868 1.00 8.80 438 LEU A C 1
ATOM 3083 O O . LEU A 1 438 ? 75.916 72.008 46.605 1.00 9.45 438 LEU A O 1
ATOM 3088 N N . PHE A 1 439 ? 75.848 69.911 45.861 1.00 8.06 439 PHE A N 1
ATOM 3089 C CA . PHE A 1 439 ? 77.038 69.442 46.533 1.00 9.96 439 PHE A CA 1
ATOM 3090 C C . PHE A 1 439 ? 78.199 70.425 46.419 1.00 9.91 439 PHE A C 1
ATOM 3091 O O . PHE A 1 439 ? 78.520 70.855 45.344 1.00 10.37 439 PHE A O 1
ATOM 3099 N N . GLN A 1 440 ? 78.848 70.729 47.534 1.00 9.79 440 GLN A N 1
ATOM 3100 C CA . GLN A 1 440 ? 80.079 71.486 47.553 1.00 11.29 440 GLN A CA 1
ATOM 3101 C C . GLN A 1 440 ? 80.976 70.866 48.620 1.00 13.07 440 GLN A C 1
ATOM 3102 O O . GLN A 1 440 ? 80.532 70.210 49.520 1.00 12.18 440 GLN A O 1
ATOM 3108 N N . PRO A 1 441 ? 82.275 71.156 48.563 1.00 15.43 441 PRO A N 1
ATOM 3109 C CA . PRO A 1 441 ? 83.190 70.618 49.560 1.00 16.46 441 PRO A CA 1
ATOM 3110 C C . PRO A 1 441 ? 82.778 70.897 51.001 1.00 16.59 441 PRO A C 1
ATOM 3111 O O . PRO A 1 441 ? 82.959 70.038 51.861 1.00 20.30 441 PRO A O 1
ATOM 3115 N N . SER A 1 442 ? 82.215 72.067 51.290 1.00 18.27 442 SER A N 1
ATOM 3116 C CA . SER A 1 442 ? 81.789 72.428 52.662 1.00 19.89 442 SER A CA 1
ATOM 3117 C C . SER A 1 442 ? 80.393 71.830 53.054 1.00 18.03 442 SER A C 1
ATOM 3118 O O . SER A 1 442 ? 79.943 71.926 54.241 1.00 20.66 442 SER A O 1
ATOM 3121 N N . HIS A 1 443 ? 79.703 71.231 52.071 1.00 13.85 443 HIS A N 1
ATOM 3122 C CA . HIS A 1 443 ? 78.422 70.535 52.321 1.00 12.23 443 HIS A CA 1
ATOM 3123 C C . HIS A 1 443 ? 78.357 69.426 51.286 1.00 9.88 443 HIS A C 1
ATOM 3124 O O . HIS A 1 443 ? 77.646 69.531 50.295 1.00 9.85 443 HIS A O 1
ATOM 3131 N N . PRO A 1 444 ? 79.115 68.356 51.530 1.00 9.75 444 PRO A N 1
ATOM 3132 C CA . PRO A 1 444 ? 79.337 67.332 50.518 1.00 10.10 444 PRO A CA 1
ATOM 3133 C C . PRO A 1 444 ? 78.206 66.320 50.435 1.00 9.42 444 PRO A C 1
ATOM 3134 O O . PRO A 1 444 ? 78.389 65.095 50.611 1.00 11.12 444 PRO A O 1
ATOM 3138 N N . TRP A 1 445 ? 77.033 66.847 50.108 1.00 7.89 445 TRP A N 1
ATOM 3139 C CA . TRP A 1 445 ? 75.843 66.036 49.875 1.00 7.85 445 TRP A CA 1
ATOM 3140 C C . TRP A 1 445 ? 74.995 66.742 48.846 1.00 8.06 445 TRP A C 1
ATOM 3141 O O . TRP A 1 445 ? 75.009 67.969 48.757 1.00 8.80 445 TRP A O 1
ATOM 3152 N N . HIS A 1 446 ? 74.198 65.998 48.124 1.00 7.29 446 HIS A N 1
ATOM 3153 C CA . HIS A 1 446 ? 73.198 66.583 47.277 1.00 7.29 446 HIS A CA 1
ATOM 3154 C C . HIS A 1 446 ? 71.959 66.818 48.099 1.00 6.98 446 HIS A C 1
ATOM 3155 O O . HIS A 1 446 ? 71.736 66.153 49.119 1.00 7.94 446 HIS A O 1
ATOM 3162 N N . THR A 1 447 ? 71.174 67.820 47.736 1.00 6.80 447 THR A N 1
ATOM 3163 C CA . THR A 1 447 ? 69.925 68.133 48.447 1.00 7.42 447 THR A CA 1
ATOM 3164 C C . THR A 1 447 ? 68.772 68.324 47.502 1.00 7.22 447 THR A C 1
ATOM 3165 O O . THR A 1 447 ? 68.942 68.838 46.381 1.00 8.45 447 THR A O 1
ATOM 3169 N N . GLN A 1 448 ? 67.584 67.921 47.922 1.00 6.23 448 GLN A N 1
ATOM 3170 C CA . GLN A 1 448 ? 66.365 68.199 47.210 1.00 6.81 448 GLN A CA 1
ATOM 3171 C C . GLN A 1 448 ? 65.324 68.624 48.227 1.00 6.78 448 GLN A C 1
ATOM 3172 O O . GLN A 1 448 ? 65.122 67.937 49.230 1.00 6.86 448 GLN A O 1
ATOM 3178 N N . ILE A 1 449 ? 64.696 69.743 47.934 1.00 6.08 449 ILE A N 1
ATOM 3179 C CA . ILE A 1 449 ? 63.730 70.438 48.808 1.00 6.33 449 ILE A CA 1
ATOM 3180 C C . ILE A 1 449 ? 62.522 70.633 47.922 1.00 6.67 449 ILE A C 1
ATOM 3181 O O . ILE A 1 449 ? 62.522 71.507 47.020 1.00 7.68 449 ILE A O 1
ATOM 3186 N N . HIS A 1 450 ? 61.554 69.709 47.987 1.00 6.75 450 HIS A N 1
ATOM 3187 C CA . HIS A 1 450 ? 60.710 69.459 46.841 1.00 7.77 450 HIS A CA 1
ATOM 3188 C C . HIS A 1 450 ? 59.469 68.684 47.246 1.00 7.77 450 HIS A C 1
ATOM 3189 O O . HIS A 1 450 ? 59.214 68.486 48.441 1.00 8.16 450 HIS A O 1
ATOM 3196 N N . ARG A 1 451 ? 58.723 68.191 46.291 1.00 8.53 451 ARG A N 1
ATOM 3197 C CA . ARG A 1 451 ? 57.704 67.171 46.518 1.00 10.37 451 ARG A CA 1
ATOM 3198 C C . ARG A 1 451 ? 57.917 66.058 45.554 1.00 11.31 451 ARG A C 1
ATOM 3199 O O . ARG A 1 451 ? 57.915 66.317 44.353 1.00 16.46 451 ARG A O 1
ATOM 3207 N N . ASP A 1 452 ? 58.248 64.889 46.105 1.00 10.80 452 ASP A N 1
ATOM 3208 C CA . ASP A 1 452 ? 58.532 63.706 45.267 1.00 10.24 452 ASP A CA 1
ATOM 3209 C C . ASP A 1 452 ? 57.298 62.813 45.253 1.00 10.85 452 ASP A C 1
ATOM 3210 O O . ASP A 1 452 ? 56.676 62.628 46.317 1.00 11.66 452 ASP A O 1
ATOM 3215 N N . ALA A 1 453 ? 57.034 62.176 44.150 1.00 10.29 453 ALA A N 1
ATOM 3216 C CA . ALA A 1 453 ? 55.966 61.220 44.092 1.00 11.40 453 ALA A CA 1
ATOM 3217 C C . ALA A 1 453 ? 56.247 59.957 44.856 1.00 12.37 453 ALA A C 1
ATOM 3218 O O . ALA A 1 453 ? 55.298 59.255 45.173 1.00 13.45 453 ALA A O 1
ATOM 3220 N N . PHE A 1 454 ? 57.494 59.625 45.162 1.00 10.17 454 PHE A N 1
ATOM 3221 C CA . PHE A 1 454 ? 57.833 58.425 45.994 1.00 9.99 454 PHE A CA 1
ATOM 3222 C C . PHE A 1 454 ? 57.682 58.773 47.444 1.00 10.71 454 PHE A C 1
ATOM 3223 O O . PHE A 1 454 ? 58.660 59.072 48.148 1.00 12.93 454 PHE A O 1
ATOM 3231 N N . SER A 1 455 ? 56.457 58.731 47.933 1.00 11.55 455 SER A N 1
ATOM 3232 C CA . SER A 1 455 ? 56.266 58.825 49.384 1.00 11.88 455 SER A CA 1
ATOM 3233 C C . SER A 1 455 ? 56.630 57.563 50.126 1.00 12.19 455 SER A C 1
ATOM 3234 O O . SER A 1 455 ? 56.653 56.501 49.564 1.00 14.23 455 SER A O 1
ATOM 3237 N N . TYR A 1 456 ? 57.028 57.667 51.380 1.00 13.85 456 TYR A N 1
ATOM 3238 C CA . TYR A 1 456 ? 57.564 56.497 52.118 1.00 15.44 456 TYR A CA 1
ATOM 3239 C C . TYR A 1 456 ? 56.663 55.963 53.222 1.00 19.13 456 TYR A C 1
ATOM 3240 O O . TYR A 1 456 ? 56.933 54.906 53.809 1.00 22.34 456 TYR A O 1
ATOM 3249 N N . GLY A 1 457 ? 55.635 56.708 53.510 1.00 20.45 457 GLY A N 1
ATOM 3250 C CA . GLY A 1 457 ? 54.677 56.327 54.570 1.00 22.44 457 GLY A CA 1
ATOM 3251 C C . GLY A 1 457 ? 53.268 56.586 54.065 1.00 23.27 457 GLY A C 1
ATOM 3252 O O . GLY A 1 457 ? 53.092 57.124 52.996 1.00 22.97 457 GLY A O 1
ATOM 3253 N N . ALA A 1 458 ? 52.249 56.269 54.888 1.00 23.54 458 ALA A N 1
ATOM 3254 C CA . ALA A 1 458 ? 50.874 56.503 54.496 1.00 24.88 458 ALA A CA 1
ATOM 3255 C C . ALA A 1 458 ? 50.785 57.963 54.260 1.00 24.76 458 ALA A C 1
ATOM 3256 O O . ALA A 1 458 ? 51.372 58.714 55.027 1.00 25.04 458 ALA A O 1
ATOM 3258 N N . VAL A 1 459 ? 50.086 58.408 53.213 1.00 25.31 459 VAL A N 1
ATOM 3259 C CA . VAL A 1 459 ? 50.043 59.834 52.997 1.00 26.68 459 VAL A CA 1
ATOM 3260 C C . VAL A 1 459 ? 49.034 60.456 53.975 1.00 26.44 459 VAL A C 1
ATOM 3261 O O . VAL A 1 459 ? 47.894 60.027 54.090 1.00 27.76 459 VAL A O 1
ATOM 3265 N N . GLN A 1 460 ? 49.489 61.445 54.714 1.00 25.28 460 GLN A N 1
ATOM 3266 C CA . GLN A 1 460 ? 48.673 62.064 55.742 1.00 24.77 460 GLN A CA 1
ATOM 3267 C C . GLN A 1 460 ? 47.671 62.961 55.015 1.00 24.02 460 GLN A C 1
ATOM 3268 O O . GLN A 1 460 ? 47.955 63.484 53.964 1.00 25.72 460 GLN A O 1
ATOM 3274 N N . GLN A 1 461 ? 46.500 63.155 55.600 1.00 21.38 461 GLN A N 1
ATOM 3275 C CA . GLN A 1 461 ? 45.470 63.943 54.990 1.00 21.43 461 GLN A CA 1
ATOM 3276 C C . GLN A 1 461 ? 45.029 65.147 55.806 1.00 18.68 461 GLN A C 1
ATOM 3277 O O . GLN A 1 461 ? 44.237 65.968 55.332 1.00 19.20 461 GLN A O 1
ATOM 3283 N N . SER A 1 462 ? 45.504 65.239 57.024 1.00 13.36 462 SER A N 1
ATOM 3284 C CA . SER A 1 462 ? 44.992 66.265 57.914 1.00 13.51 462 SER A CA 1
ATOM 3285 C C . SER A 1 462 ? 45.604 67.637 57.676 1.00 12.42 462 SER A C 1
ATOM 3286 O O . SER A 1 462 ? 44.952 68.646 57.944 1.00 13.22 462 SER A O 1
ATOM 3289 N N . ILE A 1 463 ? 46.848 67.693 57.223 1.00 10.07 463 ILE A N 1
ATOM 3290 C CA . ILE A 1 463 ? 47.525 68.963 57.005 1.00 11.29 463 ILE A CA 1
ATOM 3291 C C . ILE A 1 463 ? 47.452 69.313 55.511 1.00 10.28 463 ILE A C 1
ATOM 3292 O O . ILE A 1 463 ? 47.668 68.484 54.639 1.00 10.39 463 ILE A O 1
ATOM 3297 N N . ASP A 1 464 ? 47.088 70.535 55.221 1.00 8.60 464 ASP A N 1
ATOM 3298 C CA . ASP A 1 464 ? 46.946 70.955 53.862 1.00 7.84 464 ASP A CA 1
ATOM 3299 C C . ASP A 1 464 ? 48.206 70.716 53.058 1.00 8.23 464 ASP A C 1
ATOM 3300 O O . ASP A 1 464 ? 49.317 71.126 53.477 1.00 8.61 464 ASP A O 1
ATOM 3305 N N . SER A 1 465 ? 48.038 70.085 51.900 1.00 8.15 465 SER A N 1
ATOM 3306 C CA . SER A 1 465 ? 49.185 69.754 51.083 1.00 11.73 465 SER A CA 1
ATOM 3307 C C . SER A 1 465 ? 50.049 70.956 50.635 1.00 9.22 465 SER A C 1
ATOM 3308 O O . SER A 1 465 ? 51.269 70.817 50.423 1.00 9.30 465 SER A O 1
ATOM 3311 N N . ARG A 1 466 ? 49.452 72.118 50.516 1.00 8.69 466 ARG A N 1
ATOM 3312 C CA . ARG A 1 466 ? 50.192 73.307 50.114 1.00 8.09 466 ARG A CA 1
ATOM 3313 C C . ARG A 1 466 ? 51.281 73.677 51.118 1.00 8.39 466 ARG A C 1
ATOM 3314 O O . ARG A 1 466 ? 52.191 74.407 50.779 1.00 8.98 466 ARG A O 1
ATOM 3322 N N . LEU A 1 467 ? 51.146 73.224 52.364 1.00 7.22 467 LEU A N 1
ATOM 3323 C CA . LEU A 1 467 ? 52.089 73.540 53.415 1.00 6.46 467 LEU A CA 1
ATOM 3324 C C . LEU A 1 467 ? 53.310 72.619 53.429 1.00 7.33 467 LEU A C 1
ATOM 3325 O O . LEU A 1 467 ? 54.304 72.892 54.173 1.00 7.88 467 LEU A O 1
ATOM 3330 N N . ILE A 1 468 ? 53.251 71.495 52.745 1.00 6.64 468 ILE A N 1
ATOM 3331 C CA . ILE A 1 468 ? 54.201 70.430 52.966 1.00 7.11 468 ILE A CA 1
ATOM 3332 C C . ILE A 1 468 ? 55.381 70.522 52.015 1.00 7.16 468 ILE A C 1
ATOM 3333 O O . ILE A 1 468 ? 55.179 70.767 50.793 1.00 8.91 468 ILE A O 1
ATOM 3338 N N . VAL A 1 469 ? 56.582 70.329 52.511 1.00 6.38 469 VAL A N 1
ATOM 3339 C CA . VAL A 1 469 ? 57.807 70.283 51.720 1.00 6.52 469 VAL A CA 1
ATOM 3340 C C . VAL A 1 469 ? 58.604 69.058 52.135 1.00 6.20 469 VAL A C 1
ATOM 3341 O O . VAL A 1 469 ? 58.703 68.758 53.332 1.00 7.04 469 VAL A O 1
ATOM 3345 N N . ASP A 1 470 ? 59.117 68.332 51.162 1.00 6.58 470 ASP A N 1
ATOM 3346 C CA . 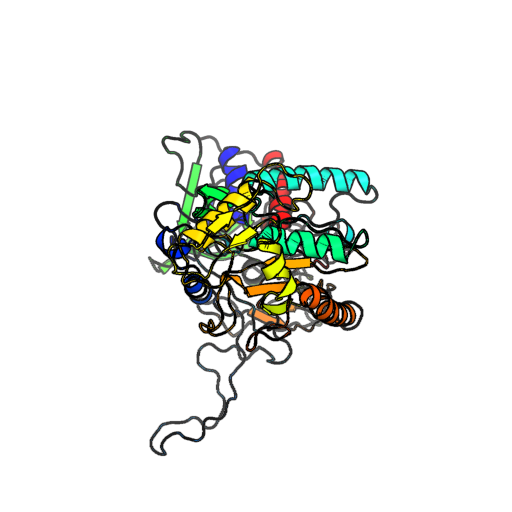ASP A 1 470 ? 60.013 67.221 51.391 1.00 6.70 470 ASP A CA 1
ATOM 3347 C C . ASP A 1 470 ? 61.458 67.681 51.422 1.00 6.87 470 ASP A C 1
ATOM 3348 O O . ASP A 1 470 ? 61.847 68.526 50.591 1.00 7.24 470 ASP A O 1
ATOM 3353 N N . TRP A 1 471 ? 62.277 66.973 52.207 1.00 5.61 471 TRP A N 1
ATOM 3354 C CA . TRP A 1 471 ? 63.677 67.201 52.295 1.00 5.73 471 TRP A CA 1
ATOM 3355 C C . TRP A 1 471 ? 64.366 65.846 52.114 1.00 6.15 471 TRP A C 1
ATOM 3356 O O . TRP A 1 471 ? 64.061 64.903 52.835 1.00 7.20 471 TRP A O 1
ATOM 3367 N N . ARG A 1 472 ? 65.231 65.745 51.130 1.00 6.49 472 ARG A N 1
ATOM 3368 C CA . ARG A 1 472 ? 66.024 64.555 50.887 1.00 6.17 472 ARG A CA 1
ATOM 3369 C C . ARG A 1 472 ? 67.482 64.976 50.674 1.00 5.88 472 ARG A C 1
ATOM 3370 O O . ARG A 1 472 ? 67.734 65.788 49.820 1.00 6.74 472 ARG A O 1
ATOM 3378 N N . PHE A 1 473 ? 68.373 64.501 51.562 1.00 6.05 473 PHE A N 1
ATOM 3379 C CA . PHE A 1 473 ? 69.775 64.790 51.432 1.00 6.23 473 PHE A CA 1
ATOM 3380 C C . PHE A 1 473 ? 70.510 63.466 51.163 1.00 5.90 473 PHE A C 1
ATOM 3381 O O . PHE A 1 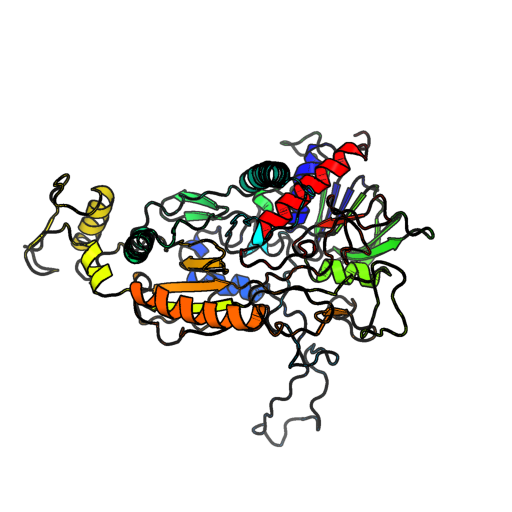473 ? 70.216 62.448 51.788 1.00 5.91 473 PHE A O 1
ATOM 3389 N N . PHE A 1 474 ? 71.405 63.496 50.178 1.00 5.62 474 PHE A N 1
ATOM 3390 C CA . PHE A 1 474 ? 72.038 62.328 49.620 1.00 4.76 474 PHE A CA 1
ATOM 3391 C C . PHE A 1 474 ? 73.536 62.391 49.834 1.00 6.46 474 PHE A C 1
ATOM 3392 O O . PHE A 1 474 ? 74.192 63.317 49.348 1.00 8.28 474 PHE A O 1
ATOM 3400 N N . GLY A 1 475 ? 74.086 61.401 50.502 1.00 6.41 475 GLY A N 1
ATOM 3401 C CA . GLY A 1 475 ? 75.503 61.395 50.812 1.00 6.96 475 GLY A CA 1
ATOM 3402 C C . GLY A 1 475 ? 76.325 60.562 49.888 1.00 8.76 475 GLY A C 1
ATOM 3403 O O . GLY A 1 475 ? 75.809 59.716 49.180 1.00 12.79 475 GLY A O 1
ATOM 3404 N N . ARG A 1 476 ? 77.591 60.861 49.829 1.00 7.94 476 ARG A N 1
ATOM 3405 C CA . ARG A 1 476 ? 78.527 60.122 48.968 1.00 8.89 476 ARG A CA 1
ATOM 3406 C C . ARG A 1 476 ? 79.215 59.030 49.800 1.00 7.83 476 ARG A C 1
ATOM 3407 O O . ARG A 1 476 ? 79.515 59.172 50.995 1.00 9.67 476 ARG A O 1
ATOM 3415 N N . THR A 1 477 ? 79.442 57.888 49.145 1.00 8.14 477 THR A N 1
ATOM 3416 C CA . THR A 1 477 ? 80.006 56.691 49.794 1.00 8.30 477 THR A CA 1
ATOM 3417 C C . THR A 1 477 ? 81.319 56.320 49.137 1.00 7.99 477 THR A C 1
ATOM 3418 O O . THR A 1 477 ? 81.403 56.147 47.925 1.00 8.23 477 THR A O 1
ATOM 3422 N N . GLU A 1 478 ? 82.377 56.274 49.934 1.00 7.90 478 GLU A N 1
ATOM 3423 C CA . GLU A 1 478 ? 83.679 55.846 49.484 1.00 8.81 478 GLU A CA 1
ATOM 3424 C C . GLU A 1 478 ? 83.618 54.420 48.922 1.00 9.23 478 GLU A C 1
ATOM 3425 O O . GLU A 1 478 ? 83.099 53.515 49.575 1.00 9.95 478 GLU A O 1
ATOM 3431 N N . PRO A 1 479 ? 84.274 54.216 47.762 1.00 8.26 479 PRO A N 1
ATOM 3432 C CA . PRO A 1 479 ? 84.344 52.846 47.258 1.00 10.09 479 PRO A CA 1
ATOM 3433 C C . PRO A 1 479 ? 85.356 52.037 48.063 1.00 9.10 479 PRO A C 1
ATOM 3434 O O . PRO A 1 479 ? 86.500 52.461 48.235 1.00 12.76 479 PRO A O 1
ATOM 3438 N N . LYS A 1 480 ? 84.970 50.862 48.473 1.00 8.65 480 LYS A N 1
ATOM 3439 C CA . LYS A 1 480 ? 85.811 49.957 49.248 1.00 9.47 480 LYS A CA 1
ATOM 3440 C C . LYS A 1 480 ? 85.695 48.572 48.686 1.00 9.72 480 LYS A C 1
ATOM 3441 O O . LYS A 1 480 ? 84.586 48.078 48.387 1.00 9.56 480 LYS A O 1
ATOM 3447 N N . GLU A 1 481 ? 86.835 47.902 48.593 1.00 9.61 481 GLU A N 1
ATOM 3448 C CA . GLU A 1 481 ? 86.855 46.590 47.981 1.00 11.04 481 GLU A CA 1
ATOM 3449 C C . GLU A 1 481 ? 85.964 45.579 48.649 1.00 10.58 481 GLU A C 1
ATOM 3450 O O . GLU A 1 481 ? 85.372 44.739 48.017 1.00 11.63 481 GLU A O 1
ATOM 3456 N N . GLU A 1 482 ? 85.799 45.735 49.937 1.00 11.14 482 GLU A N 1
ATOM 3457 C CA . GLU A 1 482 ? 85.032 44.795 50.745 1.00 11.31 482 GLU A CA 1
ATOM 3458 C C . GLU A 1 482 ? 83.484 44.894 50.550 1.00 10.37 482 GLU A C 1
ATOM 3459 O O . GLU A 1 482 ? 82.766 43.993 50.968 1.00 11.40 482 GLU A O 1
ATOM 3465 N N . ASN A 1 483 ? 83.017 46.017 50.058 1.00 8.82 483 ASN A N 1
ATOM 3466 C CA . ASN A 1 483 ? 81.628 46.185 49.702 1.00 8.47 483 ASN A CA 1
ATOM 3467 C C . ASN A 1 483 ? 81.334 45.562 48.343 1.00 7.79 483 ASN A C 1
ATOM 3468 O O . ASN A 1 483 ? 81.841 46.031 47.332 1.00 8.42 483 ASN A O 1
ATOM 3473 N N . LYS A 1 484 ? 80.500 44.540 48.323 1.00 7.71 484 LYS A N 1
ATOM 3474 C CA . LYS A 1 484 ? 80.333 43.655 47.197 1.00 8.18 484 LYS A CA 1
ATOM 3475 C C . LYS A 1 484 ? 78.874 43.335 46.878 1.00 7.66 484 LYS A C 1
ATOM 3476 O O . LYS A 1 484 ? 78.006 43.312 47.740 1.00 8.88 484 LYS A O 1
ATOM 3482 N N . LEU A 1 485 ? 78.664 43.160 45.582 1.00 7.54 485 LEU A N 1
ATOM 3483 C CA . LEU A 1 485 ? 77.514 42.485 45.004 1.00 8.30 485 LEU A CA 1
ATOM 3484 C C . LEU A 1 485 ? 78.069 41.206 44.435 1.00 7.76 485 LEU A C 1
ATOM 3485 O O . LEU A 1 485 ? 78.848 41.255 43.472 1.00 8.86 485 LEU A O 1
ATOM 3490 N N . TRP A 1 486 ? 77.529 40.080 44.892 1.00 7.37 486 TRP A N 1
ATOM 3491 C CA . TRP A 1 486 ? 77.910 38.758 44.428 1.00 8.90 486 TRP A CA 1
ATOM 3492 C C . TRP A 1 486 ? 76.711 37.907 44.141 1.00 8.64 486 TRP A C 1
ATOM 3493 O O . TRP A 1 486 ? 75.594 38.328 44.391 1.00 9.88 486 TRP A O 1
ATOM 3504 N N . PHE A 1 487 ? 76.901 36.805 43.448 1.00 8.71 487 PHE A N 1
ATOM 3505 C CA . PHE A 1 487 ? 75.807 36.025 42.981 1.00 9.03 487 PHE A CA 1
ATOM 3506 C C . PHE A 1 487 ? 75.963 34.586 43.397 1.00 9.01 487 PHE A C 1
ATOM 3507 O O . PHE A 1 487 ? 77.049 34.013 43.256 1.00 11.00 487 PHE A O 1
ATOM 3515 N N . SER A 1 488 ? 74.886 33.991 43.835 1.00 9.30 488 SER A N 1
ATOM 3516 C CA . SER A 1 488 ? 74.958 32.669 44.377 1.00 10.75 488 SER A CA 1
ATOM 3517 C C . SER A 1 488 ? 75.210 31.651 43.325 1.00 11.96 488 SER A C 1
ATOM 3518 O O . SER A 1 488 ? 74.694 31.757 42.245 1.00 11.46 488 SER A O 1
ATOM 3521 N N . ASP A 1 489 ? 75.956 30.617 43.686 1.00 13.40 489 ASP A N 1
ATOM 3522 C CA . ASP A 1 489 ? 76.155 29.478 42.785 1.00 15.48 489 ASP A CA 1
ATOM 3523 C C . ASP A 1 489 ? 75.124 28.391 42.993 1.00 15.66 489 ASP A C 1
ATOM 3524 O O . ASP A 1 489 ? 75.146 27.394 42.282 1.00 18.18 489 ASP A O 1
ATOM 3529 N N . LYS A 1 490 ? 74.208 28.576 43.937 1.00 15.92 490 LYS A N 1
ATOM 3530 C CA . LYS A 1 490 ? 73.166 27.577 44.175 1.00 17.90 490 LYS A CA 1
ATOM 3531 C C . LYS A 1 490 ? 71.732 28.123 44.114 1.00 16.84 490 LYS A C 1
ATOM 3532 O O . LYS A 1 490 ? 70.819 27.455 43.599 1.00 20.64 490 LYS A O 1
ATOM 3538 N N . ILE A 1 491 ? 71.505 29.328 44.620 1.00 14.20 491 ILE A N 1
ATOM 3539 C CA . ILE A 1 491 ? 70.221 29.962 44.708 1.00 14.10 491 ILE A CA 1
ATOM 3540 C C . ILE A 1 491 ? 69.994 30.747 43.423 1.00 12.46 491 ILE A C 1
ATOM 3541 O O . ILE A 1 491 ? 70.904 31.435 42.930 1.00 11.84 491 ILE A O 1
ATOM 3546 N N . THR A 1 492 ? 68.786 30.676 42.898 1.00 13.20 492 THR A N 1
ATOM 3547 C CA . THR A 1 492 ? 68.443 31.414 41.687 1.00 13.43 492 THR A CA 1
ATOM 3548 C C . THR A 1 492 ? 67.269 32.347 41.935 1.00 13.78 492 THR A C 1
ATOM 3549 O O . THR A 1 492 ? 66.481 32.153 42.817 1.00 14.95 492 THR A O 1
ATOM 3553 N N . ASP A 1 493 ? 67.187 33.400 41.130 1.00 13.31 493 ASP A N 1
ATOM 3554 C CA . ASP A 1 493 ? 66.101 34.346 41.212 1.00 12.07 493 ASP A CA 1
ATOM 3555 C C . ASP A 1 493 ? 64.907 33.905 40.352 1.00 13.64 493 ASP A C 1
ATOM 3556 O O . ASP A 1 493 ? 64.872 32.771 39.836 1.00 14.45 493 ASP A O 1
ATOM 3561 N N . ALA A 1 494 ? 63.929 34.794 40.213 1.00 13.22 494 ALA A N 1
ATOM 3562 C CA . ALA A 1 494 ? 62.695 34.425 39.547 1.00 15.27 494 ALA A CA 1
ATOM 3563 C C . ALA A 1 494 ? 62.816 34.090 38.061 1.00 13.81 494 ALA A C 1
ATOM 3564 O O . ALA A 1 494 ? 61.875 33.554 37.452 1.00 14.88 494 ALA A O 1
ATOM 3566 N N . TYR A 1 495 ? 63.924 34.494 37.474 1.00 11.58 495 TYR A N 1
ATOM 3567 C CA . TYR A 1 495 ? 64.215 34.232 36.067 1.00 12.86 495 TYR A CA 1
ATOM 3568 C C . TYR A 1 495 ? 65.299 33.169 35.888 1.00 13.43 495 TYR A C 1
ATOM 3569 O O . TYR A 1 495 ? 65.932 33.062 34.826 1.00 14.25 495 TYR A O 1
ATOM 3578 N N . ASN A 1 496 ? 65.489 32.365 36.935 1.00 14.10 496 ASN A N 1
ATOM 3579 C CA . ASN A 1 496 ? 66.464 31.330 36.931 1.00 15.48 496 ASN A CA 1
ATOM 3580 C C . ASN A 1 496 ? 67.887 31.730 36.705 1.00 14.76 496 ASN A C 1
ATOM 3581 O O . ASN A 1 496 ? 68.671 31.007 36.101 1.00 17.35 496 ASN A O 1
ATOM 3586 N N . MET A 1 497 ? 68.211 32.921 37.154 1.00 12.89 497 MET A N 1
ATOM 3587 C CA . MET A 1 497 ? 69.567 33.443 37.105 1.00 11.50 497 MET A CA 1
ATOM 3588 C C . MET A 1 497 ? 70.176 33.467 38.512 1.00 10.94 497 MET A C 1
ATOM 3589 O O . MET A 1 497 ? 69.475 33.476 39.483 1.00 12.26 497 MET A O 1
ATOM 3594 N N . PRO A 1 498 ? 71.503 33.495 38.613 1.00 10.93 498 PRO A N 1
ATOM 3595 C CA . PRO A 1 498 ? 72.165 33.478 39.921 1.00 10.03 498 PRO A CA 1
ATOM 3596 C C . PRO A 1 498 ? 71.645 34.578 40.815 1.00 10.58 498 PRO A C 1
ATOM 3597 O O . PRO A 1 498 ? 71.641 35.768 40.443 1.00 9.94 498 PRO A O 1
ATOM 3601 N N . GLN A 1 499 ? 71.267 34.191 42.032 1.00 9.16 499 GLN A N 1
ATOM 3602 C CA . GLN A 1 499 ? 70.641 35.132 42.947 1.00 8.52 499 GLN A CA 1
ATOM 3603 C C . GLN A 1 499 ? 71.620 36.217 43.429 1.00 8.35 499 GLN A C 1
ATOM 3604 O O . GLN A 1 499 ? 72.626 35.906 44.034 1.00 8.90 499 GLN A O 1
ATOM 3610 N N . PRO A 1 500 ? 71.290 37.493 43.218 1.00 8.80 500 PRO A N 1
ATOM 3611 C CA . PRO A 1 500 ? 72.140 38.567 43.793 1.00 7.23 500 PRO A CA 1
ATOM 3612 C C . PRO A 1 500 ? 72.155 38.605 45.332 1.00 7.47 500 PRO A C 1
ATOM 3613 O O . PRO A 1 500 ? 71.115 38.393 45.966 1.00 8.53 500 PRO A O 1
ATOM 3617 N N . THR A 1 501 ? 73.335 38.912 45.861 1.00 7.07 501 THR A N 1
ATOM 3618 C CA . THR A 1 501 ? 73.541 38.948 47.311 1.00 7.19 501 THR A CA 1
ATOM 3619 C C . THR A 1 501 ? 74.454 40.126 47.580 1.00 8.10 501 THR A C 1
ATOM 3620 O O . THR A 1 501 ? 75.445 40.296 46.864 1.00 9.08 501 THR A O 1
ATOM 3624 N N . PHE A 1 502 ? 74.125 40.923 48.580 1.00 7.80 502 PHE A N 1
ATOM 3625 C CA . PHE A 1 502 ? 74.957 42.032 48.987 1.00 7.42 502 PHE A CA 1
ATOM 3626 C C . PHE A 1 502 ? 75.788 41.725 50.226 1.00 8.95 502 PHE A C 1
ATOM 3627 O O . PHE A 1 502 ? 75.351 41.012 51.088 1.00 9.66 502 PHE A O 1
ATOM 3635 N N . ASP A 1 503 ? 77.022 42.233 50.224 1.00 9.12 503 ASP A N 1
ATOM 3636 C CA . ASP A 1 503 ? 77.799 42.323 51.442 1.00 10.00 503 ASP A CA 1
ATOM 3637 C C . ASP A 1 503 ? 78.230 43.764 51.546 1.00 8.34 503 ASP A C 1
ATOM 3638 O O . ASP A 1 503 ? 79.244 44.165 50.971 1.00 9.57 503 ASP A O 1
ATOM 3643 N N . PHE A 1 504 ? 77.468 44.553 52.308 1.00 8.31 504 PHE A N 1
ATOM 3644 C CA . PHE A 1 504 ? 77.627 46.006 52.300 1.00 8.09 504 PHE A CA 1
ATOM 3645 C C . PHE A 1 504 ? 77.462 46.577 53.693 1.00 8.63 504 PHE A C 1
ATOM 3646 O O . PHE A 1 504 ? 76.514 46.231 54.379 1.00 9.11 504 PHE A O 1
ATOM 3654 N N . ARG A 1 505 ? 78.376 47.469 54.044 1.00 9.44 505 ARG A N 1
ATOM 3655 C CA . ARG A 1 505 ? 78.188 48.412 55.111 1.00 10.81 505 ARG A CA 1
ATOM 3656 C C . ARG A 1 505 ? 78.702 49.750 54.734 1.00 9.93 505 ARG A C 1
ATOM 3657 O O . ARG A 1 505 ? 79.638 49.852 53.977 1.00 10.00 505 ARG A O 1
ATOM 3665 N N . PHE A 1 506 ? 78.087 50.837 55.202 1.00 10.33 506 PHE A N 1
ATOM 3666 C CA . PHE A 1 506 ? 78.648 52.149 54.892 1.00 9.72 506 PHE A CA 1
ATOM 3667 C C . PHE A 1 506 ? 80.034 52.203 55.560 1.00 11.43 506 PHE A C 1
ATOM 3668 O O . PHE A 1 506 ? 80.208 51.834 56.740 1.00 12.21 506 PHE A O 1
ATOM 3676 N N . PRO A 1 507 ? 81.047 52.631 54.786 1.00 10.52 507 PRO A N 1
ATOM 3677 C CA . PRO A 1 507 ? 82.407 52.676 55.372 1.00 11.26 507 PRO A CA 1
ATOM 3678 C C . PRO A 1 507 ? 82.493 53.546 56.584 1.00 11.89 507 PRO A C 1
ATOM 3679 O O . PRO A 1 507 ? 81.924 54.628 56.641 1.00 11.59 507 PRO A O 1
ATOM 3683 N N . ALA A 1 508 ? 83.284 53.076 57.522 1.00 13.05 508 ALA A N 1
ATOM 3684 C CA . ALA A 1 508 ? 83.733 53.879 58.614 1.00 16.16 508 ALA A CA 1
ATOM 3685 C C . ALA A 1 508 ? 84.576 55.045 58.020 1.00 14.87 508 ALA A C 1
ATOM 3686 O O . ALA A 1 508 ? 85.099 55.002 56.866 1.00 20.73 508 ALA A O 1
ATOM 3688 N N . GLY A 1 509 ? 84.732 56.072 58.757 1.00 16.83 509 GLY A N 1
ATOM 3689 C CA . GLY A 1 509 ? 85.543 57.115 58.366 1.00 14.59 509 GLY A CA 1
ATOM 3690 C C . GLY A 1 509 ? 84.656 58.159 57.775 1.00 13.37 509 GLY A C 1
ATOM 3691 O O . GLY A 1 509 ? 83.532 58.391 58.243 1.00 12.58 509 GLY A O 1
ATOM 3692 N N . ARG A 1 510 ? 85.151 58.748 56.715 1.00 12.24 510 ARG A N 1
ATOM 3693 C CA . ARG A 1 510 ? 84.554 59.915 56.100 1.00 10.91 510 ARG A CA 1
ATOM 3694 C C . ARG A 1 510 ? 83.106 59.636 55.749 1.00 10.19 510 ARG A C 1
ATOM 3695 O O . ARG A 1 510 ? 82.264 60.490 55.984 1.00 10.36 510 ARG A O 1
ATOM 3703 N N . THR A 1 511 ? 82.818 58.491 55.161 1.00 9.20 511 THR A N 1
ATOM 3704 C CA . THR A 1 511 ? 81.431 58.228 54.718 1.00 7.57 511 THR A CA 1
ATOM 3705 C C . THR A 1 511 ? 80.482 58.357 55.885 1.00 8.07 511 THR A C 1
ATOM 3706 O O . THR A 1 511 ? 79.422 58.957 55.772 1.00 9.31 511 THR A O 1
ATOM 3710 N N . SER A 1 512 ? 80.806 57.699 56.973 1.00 9.57 512 SER A N 1
ATOM 3711 C CA . SER A 1 512 ? 79.903 57.699 58.144 1.00 10.91 512 SER A CA 1
ATOM 3712 C C . SER A 1 512 ? 79.835 59.031 58.830 1.00 9.61 512 SER A C 1
ATOM 3713 O O . SER A 1 512 ? 78.758 59.517 59.178 1.00 9.97 512 SER A O 1
ATOM 3716 N N . LYS A 1 513 ? 80.960 59.700 58.964 1.00 9.84 513 LYS A N 1
ATOM 3717 C CA . LYS A 1 513 ? 80.961 61.037 59.564 1.00 11.10 513 LYS A CA 1
ATOM 3718 C C . LYS A 1 513 ? 80.140 62.032 58.756 1.00 10.39 513 LYS A C 1
ATOM 3719 O O . LYS A 1 513 ? 79.316 62.791 59.286 1.00 10.21 513 LYS A O 1
ATOM 3725 N N . GLU A 1 514 ? 80.327 62.006 57.423 1.00 8.80 514 GLU A N 1
ATOM 3726 C CA . GLU A 1 514 ? 79.560 62.873 56.545 1.00 9.30 514 GLU A CA 1
ATOM 3727 C C . GLU A 1 514 ? 78.077 62.550 56.599 1.00 7.06 514 GLU A C 1
ATOM 3728 O O . GLU A 1 514 ? 77.270 63.473 56.468 1.00 8.87 514 GLU A O 1
ATOM 3734 N N . ALA A 1 515 ? 77.719 61.315 56.673 1.00 8.41 515 ALA A N 1
ATOM 3735 C CA . ALA A 1 515 ? 76.300 60.930 56.692 1.00 8.07 515 ALA A CA 1
ATOM 3736 C C . ALA A 1 515 ? 75.620 61.558 57.896 1.00 8.64 515 ALA A C 1
ATOM 3737 O O . ALA A 1 515 ? 74.508 62.062 57.788 1.00 8.42 515 ALA A O 1
ATOM 3739 N N . GLU A 1 516 ? 76.252 61.498 59.058 1.00 9.78 516 GLU A N 1
ATOM 3740 C CA . GLU A 1 516 ? 75.678 62.068 60.229 1.00 10.09 516 GLU A CA 1
ATOM 3741 C C . GLU A 1 516 ? 75.744 63.595 60.150 1.00 8.71 516 GLU A C 1
ATOM 3742 O O . GLU A 1 516 ? 74.777 64.267 60.494 1.00 10.13 516 GLU A O 1
ATOM 3748 N N . ASP A 1 517 ? 76.792 64.194 59.590 1.00 8.97 517 ASP A N 1
ATOM 3749 C CA . ASP A 1 517 ? 76.828 65.657 59.395 1.00 9.18 517 ASP A CA 1
ATOM 3750 C C . ASP A 1 517 ? 75.693 66.102 58.424 1.00 8.50 517 ASP A C 1
ATOM 3751 O O . ASP A 1 517 ? 75.135 67.178 58.563 1.00 8.29 517 ASP A O 1
ATOM 3756 N N . MET A 1 518 ? 75.412 65.267 57.438 1.00 8.26 518 MET A N 1
ATOM 3757 C CA . MET A 1 518 ? 74.341 65.508 56.473 1.00 7.33 518 MET A CA 1
ATOM 3758 C C . MET A 1 518 ? 72.969 65.540 57.194 1.00 6.07 518 MET A C 1
ATOM 3759 O O . MET A 1 518 ? 72.137 66.407 56.966 1.00 6.87 518 MET A O 1
ATOM 3764 N N . MET A 1 519 ? 72.718 64.550 58.045 1.00 5.86 519 MET A N 1
ATOM 3765 C CA . MET A 1 519 ? 71.499 64.542 58.820 1.00 6.12 519 MET A CA 1
ATOM 3766 C C . MET A 1 519 ? 71.320 65.850 59.625 1.00 6.73 519 MET A C 1
ATOM 3767 O O . MET A 1 519 ? 70.288 66.484 59.612 1.00 6.66 519 MET A O 1
ATOM 3772 N N . THR A 1 520 ? 72.373 66.260 60.295 1.00 6.85 520 THR A N 1
ATOM 3773 C CA . THR A 1 520 ? 72.319 67.468 61.058 1.00 7.51 520 THR A CA 1
ATOM 3774 C C . THR A 1 520 ? 72.036 68.657 60.152 1.00 7.07 520 THR A C 1
ATOM 3775 O O . THR A 1 520 ? 71.218 69.521 60.506 1.00 7.68 520 THR A O 1
ATOM 3779 N N . ASP A 1 521 ? 72.690 68.686 58.986 1.00 7.86 521 ASP A N 1
ATOM 3780 C CA . ASP A 1 521 ? 72.459 69.791 58.041 1.00 7.04 521 ASP A CA 1
ATOM 3781 C C . ASP A 1 521 ? 71.016 69.876 57.608 1.00 5.45 521 ASP A C 1
ATOM 3782 O O . ASP A 1 521 ? 70.467 70.973 57.473 1.00 7.35 521 ASP A O 1
ATOM 3787 N N . MET A 1 522 ? 70.374 68.729 57.379 1.00 6.28 522 MET A N 1
ATOM 3788 C CA . MET A 1 522 ? 68.962 68.712 57.013 1.00 6.48 522 MET A CA 1
ATOM 3789 C C . MET A 1 522 ? 68.123 69.266 58.154 1.00 6.21 522 MET A C 1
ATOM 3790 O O . MET A 1 522 ? 67.194 70.052 57.931 1.00 7.26 522 MET A O 1
ATOM 3795 N N . CYS A 1 523 ? 68.423 68.885 59.388 1.00 6.19 523 CYS A N 1
ATOM 3796 C CA . CYS A 1 523 ? 67.668 69.354 60.561 1.00 6.87 523 CYS A CA 1
ATOM 3797 C C . CYS A 1 523 ? 67.819 70.870 60.661 1.00 6.63 523 CYS A C 1
ATOM 3798 O O . CYS A 1 523 ? 66.832 71.577 60.847 1.00 7.73 523 CYS A O 1
ATOM 3801 N N . VAL A 1 524 ? 69.029 71.413 60.478 1.00 7.52 524 VAL A N 1
ATOM 3802 C CA . VAL A 1 524 ? 69.242 72.842 60.622 1.00 7.38 524 VAL A CA 1
ATOM 3803 C C . VAL A 1 524 ? 68.595 73.605 59.470 1.00 7.46 524 VAL A C 1
ATOM 3804 O O . VAL A 1 524 ? 67.941 74.626 59.667 1.00 8.72 524 VAL A O 1
ATOM 3808 N N . MET A 1 525 ? 68.787 73.158 58.224 1.00 6.49 525 MET A N 1
ATOM 3809 C CA . MET A 1 525 ? 68.254 73.874 57.064 1.00 7.65 525 MET A CA 1
ATOM 3810 C C . MET A 1 525 ? 66.729 73.835 57.047 1.00 6.54 525 MET A C 1
ATOM 3811 O O . MET A 1 525 ? 66.080 74.851 56.805 1.00 7.77 525 MET A O 1
ATOM 3816 N N . SER A 1 526 ? 66.131 72.691 57.346 1.00 6.88 526 SER A N 1
ATOM 3817 C CA . SER A 1 526 ? 64.679 72.584 57.239 1.00 7.30 526 SER A CA 1
ATOM 3818 C C . SER A 1 526 ? 63.952 73.465 58.193 1.00 7.71 526 SER A C 1
ATOM 3819 O O . SER A 1 526 ? 62.877 73.983 57.901 1.00 8.02 526 SER A O 1
ATOM 3822 N N . ALA A 1 527 ? 64.588 73.746 59.301 1.00 8.94 527 ALA A N 1
ATOM 3823 C CA . ALA A 1 527 ? 64.013 74.543 60.322 1.00 8.46 527 ALA A CA 1
ATOM 3824 C C . ALA A 1 527 ? 63.813 76.004 59.866 1.00 8.51 527 ALA A C 1
ATOM 3825 O O . ALA A 1 527 ? 63.029 76.737 60.464 1.00 10.94 527 ALA A O 1
ATOM 3827 N N . LYS A 1 528 ? 64.520 76.417 58.814 1.00 8.38 528 LYS A N 1
ATOM 3828 C CA . LYS A 1 528 ? 64.324 77.767 58.321 1.00 9.67 528 LYS A CA 1
ATOM 3829 C C . LYS A 1 528 ? 63.025 77.896 57.545 1.00 9.69 528 LYS A C 1
ATOM 3830 O O . LYS A 1 528 ? 62.540 79.043 57.340 1.00 9.84 528 LYS A O 1
ATOM 3836 N N . ILE A 1 529 ? 62.443 76.782 57.137 1.00 7.82 529 ILE A N 1
ATOM 3837 C CA . ILE A 1 529 ? 61.209 76.759 56.399 1.00 8.32 529 ILE A CA 1
ATOM 3838 C C . ILE A 1 529 ? 59.977 76.387 57.219 1.00 8.35 529 ILE A C 1
ATOM 3839 O O . ILE A 1 529 ? 58.893 76.948 57.017 1.00 9.35 529 ILE A O 1
ATOM 3844 N N . GLY A 1 530 ? 60.114 75.455 58.179 1.00 7.59 530 GLY A N 1
ATOM 3845 C CA . GLY A 1 530 ? 59.023 75.043 59.029 1.00 9.09 530 GLY A CA 1
ATOM 3846 C C . GLY A 1 530 ? 59.478 73.924 59.914 1.00 9.75 530 GLY A C 1
ATOM 3847 O O . GLY A 1 530 ? 60.561 73.438 59.790 1.00 10.90 530 GLY A O 1
ATOM 3848 N N . GLY A 1 531 ? 58.663 73.533 60.838 1.00 8.09 531 GLY A N 1
ATOM 3849 C CA . GLY A 1 531 ? 58.914 72.348 61.669 1.00 7.88 531 GLY A CA 1
ATOM 3850 C C . GLY A 1 531 ? 58.546 71.061 60.969 1.00 7.59 531 GLY A C 1
ATOM 3851 O O . GLY A 1 531 ? 57.844 71.033 59.949 1.00 7.60 531 GLY A O 1
ATOM 3852 N N . PHE A 1 532 ? 59.064 69.954 61.485 1.00 6.73 532 PHE A N 1
ATOM 3853 C CA . PHE A 1 532 ? 58.819 68.702 60.930 1.00 6.97 532 PHE A CA 1
ATOM 3854 C C . PHE A 1 532 ? 57.334 68.362 60.971 1.00 7.84 532 PHE A C 1
ATOM 3855 O O . PHE A 1 532 ? 56.610 68.651 61.919 1.00 7.73 532 PHE A O 1
ATOM 3863 N N . LEU A 1 533 ? 56.944 67.565 59.996 1.00 8.82 533 LEU A N 1
ATOM 3864 C CA . LEU A 1 533 ? 55.600 66.987 59.921 1.00 8.25 533 LEU A CA 1
ATOM 3865 C C . LEU A 1 533 ? 55.549 65.692 60.638 1.00 8.94 533 LEU A C 1
ATOM 3866 O O . LEU A 1 533 ? 56.328 64.773 60.349 1.00 8.12 533 LEU A O 1
ATOM 3871 N N . PRO A 1 534 ? 54.710 65.574 61.671 1.00 10.54 534 PRO A N 1
ATOM 3872 C CA . PRO A 1 534 ? 54.588 64.305 62.328 1.00 11.99 534 PRO A CA 1
ATOM 3873 C C . PRO A 1 534 ? 54.320 63.153 61.401 1.00 11.20 534 PRO A C 1
ATOM 3874 O O . PRO A 1 534 ? 53.559 63.302 60.445 1.00 12.41 534 PRO A O 1
ATOM 3878 N N . GLY A 1 535 ? 55.005 62.046 61.586 1.00 12.25 535 GLY A N 1
ATOM 3879 C CA . GLY A 1 535 ? 54.939 60.949 60.667 1.00 12.19 535 GLY A CA 1
ATOM 3880 C C . GLY A 1 535 ? 56.012 60.982 59.559 1.00 10.79 535 GLY A C 1
ATOM 3881 O O . GLY A 1 535 ? 56.251 59.982 58.868 1.00 11.56 535 GLY A O 1
ATOM 3882 N N . SER A 1 536 ? 56.733 62.097 59.432 1.00 9.00 536 SER A N 1
ATOM 3883 C CA . SER A 1 536 ? 57.840 62.256 58.488 1.00 8.13 536 SER A CA 1
ATOM 3884 C C . SER A 1 536 ? 58.967 62.979 59.157 1.00 6.99 536 SER A C 1
ATOM 3885 O O . SER A 1 536 ? 59.523 63.953 58.683 1.00 7.58 536 SER A O 1
ATOM 3888 N N . LEU A 1 537 ? 59.342 62.438 60.318 1.00 6.80 537 LEU A N 1
ATOM 3889 C CA . LEU A 1 537 ? 60.408 63.006 61.106 1.00 6.73 537 LEU A CA 1
ATOM 3890 C C . LEU A 1 537 ? 61.791 62.661 60.504 1.00 6.48 537 LEU A C 1
ATOM 3891 O O . LEU A 1 537 ? 61.900 61.710 59.754 1.00 6.30 537 LEU A O 1
ATOM 3896 N N . PRO A 1 538 ? 62.830 63.398 60.859 1.00 7.07 538 PRO A N 1
ATOM 3897 C CA . PRO A 1 538 ? 64.156 63.135 60.247 1.00 7.20 538 PRO A CA 1
ATOM 3898 C C . PRO A 1 538 ? 64.616 61.725 60.472 1.00 7.19 538 PRO A C 1
ATOM 3899 O O . PRO A 1 538 ? 64.669 61.224 61.605 1.00 8.15 538 PRO A O 1
ATOM 3903 N N . GLN A 1 539 ? 65.027 61.111 59.395 1.00 5.81 539 GLN A N 1
ATOM 3904 C CA . GLN A 1 539 ? 65.357 59.692 59.429 1.00 5.79 539 GLN A CA 1
ATOM 3905 C C . GLN A 1 539 ? 66.284 59.290 58.315 1.00 5.78 539 GLN A C 1
ATOM 3906 O O . GLN A 1 539 ? 66.276 59.886 57.231 1.00 6.33 539 GLN A O 1
ATOM 3912 N N . PHE A 1 540 ? 67.076 58.264 58.540 1.00 5.61 540 PHE A N 1
ATOM 3913 C CA . PHE A 1 540 ? 67.801 57.589 57.458 1.00 6.19 540 PHE A CA 1
ATOM 3914 C C . PHE A 1 540 ? 66.870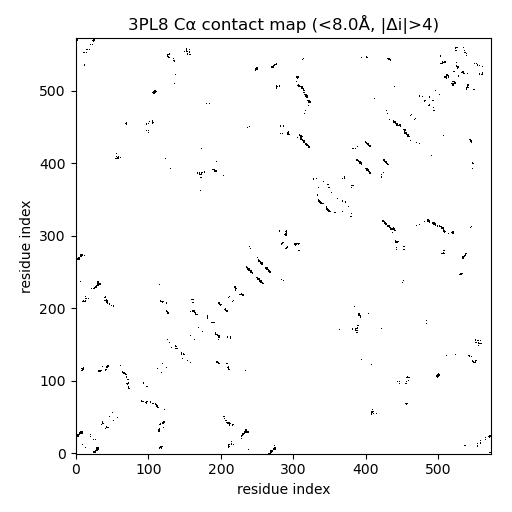 56.581 56.815 1.00 5.98 540 PHE A C 1
ATOM 3915 O O . PHE A 1 540 ? 66.114 55.880 57.523 1.00 8.42 540 PHE A O 1
ATOM 3923 N N . MET A 1 541 ? 66.901 56.518 55.490 1.00 6.28 541 MET A N 1
ATOM 3924 C CA . MET A 1 541 ? 66.116 55.554 54.809 1.00 7.27 541 MET A CA 1
ATOM 3925 C C . MET A 1 541 ? 66.841 54.215 54.707 1.00 7.87 541 MET A C 1
ATOM 3926 O O . MET A 1 541 ? 68.056 54.138 54.813 1.00 8.48 541 MET A O 1
ATOM 3931 N N . GLU A 1 542 ? 66.101 53.149 54.433 1.00 9.45 542 GLU A N 1
ATOM 3932 C CA . GLU A 1 542 ? 66.672 51.804 54.329 1.00 9.74 542 GLU A CA 1
ATOM 3933 C C . GLU A 1 542 ? 67.777 51.825 53.300 1.00 9.08 542 GLU A C 1
ATOM 3934 O O . GLU A 1 542 ? 67.623 52.429 52.241 1.00 9.16 542 GLU A O 1
ATOM 3940 N N . PRO A 1 543 ? 68.847 51.102 53.560 1.00 8.66 543 PRO A N 1
ATOM 3941 C CA . PRO A 1 543 ? 69.999 51.200 52.691 1.00 8.79 543 PRO A CA 1
ATOM 3942 C C . PRO A 1 543 ? 69.612 50.732 51.311 1.00 8.14 543 PRO A C 1
ATOM 3943 O O . PRO A 1 543 ? 69.091 49.614 51.138 1.00 8.48 543 PRO A O 1
ATOM 3947 N N . GLY A 1 544 ? 69.913 51.528 50.300 1.00 7.51 544 GLY A N 1
ATOM 3948 C CA . GLY A 1 544 ? 69.600 51.217 48.906 1.00 8.02 544 GLY A CA 1
ATOM 3949 C C . GLY A 1 544 ? 68.217 51.589 48.396 1.00 8.36 544 GLY A C 1
ATOM 3950 O O . GLY A 1 544 ? 67.984 51.525 47.192 1.00 8.79 544 GLY A O 1
ATOM 3951 N N . LEU A 1 545 ? 67.331 52.057 49.240 1.00 8.36 545 LEU A N 1
ATOM 3952 C CA . LEU A 1 545 ? 66.049 52.576 48.772 1.00 9.32 545 LEU A CA 1
ATOM 3953 C C . LEU A 1 545 ? 66.210 53.672 47.734 1.00 9.23 545 LEU A C 1
ATOM 3954 O O . LEU A 1 545 ? 65.376 53.813 46.876 1.00 10.08 545 LEU A O 1
ATOM 3959 N N . VAL A 1 546 ? 67.237 54.482 47.919 1.00 7.94 546 VAL A N 1
ATOM 3960 C CA . VAL A 1 546 ? 67.597 55.577 47.088 1.00 8.78 546 VAL A CA 1
ATOM 3961 C C . VAL A 1 546 ? 67.850 55.152 45.643 1.00 7.85 546 VAL A C 1
ATOM 3962 O O . VAL A 1 546 ? 67.745 55.977 44.737 1.00 10.02 546 VAL A O 1
ATOM 3966 N N . LEU A 1 547 ? 68.274 53.919 45.379 1.00 8.12 547 LEU A N 1
ATOM 3967 C CA . LEU A 1 547 ? 68.465 53.415 44.032 1.00 8.85 547 LEU A CA 1
ATOM 3968 C C . LEU A 1 547 ? 69.503 54.207 43.241 1.00 9.13 547 LEU A C 1
ATOM 3969 O O . LEU A 1 547 ? 69.301 54.554 42.096 1.00 10.14 547 LEU A O 1
ATOM 3974 N N . HIS A 1 548 ? 70.631 54.473 43.873 1.00 8.46 548 HIS A N 1
ATOM 3975 C CA . HIS A 1 548 ? 71.753 55.169 43.208 1.00 10.17 548 HIS A CA 1
ATOM 3976 C C . HIS A 1 548 ? 73.011 54.320 43.257 1.00 10.05 548 HIS A C 1
ATOM 3977 O O . HIS A 1 548 ? 74.135 54.880 43.258 1.00 11.98 548 HIS A O 1
ATOM 3984 N N . LEU A 1 549 ? 72.849 53.012 43.252 1.00 8.91 549 LEU A N 1
ATOM 3985 C CA . LEU A 1 549 ? 73.948 52.078 43.290 1.00 9.37 549 LEU A CA 1
ATOM 3986 C C . LEU A 1 549 ? 74.906 52.298 42.119 1.00 7.82 549 LEU A C 1
ATOM 3987 O O . LEU A 1 549 ? 74.525 52.411 40.932 1.00 9.26 549 LEU A O 1
ATOM 3992 N N . GLY A 1 550 ? 76.174 52.372 42.474 1.00 8.32 550 GLY A N 1
ATOM 3993 C CA . GLY A 1 550 ? 77.252 52.562 41.514 1.00 8.89 550 GLY A CA 1
ATOM 3994 C C . GLY A 1 550 ? 78.389 51.600 41.687 1.00 7.91 550 GLY A C 1
ATOM 3995 O O . GLY A 1 550 ? 78.495 50.909 42.687 1.00 7.44 550 GLY A O 1
ATOM 3996 N N . GLY A 1 551 ? 79.289 51.622 40.741 1.00 8.05 551 GLY A N 1
ATOM 3997 C CA . GLY A 1 551 ? 80.587 50.986 40.907 1.00 8.26 551 GLY A CA 1
ATOM 3998 C C . GLY A 1 551 ? 80.644 49.482 40.779 1.00 8.04 551 GLY A C 1
ATOM 3999 O O . GLY A 1 551 ? 81.688 48.926 41.016 1.00 10.52 551 GLY A O 1
ATOM 4000 N N . THR A 1 552 ? 79.547 48.833 40.382 1.00 7.65 552 THR A N 1
ATOM 4001 C CA . THR A 1 552 ? 79.486 47.409 40.248 1.00 8.06 552 THR A CA 1
ATOM 4002 C C . THR A 1 552 ? 80.277 46.871 39.054 1.00 8.70 552 THR A C 1
ATOM 4003 O O . THR A 1 552 ? 80.630 45.690 39.063 1.00 9.47 552 THR A O 1
ATOM 4007 N N . HIS A 1 553 ? 80.567 47.745 38.072 1.00 7.01 553 HIS A N 1
ATOM 4008 C CA . HIS A 1 553 ? 81.389 47.405 36.916 1.00 7.64 553 HIS A CA 1
ATOM 4009 C C . HIS A 1 553 ? 82.182 48.628 36.502 1.00 7.41 553 HIS A C 1
ATOM 4010 O O . HIS A 1 553 ? 82.048 49.174 35.414 1.00 8.38 553 HIS A O 1
ATOM 4017 N N . ARG A 1 554 ? 83.000 49.075 37.435 1.00 8.03 554 ARG A N 1
ATOM 4018 C CA . ARG A 1 554 ? 83.440 50.432 37.418 1.00 7.54 554 ARG A CA 1
ATOM 4019 C C . ARG A 1 554 ? 84.475 50.759 36.365 1.00 7.82 554 ARG A C 1
ATOM 4020 O O . ARG A 1 554 ? 85.260 49.929 35.942 1.00 8.24 554 ARG A O 1
ATOM 4028 N N . MET A 1 555 ? 84.479 52.026 35.978 1.00 8.22 555 MET A N 1
ATOM 4029 C CA . MET A 1 555 ? 85.367 52.619 35.008 1.00 8.64 555 MET A CA 1
ATOM 4030 C C . MET A 1 555 ? 86.700 53.071 35.563 1.00 9.19 555 MET A C 1
ATOM 4031 O O . MET A 1 555 ? 86.776 53.575 36.670 1.00 10.58 555 MET A O 1
ATOM 4036 N N . GLY A 1 556 ? 87.737 52.952 34.735 1.00 10.15 556 GLY A N 1
ATOM 4037 C CA . GLY A 1 556 ? 88.997 53.626 35.067 1.00 10.51 556 GLY A CA 1
ATOM 4038 C C . GLY A 1 556 ? 89.958 53.569 33.877 1.00 11.58 556 GLY A C 1
ATOM 4039 O O . GLY A 1 556 ? 89.635 53.024 32.826 1.00 12.75 556 GLY A O 1
ATOM 4040 N N . PHE A 1 557 ? 91.164 54.103 34.049 1.00 13.55 557 PHE A N 1
ATOM 4041 C CA . PHE A 1 557 ? 92.097 54.159 32.906 1.00 14.69 557 PHE A CA 1
ATOM 4042 C C . PHE A 1 557 ? 92.822 52.814 32.769 1.00 14.39 557 PHE A C 1
ATOM 4043 O O . PHE A 1 557 ? 93.215 52.421 31.673 1.00 17.30 557 PHE A O 1
ATOM 4051 N N . ASP A 1 558 ? 93.111 52.187 33.910 1.00 15.12 558 ASP A N 1
ATOM 4052 C CA . ASP A 1 558 ? 93.934 50.976 33.924 1.00 15.40 558 ASP A CA 1
ATOM 4053 C C . ASP A 1 558 ? 93.301 49.887 34.800 1.00 13.77 558 ASP A C 1
ATOM 4054 O O . ASP A 1 558 ? 93.026 50.131 35.962 1.00 14.88 558 ASP A O 1
ATOM 4059 N N . GLU A 1 559 ? 93.125 48.687 34.251 1.00 14.48 559 GLU A N 1
ATOM 4060 C CA . GLU A 1 559 ? 92.352 47.673 34.931 1.00 13.21 559 GLU A CA 1
ATOM 4061 C C . GLU A 1 559 ? 92.913 47.381 36.335 1.00 14.02 559 GLU A C 1
ATOM 4062 O O . GLU A 1 559 ? 92.166 47.264 37.321 1.00 14.13 559 GLU A O 1
ATOM 4068 N N . LYS A 1 560 ? 94.232 47.176 36.430 1.00 16.58 560 LYS A N 1
ATOM 4069 C CA . LYS A 1 560 ? 94.817 46.826 37.683 1.00 17.34 560 LYS A CA 1
ATOM 4070 C C . LYS A 1 560 ? 95.009 48.020 38.616 1.00 17.43 560 LYS A C 1
ATOM 4071 O O . LYS A 1 560 ? 94.585 47.973 39.760 1.00 21.00 560 LYS A O 1
ATOM 4077 N N . GLU A 1 561 ? 95.613 49.098 38.136 1.00 18.84 561 GLU A N 1
ATOM 4078 C CA . GLU A 1 561 ? 95.919 50.263 38.951 1.00 20.15 561 GLU A CA 1
ATOM 4079 C C . GLU A 1 561 ? 94.674 50.928 39.482 1.00 18.37 561 GLU A C 1
ATOM 4080 O O . GLU A 1 561 ? 94.670 51.436 40.648 1.00 19.10 561 GLU A O 1
ATOM 4086 N N . ASP A 1 562 ? 93.626 50.934 38.660 1.00 17.09 562 ASP A N 1
ATOM 4087 C CA . ASP A 1 562 ? 92.407 51.640 39.075 1.00 15.15 562 ASP A CA 1
ATOM 4088 C C . ASP A 1 562 ? 91.296 50.676 39.513 1.00 15.19 562 ASP A C 1
ATOM 4089 O O . ASP A 1 562 ? 90.146 51.088 39.709 1.00 17.62 562 ASP A O 1
ATOM 4094 N N . ASN A 1 563 ? 91.619 49.406 39.663 1.00 14.36 563 ASN A N 1
ATOM 4095 C CA . ASN A 1 563 ? 90.680 48.391 40.164 1.00 13.49 563 ASN A CA 1
ATOM 4096 C C . ASN A 1 563 ? 89.350 48.460 39.440 1.00 12.64 563 ASN A C 1
ATOM 4097 O O . ASN A 1 563 ? 88.298 48.700 40.094 1.00 12.45 563 ASN A O 1
ATOM 4102 N N . CYS A 1 564 ? 89.357 48.254 38.112 1.00 11.01 564 CYS A N 1
ATOM 4103 C CA . CYS A 1 564 ? 88.213 48.576 37.298 1.00 9.97 564 CYS A CA 1
ATOM 4104 C C . CYS A 1 564 ? 87.928 47.538 36.232 1.00 11.07 564 CYS A C 1
ATOM 4105 O O . CYS A 1 564 ? 88.730 46.646 36.015 1.00 13.06 564 CYS A O 1
ATOM 4108 N N . CYS A 1 565 ? 86.784 47.685 35.603 1.00 10.75 565 CYS A N 1
ATOM 4109 C CA . CYS A 1 565 ? 86.250 46.751 34.616 1.00 9.27 565 CYS A CA 1
ATOM 4110 C C . CYS A 1 565 ? 86.137 47.254 33.201 1.00 8.22 565 CYS A C 1
ATOM 4111 O O . CYS A 1 565 ? 86.171 46.464 32.269 1.00 10.33 565 CYS A O 1
ATOM 4114 N N . VAL A 1 566 ? 85.900 48.551 33.077 1.00 8.82 566 VAL A N 1
ATOM 4115 C CA . VAL A 1 566 ? 85.807 49.173 31.818 1.00 8.45 566 VAL A CA 1
ATOM 4116 C C . VAL A 1 566 ? 86.701 50.401 31.727 1.00 9.32 566 VAL A C 1
ATOM 4117 O O . VAL A 1 566 ? 87.015 51.027 32.723 1.00 8.89 566 VAL A O 1
ATOM 4121 N N . ASN A 1 567 ? 87.121 50.728 30.504 1.00 9.28 567 ASN A N 1
ATOM 4122 C CA . ASN A 1 567 ? 87.921 51.928 30.200 1.00 9.21 567 ASN A CA 1
ATOM 4123 C C . ASN A 1 567 ? 87.026 53.148 29.981 1.00 9.43 567 ASN A C 1
ATOM 4124 O O . ASN A 1 567 ? 85.798 53.054 30.207 1.00 9.10 567 ASN A O 1
ATOM 4129 N N . THR A 1 568 ? 87.602 54.281 29.632 1.00 9.29 568 THR A N 1
ATOM 4130 C CA . THR A 1 568 ? 86.824 55.495 29.534 1.00 10.85 568 THR A CA 1
ATOM 4131 C C . THR A 1 568 ? 85.926 55.552 28.330 1.00 9.97 568 THR A C 1
ATOM 4132 O O . THR A 1 568 ? 85.095 56.468 28.262 1.00 11.61 568 THR A O 1
ATOM 4136 N N . ASP A 1 569 ?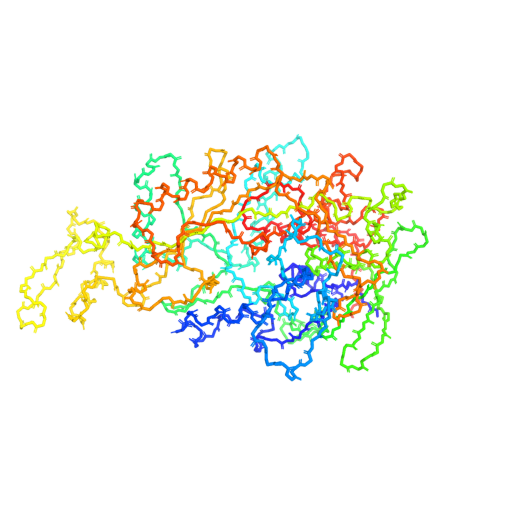 86.010 54.569 27.416 1.00 9.87 569 ASP A N 1
ATOM 4137 C CA . ASP A 1 569 ? 85.041 54.358 26.372 1.00 10.11 569 ASP A CA 1
ATOM 4138 C C . ASP A 1 569 ? 83.952 53.365 26.756 1.00 8.34 569 ASP A C 1
ATOM 4139 O O . ASP A 1 569 ? 83.179 52.937 25.894 1.00 9.63 569 ASP A O 1
ATOM 4144 N N . SER A 1 570 ? 83.926 52.999 28.035 1.00 8.22 570 SER A N 1
ATOM 4145 C CA . SER A 1 570 ? 83.037 51.945 28.582 1.00 8.57 570 SER A CA 1
ATOM 4146 C C . SER A 1 570 ? 83.224 50.562 27.977 1.00 7.44 570 SER A C 1
ATOM 4147 O O . SER A 1 570 ? 82.318 49.759 28.005 1.00 8.99 570 SER A O 1
ATOM 4150 N N . ARG A 1 571 ? 84.433 50.345 27.436 1.00 7.74 571 ARG A N 1
ATOM 4151 C CA . ARG A 1 571 ? 84.752 49.071 26.854 1.00 8.74 571 ARG A CA 1
ATOM 4152 C C . ARG A 1 571 ? 85.338 48.134 27.881 1.00 7.93 571 ARG A C 1
ATOM 4153 O O . ARG A 1 571 ? 86.202 48.563 28.616 1.00 8.24 571 ARG A O 1
ATOM 4161 N N . VAL A 1 572 ? 84.873 46.909 27.947 1.00 8.20 572 VAL A N 1
ATOM 4162 C CA . VAL A 1 572 ? 85.404 45.970 28.948 1.00 7.65 572 VAL A CA 1
ATOM 4163 C C . VAL A 1 572 ? 86.842 45.620 28.601 1.00 8.85 572 VAL A C 1
ATOM 4164 O O . VAL A 1 572 ? 87.144 45.296 27.425 1.00 9.16 572 VAL A O 1
ATOM 4168 N N . PHE A 1 573 ? 87.733 45.719 29.576 1.00 9.96 573 PHE A N 1
ATOM 4169 C CA . PHE A 1 573 ? 89.140 45.517 29.272 1.00 11.08 573 PHE A CA 1
ATOM 4170 C C . PHE A 1 573 ? 89.339 44.156 28.646 1.00 11.68 573 PHE A C 1
ATOM 4171 O O . PHE A 1 573 ? 88.767 43.169 29.105 1.00 12.70 573 PHE A O 1
ATOM 4179 N N . GLY A 1 574 ? 90.164 44.124 27.608 1.00 12.02 574 GLY A N 1
ATOM 4180 C CA . GLY A 1 574 ? 90.511 42.924 26.911 1.00 12.00 574 GLY A CA 1
ATOM 4181 C C . GLY A 1 574 ? 89.554 42.568 25.776 1.00 11.84 574 GLY A C 1
ATOM 4182 O O . GLY A 1 574 ? 89.919 41.806 24.908 1.00 12.16 574 GLY A O 1
ATOM 4183 N N . PHE A 1 575 ? 88.365 43.150 25.734 1.00 10.70 575 PHE A N 1
ATOM 4184 C CA . PHE A 1 575 ? 87.355 42.781 24.775 1.00 10.92 575 PHE A CA 1
ATOM 4185 C C . PHE A 1 575 ? 87.165 43.873 23.772 1.00 11.44 575 PHE A C 1
ATOM 4186 O O . PHE A 1 575 ? 86.957 45.015 24.095 1.00 12.08 575 PHE A O 1
ATOM 4194 N N . LYS A 1 576 ? 87.175 43.509 22.512 1.00 10.46 576 LYS A N 1
ATOM 4195 C CA . LYS A 1 576 ? 87.071 44.478 21.419 1.00 11.56 576 LYS A CA 1
ATOM 4196 C C . LYS A 1 576 ? 85.704 45.075 21.290 1.00 10.29 576 LYS A C 1
ATOM 4197 O O . LYS A 1 576 ? 85.587 46.199 20.855 1.00 11.83 576 LYS A O 1
ATOM 4203 N N . ASN A 1 577 ? 84.654 44.311 21.625 1.00 9.34 577 ASN A N 1
ATOM 4204 C CA . ASN A 1 577 ? 83.314 44.631 21.139 1.00 9.94 577 ASN A CA 1
ATOM 4205 C C . ASN A 1 577 ? 82.240 44.496 22.198 1.00 8.74 577 ASN A C 1
ATOM 4206 O O . ASN A 1 577 ? 81.079 44.290 21.884 1.00 9.46 577 ASN A O 1
ATOM 4211 N N . LEU A 1 578 ? 82.664 44.647 23.433 1.00 9.00 578 LEU A N 1
ATOM 4212 C CA . LEU A 1 578 ? 81.701 44.593 24.594 1.00 8.82 578 LEU A CA 1
ATOM 4213 C C . LEU A 1 578 ? 81.795 45.882 25.394 1.00 8.96 578 LEU A C 1
ATOM 4214 O O . LEU A 1 578 ? 82.874 46.259 25.831 1.00 9.44 578 LEU A O 1
ATOM 4219 N N . PHE A 1 579 ? 80.646 46.506 25.548 1.00 8.26 579 PHE A N 1
ATOM 4220 C CA . PHE A 1 579 ? 80.534 47.776 26.253 1.00 7.75 579 PHE A CA 1
ATOM 4221 C C . PHE A 1 579 ? 79.453 47.692 27.325 1.00 7.44 579 PHE A C 1
ATOM 4222 O O . PHE A 1 579 ? 78.479 47.005 27.152 1.00 8.52 579 PHE A O 1
ATOM 4230 N N . LEU A 1 580 ? 79.689 48.370 28.451 1.00 7.71 580 LEU A N 1
ATOM 4231 C CA . LEU A 1 580 ? 78.742 48.419 29.553 1.00 7.21 580 LEU A CA 1
ATOM 4232 C C . LEU A 1 580 ? 78.294 49.857 29.721 1.00 7.06 580 LEU A C 1
ATOM 4233 O O . LEU A 1 580 ? 79.118 50.749 29.691 1.00 9.19 580 LEU A O 1
ATOM 4238 N N . GLY A 1 581 ? 77.005 50.093 29.885 1.00 7.92 581 GLY A N 1
ATOM 4239 C CA . GLY A 1 581 ? 76.520 51.374 30.218 1.00 8.72 581 GLY A CA 1
ATOM 4240 C C . GLY A 1 581 ? 75.740 51.381 31.518 1.00 8.30 581 GLY A C 1
ATOM 4241 O O . GLY A 1 581 ? 75.162 50.376 31.926 1.00 10.05 581 GLY A O 1
ATOM 4242 N N . GLY A 1 582 ? 75.750 52.515 32.182 1.00 7.36 582 GLY A N 1
ATOM 4243 C CA . GLY A 1 582 ? 75.002 52.711 33.397 1.00 6.71 582 GLY A CA 1
ATOM 4244 C C . GLY A 1 582 ? 75.794 53.154 34.584 1.00 6.68 582 GLY A C 1
ATOM 4245 O O . GLY A 1 582 ? 76.969 53.372 34.571 1.00 7.31 582 GLY A O 1
ATOM 4246 N N . CYS A 1 583 ? 75.087 53.311 35.663 1.00 7.22 583 CYS A N 1
ATOM 4247 C CA . CYS A 1 583 ? 75.643 53.779 36.929 1.00 7.60 583 CYS A CA 1
ATOM 4248 C C . CYS A 1 583 ? 76.679 52.881 37.503 1.00 7.40 583 CYS A C 1
ATOM 4249 O O . CYS A 1 583 ? 77.532 53.286 38.240 1.00 8.58 583 CYS A O 1
ATOM 4252 N N . GLY A 1 584 ? 76.602 51.603 37.136 1.00 7.23 584 GLY A N 1
ATOM 4253 C CA . GLY A 1 584 ? 77.626 50.681 37.491 1.00 7.74 584 GLY A CA 1
ATOM 4254 C C . GLY A 1 584 ? 79.025 51.067 37.047 1.00 7.28 584 GLY A C 1
ATOM 4255 O O . GLY A 1 584 ? 80.036 50.608 37.612 1.00 7.96 584 GLY A O 1
ATOM 4256 N N . ASN A 1 585 ? 79.095 51.918 36.022 1.00 6.61 585 ASN A N 1
ATOM 4257 C CA . ASN A 1 585 ? 80.373 52.401 35.573 1.00 6.76 585 ASN A CA 1
ATOM 4258 C C . ASN A 1 585 ? 81.001 53.444 36.484 1.00 7.62 585 ASN A C 1
ATOM 4259 O O . ASN A 1 585 ? 82.201 53.672 36.431 1.00 7.42 585 ASN A O 1
ATOM 4264 N N . ILE A 1 586 ? 80.214 54.134 37.295 1.00 6.85 586 ILE A N 1
ATOM 4265 C CA . ILE A 1 586 ? 80.742 55.290 37.979 1.00 7.22 586 ILE A CA 1
ATOM 4266 C C . ILE A 1 586 ? 81.564 54.809 39.177 1.00 7.72 586 ILE A C 1
ATOM 4267 O O . ILE A 1 586 ? 81.066 54.043 39.979 1.00 8.09 586 ILE A O 1
ATOM 4272 N N . PRO A 1 587 ? 82.865 55.187 39.237 1.00 8.15 587 PRO A N 1
ATOM 4273 C CA . PRO A 1 587 ? 83.804 54.586 40.210 1.00 7.79 587 PRO A CA 1
ATOM 4274 C C . PRO A 1 587 ? 84.035 55.455 41.419 1.00 7.99 587 PRO A C 1
ATOM 4275 O O . PRO A 1 587 ? 84.796 55.080 42.287 1.00 10.44 587 PRO A O 1
ATOM 4279 N N . THR A 1 588 ? 83.413 56.641 41.456 1.00 7.78 588 THR A N 1
ATOM 4280 C CA . THR A 1 588 ? 83.706 57.622 42.466 1.00 8.93 588 THR A CA 1
ATOM 4281 C C . THR A 1 588 ? 82.653 57.616 43.561 1.00 8.73 588 THR A C 1
ATOM 4282 O O . THR A 1 588 ? 81.614 56.892 43.476 1.00 9.29 588 THR A O 1
ATOM 4286 N N . ALA A 1 589 ? 82.914 58.381 44.620 1.00 8.97 589 ALA A N 1
ATOM 4287 C CA . ALA A 1 589 ? 81.953 58.656 45.693 1.00 8.29 589 ALA A CA 1
ATOM 4288 C C . ALA A 1 589 ? 81.150 59.881 45.252 1.00 8.58 589 ALA A C 1
ATOM 4289 O O . ALA A 1 589 ? 81.673 60.980 45.161 1.00 10.40 589 ALA A O 1
ATOM 4291 N N . TYR A 1 590 ? 79.885 59.689 44.952 1.00 8.80 590 TYR A N 1
ATOM 4292 C CA . TYR A 1 590 ? 79.042 60.775 44.466 1.00 7.91 590 TYR A CA 1
ATOM 4293 C C . TYR A 1 590 ? 77.770 60.870 45.333 1.00 8.69 590 TYR A C 1
ATOM 4294 O O . TYR A 1 590 ? 77.248 59.871 45.818 1.00 8.85 590 TYR A O 1
ATOM 4303 N N . GLY A 1 591 ? 77.266 62.099 45.486 1.00 8.24 591 GLY A N 1
ATOM 4304 C CA . GLY A 1 591 ? 76.006 62.329 46.139 1.00 8.20 591 GLY A CA 1
ATOM 4305 C C . GLY A 1 591 ? 74.835 62.704 45.279 1.00 8.95 591 GLY A C 1
ATOM 4306 O O . GLY A 1 591 ? 73.670 62.430 45.584 1.00 10.11 591 GLY A O 1
ATOM 4307 N N . ALA A 1 592 ? 75.125 63.338 44.153 1.00 8.14 592 ALA A N 1
ATOM 4308 C CA . ALA A 1 592 ? 74.080 63.779 43.234 1.00 8.77 592 ALA A CA 1
ATOM 4309 C C . ALA A 1 592 ? 73.462 62.577 42.473 1.00 7.66 592 ALA A C 1
ATOM 4310 O O . ALA A 1 592 ? 74.029 61.491 42.417 1.00 8.05 592 ALA A O 1
ATOM 4312 N N . ASN A 1 593 ? 72.319 62.822 41.865 1.00 7.04 593 ASN A N 1
ATOM 4313 C CA . ASN A 1 593 ? 71.625 61.773 41.153 1.00 7.60 593 ASN A CA 1
ATOM 4314 C C . ASN A 1 593 ? 72.464 61.392 39.915 1.00 6.75 593 ASN A C 1
ATOM 4315 O O . ASN A 1 593 ? 72.898 62.283 39.204 1.00 7.59 593 ASN A O 1
ATOM 4320 N N . PRO A 1 594 ? 72.717 60.103 39.687 1.00 7.14 594 PRO A N 1
ATOM 4321 C CA . PRO A 1 594 ? 73.768 59.677 38.731 1.00 6.54 594 PRO A CA 1
ATOM 4322 C C . PRO A 1 594 ? 73.403 59.557 37.240 1.00 7.06 594 PRO A C 1
ATOM 4323 O O . PRO A 1 594 ? 74.312 59.396 36.427 1.00 7.35 594 PRO A O 1
ATOM 4327 N N . THR A 1 595 ? 72.137 59.528 36.908 1.00 6.47 595 THR A N 1
ATOM 4328 C CA . THR A 1 595 ? 71.749 59.111 35.530 1.00 6.60 595 THR A CA 1
ATOM 4329 C C . THR A 1 595 ? 72.311 59.985 34.425 1.00 7.31 595 THR A C 1
ATOM 4330 O O . THR A 1 595 ? 72.807 59.488 33.425 1.00 8.02 595 THR A O 1
ATOM 4334 N N . LEU A 1 596 ? 72.317 61.300 34.654 1.00 6.19 596 LEU A N 1
ATOM 4335 C CA . LEU A 1 596 ? 72.882 62.200 33.626 1.00 6.70 596 LEU A CA 1
ATOM 4336 C C . LEU A 1 596 ? 74.347 61.926 33.395 1.00 6.63 596 LEU A C 1
ATOM 4337 O O . LEU A 1 596 ? 74.862 61.951 32.271 1.00 7.15 596 LEU A O 1
ATOM 4342 N N . THR A 1 597 ? 75.095 61.653 34.441 1.00 6.42 597 THR A N 1
ATOM 4343 C CA . THR A 1 597 ? 76.506 61.280 34.320 1.00 7.42 597 THR A CA 1
ATOM 4344 C C . THR A 1 597 ? 76.664 59.964 33.586 1.00 7.86 597 THR A C 1
ATOM 4345 O O . THR A 1 597 ? 77.540 59.831 32.722 1.00 7.77 597 THR A O 1
ATOM 4349 N N . ALA A 1 598 ? 75.860 58.960 33.913 1.00 7.73 598 ALA A N 1
ATOM 4350 C CA . ALA A 1 598 ? 75.896 57.704 33.129 1.00 6.98 598 ALA A CA 1
ATOM 4351 C C . ALA A 1 598 ? 75.589 57.926 31.668 1.00 7.67 598 ALA A C 1
ATOM 4352 O O . ALA A 1 598 ? 76.180 57.290 30.809 1.00 8.34 598 ALA A O 1
ATOM 4354 N N . MET A 1 599 ? 74.624 58.758 31.366 1.00 6.59 599 MET A N 1
ATOM 4355 C CA . MET A 1 599 ? 74.271 58.990 29.980 1.00 7.81 599 MET A CA 1
ATOM 4356 C C . MET A 1 599 ? 75.465 59.673 29.275 1.00 8.11 599 MET A C 1
ATOM 4357 O O . MET A 1 599 ? 75.737 59.338 28.168 1.00 8.56 599 MET A O 1
ATOM 4362 N N . SER A 1 600 ? 76.112 60.622 29.914 1.00 7.75 600 SER A N 1
ATOM 4363 C CA . SER A 1 600 ? 77.262 61.292 29.355 1.00 7.13 600 SER A CA 1
ATOM 4364 C C . SER A 1 600 ? 78.371 60.287 29.021 1.00 8.17 600 SER A C 1
ATOM 4365 O O . SER A 1 600 ? 78.997 60.389 27.972 1.00 8.94 600 SER A O 1
ATOM 4368 N N . LEU A 1 601 ? 78.649 59.351 29.915 1.00 7.87 601 LEU A N 1
ATOM 4369 C CA . LEU A 1 601 ? 79.604 58.272 29.604 1.00 7.96 601 LEU A CA 1
ATOM 4370 C C . LEU A 1 601 ? 79.166 57.454 28.416 1.00 7.28 601 LEU A C 1
ATOM 4371 O O . LEU A 1 601 ? 80.016 57.110 27.591 1.00 9.08 601 LEU A O 1
ATOM 4376 N N . ALA A 1 602 ? 77.886 57.154 28.311 1.00 7.44 602 ALA A N 1
ATOM 4377 C CA . ALA A 1 602 ? 77.360 56.422 27.169 1.00 7.1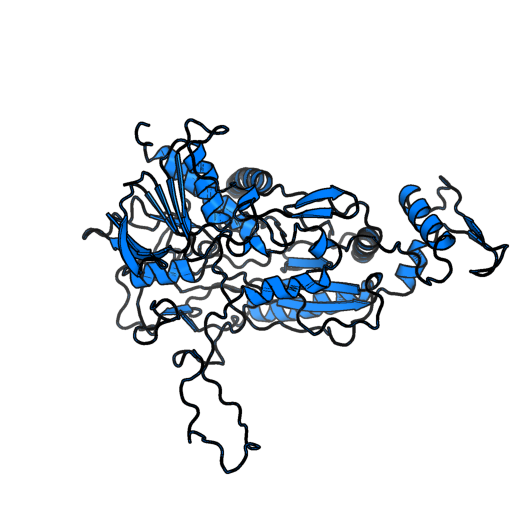1 602 ALA A CA 1
ATOM 4378 C C . ALA A 1 602 ? 77.567 57.159 25.828 1.00 7.64 602 ALA A C 1
ATOM 4379 O O . ALA A 1 602 ? 77.821 56.563 24.791 1.00 9.26 602 ALA A O 1
ATOM 4381 N N . ILE A 1 603 ? 77.381 58.481 25.855 1.00 8.10 603 ILE A N 1
ATOM 4382 C CA . ILE A 1 603 ? 77.620 59.278 24.645 1.00 9.93 603 ILE A CA 1
ATOM 4383 C C . ILE A 1 603 ? 79.066 59.122 24.203 1.00 8.78 603 ILE A C 1
ATOM 4384 O O . ILE A 1 603 ? 79.349 58.904 23.020 1.00 10.16 603 ILE A O 1
ATOM 4389 N N . LYS A 1 604 ? 79.995 59.186 25.159 1.00 8.97 604 LYS A N 1
ATOM 4390 C CA . LYS A 1 604 ? 81.414 59.020 24.849 1.00 9.04 604 LYS A CA 1
ATOM 4391 C C . LYS A 1 604 ? 81.691 57.611 24.300 1.00 9.01 604 LYS A C 1
ATOM 4392 O O . LYS A 1 604 ? 82.460 57.418 23.365 1.00 10.26 604 LYS A O 1
ATOM 4398 N N . SER A 1 605 ? 81.060 56.611 24.875 1.00 8.55 605 SER A N 1
ATOM 4399 C CA . SER A 1 605 ? 81.188 55.224 24.423 1.00 8.08 605 SER A CA 1
ATOM 4400 C C . SER A 1 605 ? 80.722 55.092 22.978 1.00 8.44 605 SER A C 1
ATOM 4401 O O . SER A 1 605 ? 81.378 54.452 22.162 1.00 9.76 605 SER A O 1
ATOM 4404 N N . CYS A 1 606 ? 79.613 55.714 22.641 1.00 8.07 606 CYS A N 1
ATOM 4405 C CA . CYS A 1 606 ? 79.124 55.665 21.291 1.00 9.83 606 CYS A CA 1
ATOM 4406 C C . CYS A 1 606 ? 80.001 56.358 20.297 1.00 10.45 606 CYS A C 1
ATOM 4407 O O . CYS A 1 606 ? 80.077 55.913 19.176 1.00 10.62 606 CYS A O 1
ATOM 4410 N N . GLU A 1 607 ? 80.714 57.401 20.701 1.00 9.26 607 GLU A N 1
ATOM 4411 C CA . GLU A 1 607 ? 81.732 57.990 19.833 1.00 10.81 607 GLU A CA 1
ATOM 4412 C C . GLU A 1 607 ? 82.784 56.962 19.482 1.00 11.33 607 GLU A C 1
ATOM 4413 O O . GLU A 1 607 ? 83.153 56.836 18.262 1.00 11.83 607 GLU A O 1
ATOM 4419 N N . TYR A 1 608 ? 83.275 56.216 20.445 1.00 11.06 608 TYR A N 1
ATOM 4420 C CA . TYR A 1 608 ? 84.246 55.161 20.163 1.00 11.16 608 TYR A CA 1
ATOM 4421 C C . TYR A 1 608 ? 83.649 54.149 19.204 1.00 10.88 608 TYR A C 1
ATOM 4422 O O . TYR A 1 608 ? 84.277 53.780 18.210 1.00 11.46 608 TYR A O 1
ATOM 4431 N N . ILE A 1 609 ? 82.426 53.710 19.415 1.00 9.51 609 ILE A N 1
ATOM 4432 C CA . ILE A 1 609 ? 81.856 52.742 18.518 1.00 8.35 609 ILE A CA 1
ATOM 4433 C C . ILE A 1 609 ? 81.760 53.248 17.086 1.00 10.87 609 ILE A C 1
ATOM 4434 O O . ILE A 1 609 ? 82.101 52.529 16.139 1.00 11.17 609 ILE A O 1
ATOM 4439 N N . LYS A 1 610 ? 81.225 54.448 16.933 1.00 9.44 610 LYS A N 1
ATOM 4440 C CA . LYS A 1 610 ? 81.092 55.054 15.585 1.00 10.53 610 LYS A CA 1
ATOM 4441 C C . LYS A 1 610 ? 82.436 55.149 14.834 1.00 12.05 610 LYS A C 1
ATOM 4442 O O . LYS A 1 610 ? 82.482 55.127 13.610 1.00 12.69 610 LYS A O 1
ATOM 4448 N N . GLN A 1 611 ? 83.500 55.321 15.597 1.00 11.34 611 GLN A N 1
ATOM 4449 C CA . GLN A 1 611 ? 84.838 55.479 15.037 1.00 12.21 611 GLN A CA 1
ATOM 4450 C C . GLN A 1 611 ? 85.531 54.140 14.766 1.00 12.67 611 GLN A C 1
ATOM 4451 O O . GLN A 1 611 ? 86.590 54.134 14.053 1.00 15.43 611 GLN A O 1
ATOM 4457 N N . ASN A 1 612 ? 85.010 53.008 15.242 1.00 12.68 612 ASN A N 1
ATOM 4458 C CA . ASN A 1 612 ? 85.709 51.739 15.177 1.00 12.24 612 ASN A CA 1
ATOM 4459 C C . ASN A 1 612 ? 84.923 50.596 14.615 1.00 12.86 612 ASN A C 1
ATOM 4460 O O . ASN A 1 612 ? 85.506 49.543 14.361 1.00 15.55 612 ASN A O 1
ATOM 4465 N N . PHE A 1 613 ? 83.657 50.772 14.361 1.00 12.64 613 PHE A N 1
ATOM 4466 C CA . PHE A 1 613 ? 82.822 49.759 13.728 1.00 12.99 613 PHE A CA 1
ATOM 4467 C C . PHE A 1 613 ? 82.037 50.343 12.568 1.00 13.27 613 PHE A C 1
ATOM 4468 O O . PHE A 1 613 ? 81.520 51.429 12.678 1.00 14.29 613 PHE A O 1
ATOM 4476 N N . THR A 1 614 ? 81.926 49.626 11.454 1.00 16.20 614 THR A N 1
ATOM 4477 C CA . THR A 1 614 ? 81.230 50.094 10.265 1.00 16.59 614 THR A CA 1
ATOM 4478 C C . THR A 1 614 ? 79.821 49.522 10.171 1.00 15.38 614 THR A C 1
ATOM 4479 O O . THR A 1 614 ? 79.627 48.311 10.306 1.00 15.23 614 THR A O 1
ATOM 4483 N N . PRO A 1 615 ? 78.813 50.375 10.004 1.00 17.17 615 PRO A N 1
ATOM 4484 C CA . PRO A 1 615 ? 77.447 49.892 9.816 1.00 18.15 615 PRO A CA 1
ATOM 4485 C C . PRO A 1 615 ? 77.331 48.999 8.594 1.00 19.63 615 PRO A C 1
ATOM 4486 O O . PRO A 1 615 ? 77.988 49.281 7.559 1.00 20.80 615 PRO A O 1
ATOM 4490 N N . SER A 1 616 ? 76.560 47.932 8.686 1.00 17.91 616 SER A N 1
ATOM 4491 C CA . SER A 1 616 ? 76.301 47.101 7.475 1.00 20.78 616 SER A CA 1
ATOM 4492 C C . SER A 1 616 ? 75.550 47.868 6.402 1.00 22.69 616 SER A C 1
ATOM 4493 O O . SER 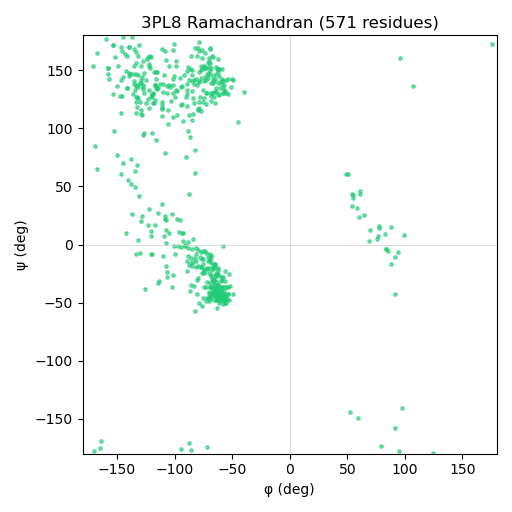A 1 616 ? 74.816 48.800 6.681 1.00 21.41 616 SER A O 1
ATOM 4496 N N . PRO A 1 617 ? 75.753 47.474 5.128 1.00 25.43 617 PRO A N 1
ATOM 4497 C CA . PRO A 1 617 ? 74.898 48.111 4.114 1.00 27.07 617 PRO A CA 1
ATOM 4498 C C . PRO A 1 617 ? 73.424 47.829 4.294 1.00 28.59 617 PRO A C 1
ATOM 4499 O O . PRO A 1 617 ? 73.036 46.756 4.779 1.00 29.29 617 PRO A O 1
ATOM 4503 N N . PHE A 1 618 ? 72.597 48.786 3.902 1.00 30.47 618 PHE A N 1
ATOM 4504 C CA . PHE A 1 618 ? 71.169 48.677 4.149 1.00 32.57 618 PHE A CA 1
ATOM 4505 C C . PHE A 1 618 ? 70.319 48.143 2.964 1.00 33.69 618 PHE A C 1
ATOM 4506 O O . PHE A 1 618 ? 70.599 48.406 1.757 1.00 35.33 618 PHE A O 1
#

Foldseek 3Di:
DWAEEEEAQAQQSLLLCLLQLVLQGAYEYEFQAEADQPPQGLFANCQDPVCLVVVLCLLVVLVVFWAWQAAAQDDDDDPPDPPVDDDDPDSDDDDQHDPVADPVQALRQATWGRHRQTCLNRDPQQFDDDDPQFAFFPDPPDVVVSVVLLVVLLVVLCVLLVKDFCLQVLFPQQCLLQVLLCVVCPVVFHKGFGTGSWDDDDQRGIRGGTSCSNPRQDADPDDVNPSGGYHYHYSKAWAEFEADPQNAATAWIWIARRPVRDIDTHGHSFYEYARALQVSLLHCVSHQAADAADDDPVQQGPHLRLFFALKWFKWKKKFKFFFDPVSQCLLLVQWDWDDAQPDPPTAIDGDAPPVVDDDHPSSNVQQRCQCNVCSVDDTSGHPSRAWHRMWGQADPVQHKTKTWIDGSNDDDDDDDPGDPSRMIMIMIIWWAGGDRQWGWHFHPPDAGPVRTTRIYTRHDGDPDPRVVSSVVNLVVRCVSVVSGGDTDPVGDIDIDRRNSVVLMEQNAEEDCDCPVLVHQAYLLQHGPSYDRYGYFDRNHTNGTHRGRCPSVRSSSSNSNSVVCSVPGDHDDD

Organism: Trametes ochracea (NCBI:txid230624)

Solvent-accessible surface area: 24937 Å² total; per-residue (Å²): 116,33,3,0,1,0,10,7,0,12,18,15,0,0,0,0,0,86,18,0,0,50,44,26,4,72,1,0,0,4,12,45,5,100,79,69,24,55,175,127,25,0,11,4,34,14,39,62,99,118,61,40,152,60,74,68,127,0,13,82,26,12,99,62,19,33,83,66,12,2,72,31,37,70,88,135,111,94,122,125,75,59,142,128,60,184,110,36,115,98,100,91,79,60,155,75,12,2,59,37,9,65,83,128,80,13,0,53,12,6,8,16,20,61,6,0,0,10,74,3,0,14,39,38,0,4,1,0,83,2,47,128,77,3,26,7,92,14,47,113,142,73,48,108,36,3,46,63,32,2,74,99,0,2,75,51,0,35,58,19,0,93,31,18,74,82,16,3,131,84,0,0,21,5,25,10,0,31,87,42,0,67,116,68,11,176,66,136,39,112,22,68,10,0,14,0,0,4,45,67,145,41,108,74,44,8,52,17,4,2,0,25,50,3,14,56,1,76,76,31,79,49,132,140,15,86,143,45,26,1,51,14,69,43,5,7,3,16,21,89,2,42,75,31,109,148,29,22,48,2,48,16,0,55,9,32,38,55,136,71,41,74,142,91,115,28,91,4,61,0,1,0,0,10,32,35,16,6,30,0,0,8,4,0,12,43,8,33,2,12,46,85,2,139,47,67,128,85,96,110,36,127,28,4,79,11,16,2,9,28,0,5,1,5,7,8,0,11,0,23,0,36,10,35,105,135,14,16,76,40,0,58,62,18,21,78,73,144,47,71,75,67,88,189,99,19,18,4,54,30,88,86,63,30,116,128,28,165,29,72,67,81,9,0,70,72,0,51,45,9,19,67,123,61,52,137,27,117,22,1,0,22,102,125,11,23,44,0,6,0,0,1,50,6,80,92,96,4,12,12,0,0,3,0,1,49,16,14,34,26,62,50,107,64,55,176,107,61,56,71,11,29,6,0,1,0,7,0,8,5,17,2,40,39,67,100,108,3,44,5,15,1,2,103,160,36,70,26,98,69,110,13,15,14,5,1,3,46,4,118,58,12,89,49,95,2,50,141,20,11,98,54,0,22,71,16,0,39,78,0,0,72,62,0,6,52,77,4,103,76,13,95,41,67,92,21,96,50,1,36,18,41,23,8,0,0,0,0,19,3,12,66,64,58,178,139,50,56,0,0,0,24,22,32,1,52,0,36,54,2,108,6,0,0,0,1,6,25,0,1,0,20,30,10,4,0,2,15,3,28,0,0,1,0,0,0,1,1,35,0,0,37,55,0,84,141,79,44,115,47,38,134,146

Secondary structure (DSSP, 8-state):
-EEEEEE--SHHHHHHHHHHHHTT-EEEEE-SS---SSSSTT--TT-SHHHHHSGGGTHHHHHHT-EES--PPP------S-TTS---SS--S-TT--TT--TTS--TT-EE--STTGGGGT---B-PPP-GGGS--SSTT-HHHHHHHHHHHHHHHHHHHTEES-TTTT-HHHHHHHHHHHHHTTTTS--EEPPEEEEEEETTEEEE--HHHH-----EEETTEEEEEEEEE-SEEEEEEEEPTTSS-EEEEEEEETTT--EEEE-EEEEEE-S-TTHHHHHHHTTTSS--SS--TTS--SS-TTTTBS-B---EEEEEEEE-HHHHHHHTTT-EEES-TTSTT-EEE--TT-TT-SS-HHHHHHHHHHHHH-TT---SS-TTPPPPEEE---BTTB-EEEEEE--S---SPPP-SS-GGGEEEEEEEE-----TT-EEEEEEEEE-TTSSEEEEEE--PPTTHHHHHHHHHHHHHHHHHTTTEEEPTTS-SEEPPTTTT---B-TT-B-SSTTTTT-SB-TT-BBTT-SSEEE-SGGG--S---S--HHHHHHHHHHHHHHHHHH-PPPP-